Protein AF-0000000078665196 (afdb_homodimer)

Foldseek 3Di:
DDPDPPPPCPDDPPVVFAFQLNQFDDDAAADEQFAFQVRVVVVCVVVVHFKHFHDDPNDGPFMDGVCLCVVQVPPVVDDRRVHGNNRRTDHAAADERGHGLVVVVVVCVVVVHFKHFYDDPRDGTGMDGVVSSVVCCVVVVVVCVVPVVPVVVPVPPDPPLAACFDAFPVPGDTIRRWHDDPHTTHHCVRVVVPPPDPPDD/DDPDPPPPCPDDPPVVFAFQLNQFDDDAAADEQFAFQVRVVVVCVVVVHFKHFHDDPNDGPFMDGVCLCVVPVPPVVDDRRVHGNNRRTDHAAADERGHGLVVVVVVCVVVVHFKHFYDDPRDGTGMDGVVSSVVCVVVVVVVCVVPVVPVVVPPPPDPPLAQCFDQFPVPGDTIRRWHDDPHTTHHCVRVVVPPPDPPDD

Radius of gyration: 26.41 Å; Cα contacts (8 Å, |Δi|>4): 722; chains: 2; bounding box: 75×72×71 Å

InterPro domains:
  IPR000644 CBS domain [PF00571] (20-71)
  IPR000644 CBS domain [PF00571] (86-135)
  IPR000644 CBS domain [PS51371] (24-81)
  IPR000644 CBS domain [PS51371] (88-143)
  IPR000644 CBS domain [SM00116] (27-74)
  IPR000644 CBS domain [SM00116] (91-138)
  IPR044065 Archaeal CBS protein, (ACP)-type metal binding domain [PS51901] (163-197)
  IPR046342 CBS domain superfamily [G3DSA:3.10.580.10] (12-173)
  IPR046342 CBS domain superfamily [SSF54631] (19-136)
  IPR051257 Diverse Function CBS-Domain-Containing Protein [PTHR43080] (12-147)

Sequence (402 aa):
MVKKPVREHADANMTTRVLVRDIMNSPVVSASPDDTIRDIAKKMKEEKIGSIVIIEKDKPVGIVTDWDIVSNGLVKDARPSQIKAKDVMQKIHTIESEESITEAARQLRKHNIKRLGVVYKNRLVGIISSSDVIAVTPDLVDVVSEKAAIIRGELGITRHAGNVSGYCDECGEWSDLLQYDEGTFICEVCRGESSGGAEGAMVKKPVREHADANMTTRVLVRDIMNSPVVSASPDDTIRDIAKKMKEEKIGSIVIIEKDKPVGIVTDWDIVSNGLVKDARPSQIKAKDVMQKIHTIESEESITEAARQLRKHNIKRLGVVYKNRLVGIISSSDVIAVTPDLVDVVSEKAAIIRGELGITRHAGNVSGYCDECGEWSDLLQYDEGTFICEVCRGESSGGAEGA

Solvent-accessible surface area (backbone atoms only — not comparable to full-atom values): 22144 Å² total; per-residue (Å²): 134,80,78,71,78,78,76,74,86,84,68,86,81,59,52,64,63,58,33,36,61,78,59,40,45,68,76,67,58,67,46,46,47,76,38,24,45,22,58,49,25,45,51,26,48,76,68,71,45,61,60,38,35,22,38,55,96,91,32,80,71,22,29,37,37,32,55,34,44,35,50,60,48,28,59,75,49,44,38,28,70,74,38,38,34,65,81,43,42,39,79,65,51,70,42,54,34,81,37,36,43,46,55,48,42,46,50,30,54,74,70,71,44,59,62,31,37,22,26,54,96,90,32,83,54,23,38,38,38,48,64,52,52,41,66,56,31,36,69,36,39,64,51,7,33,67,56,42,54,56,51,68,63,65,71,57,73,53,61,79,90,48,34,34,66,38,59,13,70,79,82,62,44,76,26,57,41,24,43,82,55,96,91,38,42,31,23,39,70,73,67,63,46,58,78,73,64,78,72,78,126,134,81,79,72,78,80,78,7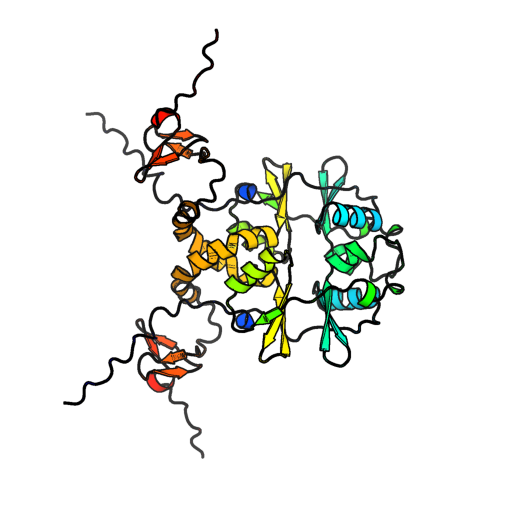4,86,84,70,85,82,60,50,55,61,56,33,34,61,78,60,38,46,68,74,70,56,67,45,46,47,77,40,24,44,22,58,49,25,45,50,26,47,74,70,70,45,60,60,37,35,23,38,55,95,90,32,81,72,22,30,37,38,31,55,34,45,34,49,60,48,28,61,76,52,44,39,29,72,75,38,36,34,65,79,43,41,39,80,67,51,70,43,53,33,80,37,36,42,45,56,49,41,46,50,28,55,74,71,71,43,58,61,33,38,23,26,56,96,91,32,83,55,22,38,39,36,47,65,51,53,42,66,53,32,37,67,33,39,65,50,8,38,72,57,43,58,55,52,70,64,65,70,58,76,55,62,77,88,48,34,35,67,38,58,14,71,79,80,60,46,77,25,56,42,25,42,82,57,96,92,37,42,30,22,39,69,76,67,63,45,54,77,71,64,78,71,79,126

pLDDT: mean 73.6, std 24.57, range [24.2, 98.62]

Secondary structure (DSSP, 8-state):
----------SS------BHHHH-B-SPPEE-TTSBHHHHHHHHHHHT-SEEEEEETTEEEEEEEHHHIIIIITTTT--GGG-BGGGT-BPPPEEETTSBHHHHHHHHHHHT-SEEEEEETTEEEEEEEHHHHHHHHHHHHHHHHHHHHHHHHHT---SSS--EEEE-TTT--EEEEEEEETTEEE-TTTTT---------/----------SS------BHHHH-B-SPPEE-TTSBHHHHHHHHHHHT-SEEEEEETTEEEEEEEHHHIIIIITTTT--GGG-BGGGT-BPPPEEETTSBHHHHHHHHHHHT-SEEEEEETTEEEEEEEHHHHHHHHHHHHHHHHHHHTTHHHHS---SSS----EE-TTT--EES--EEETTEEE-TTTTT---------

Organism: Nitrososphaera gargensis (strain Ga9.2) (NCBI:txid1237085)

Nearest PDB structures (foldseek):
  2ef7-assembly1_A-2  TM=7.461E-01  e=4.264E-13  Sulfurisphaera tokodaii str. 7
  2rc3-assembly2_B  TM=9.283E-01  e=8.177E-11  Nitrosomonas europaea ATCC 19718
  1pbj-assembly1_A  TM=8.582E-01  e=4.419E-10  Methanothermobacter thermautotrophicus str. Delta H
  7cfi-assembly1_A-2  TM=8.326E-01  e=1.062E-08  Thermus parvatiensis
  7cfh-assembly1_A  TM=8.385E-01  e=2.314E-08  Thermus parvatiensis

Structure (mmCIF, N/CA/C/O backbone):
data_AF-0000000078665196-model_v1
#
loop_
_entity.id
_entity.type
_entity.pdbx_description
1 polymer 'Putative signal-transduction protein'
#
loop_
_atom_site.group_PDB
_atom_site.id
_atom_site.type_symbol
_atom_site.label_atom_id
_atom_site.label_alt_id
_atom_site.label_comp_id
_atom_site.label_asym_id
_atom_site.label_entity_id
_atom_site.label_seq_id
_atom_site.pdbx_PDB_ins_code
_atom_site.Cartn_x
_atom_site.Cartn_y
_atom_site.Cartn_z
_atom_site.occupancy
_atom_site.B_iso_or_equiv
_atom_site.auth_seq_id
_atom_site.auth_comp_id
_atom_site.auth_asym_id
_atom_site.auth_atom_id
_atom_site.pdbx_PDB_model_num
ATOM 1 N N . MET A 1 1 ? 37.375 46.188 19.984 1 25.53 1 MET A N 1
ATOM 2 C CA . MET A 1 1 ? 35.938 46.188 20.078 1 25.53 1 MET A CA 1
ATOM 3 C C . MET A 1 1 ? 35.344 44.969 19.375 1 25.53 1 MET A C 1
ATOM 5 O O . MET A 1 1 ? 35.188 44.938 18.156 1 25.53 1 MET A O 1
ATOM 9 N N . VAL A 1 2 ? 35.656 43.844 19.672 1 31.92 2 VAL A N 1
ATOM 10 C CA . VAL A 1 2 ? 35.562 42.625 18.859 1 31.92 2 VAL A CA 1
ATOM 11 C C . VAL A 1 2 ? 34.125 42.156 18.781 1 31.92 2 VAL A C 1
ATOM 13 O O . VAL A 1 2 ? 33.469 41.938 19.812 1 31.92 2 VAL A O 1
ATOM 16 N N . LYS A 1 3 ? 33.375 42.5 17.672 1 36.19 3 LYS A N 1
ATOM 17 C CA . LYS A 1 3 ? 31.969 42.219 17.375 1 36.19 3 LYS A CA 1
ATOM 18 C C . LYS A 1 3 ? 31.688 40.719 17.484 1 36.19 3 LYS A C 1
ATOM 20 O O . LYS A 1 3 ? 32.375 39.906 16.875 1 36.19 3 LYS A O 1
ATOM 25 N N . LYS A 1 4 ? 31.125 40.344 18.578 1 38.03 4 LYS A N 1
ATOM 26 C CA . LYS A 1 4 ? 30.797 38.969 18.875 1 38.03 4 LYS A CA 1
ATOM 27 C C . LYS A 1 4 ? 29.922 38.344 17.766 1 38.03 4 LYS A C 1
ATOM 29 O O . LYS A 1 4 ? 28.922 38.938 17.359 1 38.03 4 LYS A O 1
ATOM 34 N N . PRO A 1 5 ? 30.469 37.469 16.969 1 35.47 5 PRO A N 1
ATOM 35 C CA . PRO A 1 5 ? 29.672 37 15.836 1 35.47 5 PRO A CA 1
ATOM 36 C C . PRO A 1 5 ? 28.281 36.531 16.234 1 35.47 5 PRO A C 1
ATOM 38 O O . PRO A 1 5 ? 28.094 36 17.328 1 35.47 5 PRO A O 1
ATOM 41 N N . VAL A 1 6 ? 27.156 37.219 15.852 1 30.02 6 VAL A N 1
ATOM 42 C CA . VAL A 1 6 ? 25.75 36.906 15.984 1 30.02 6 VAL A CA 1
ATOM 43 C C . VAL A 1 6 ? 25.5 35.438 15.617 1 30.02 6 VAL A C 1
ATOM 45 O O . VAL A 1 6 ? 25.75 35.031 14.484 1 30.02 6 VAL A O 1
ATOM 48 N N . ARG A 1 7 ? 25.781 34.469 16.422 1 31.34 7 ARG A N 1
ATOM 49 C CA . ARG A 1 7 ? 25.469 33.062 16.188 1 31.34 7 ARG A CA 1
ATOM 50 C C . ARG A 1 7 ? 24.047 32.906 15.672 1 31.34 7 ARG A C 1
ATOM 52 O O . ARG A 1 7 ? 23.094 33.312 16.328 1 31.34 7 ARG A O 1
ATOM 59 N N . GLU A 1 8 ? 23.766 33.031 14.414 1 30.56 8 GLU A N 1
ATOM 60 C CA . GLU A 1 8 ? 22.578 32.719 13.609 1 30.56 8 GLU A CA 1
ATOM 61 C C . GLU A 1 8 ? 21.734 31.641 14.258 1 30.56 8 GLU A C 1
ATOM 63 O O . GLU A 1 8 ? 22.25 30.688 14.836 1 30.56 8 GLU A O 1
ATOM 68 N N . HIS A 1 9 ? 20.453 31.938 14.688 1 30.62 9 HIS A N 1
ATOM 69 C CA . HIS A 1 9 ? 19.281 31.234 15.219 1 30.62 9 HIS A CA 1
ATOM 70 C C . HIS A 1 9 ? 19.094 29.891 14.531 1 30.62 9 HIS A C 1
ATOM 72 O O . HIS A 1 9 ? 18.422 29.812 13.492 1 30.62 9 HIS A O 1
ATOM 78 N N . ALA A 1 10 ? 19.953 29.109 14.281 1 32.62 10 ALA A N 1
ATOM 79 C CA . ALA A 1 10 ? 19.859 27.734 13.797 1 32.62 10 ALA A CA 1
ATOM 80 C C . ALA A 1 10 ? 18.75 26.969 14.539 1 32.62 10 ALA A C 1
ATOM 82 O O . ALA A 1 10 ? 18.531 25.781 14.281 1 32.62 10 ALA A O 1
ATOM 83 N N . ASP A 1 11 ? 18.203 27.219 15.805 1 32.03 11 ASP A N 1
ATOM 84 C CA . ASP A 1 11 ? 17.531 26.562 16.922 1 32.03 11 ASP A CA 1
ATOM 85 C C . ASP A 1 11 ? 16.078 26.234 16.578 1 32.03 11 ASP A C 1
ATOM 87 O O . ASP A 1 11 ? 15.578 25.172 16.922 1 32.03 11 ASP A O 1
ATOM 91 N N . ALA A 1 12 ? 15.078 27.234 16.609 1 32.47 12 ALA A N 1
ATOM 92 C CA . ALA A 1 12 ? 13.641 27.297 16.859 1 32.47 12 ALA A CA 1
ATOM 93 C C . ALA A 1 12 ? 12.859 26.484 15.828 1 32.47 12 ALA A C 1
ATOM 95 O O . ALA A 1 12 ? 11.797 25.938 16.141 1 32.47 12 ALA A O 1
ATOM 96 N N . ASN A 1 13 ? 13.008 26.641 14.578 1 34.28 13 ASN A N 1
ATOM 97 C CA . ASN A 1 13 ? 12.25 26.125 13.438 1 34.28 13 ASN A CA 1
ATOM 98 C C . ASN A 1 13 ? 12.461 24.625 13.273 1 34.28 13 ASN A C 1
ATOM 100 O O . ASN A 1 13 ? 13.055 24.188 12.281 1 34.28 13 ASN A O 1
ATOM 104 N N . MET A 1 14 ? 13.031 23.938 14.188 1 34.03 14 MET A N 1
ATOM 105 C CA . MET A 1 14 ? 13.289 22.516 14.047 1 34.03 14 MET A CA 1
ATOM 106 C C . MET A 1 14 ? 12.031 21.781 13.586 1 34.03 14 MET A C 1
ATOM 108 O O . MET A 1 14 ? 11.164 21.453 14.398 1 34.03 14 MET A O 1
ATOM 112 N N . THR A 1 15 ? 11.203 22.219 12.766 1 42.28 15 THR A N 1
ATOM 113 C CA . THR A 1 15 ? 10.172 21.516 12.008 1 42.28 15 THR A CA 1
ATOM 114 C C . THR A 1 15 ? 10.438 20.016 12 1 42.28 15 THR A C 1
ATOM 116 O O . THR A 1 15 ? 11.477 19.562 11.516 1 42.28 15 THR A O 1
ATOM 119 N N . THR A 1 16 ? 10.289 19.281 13.297 1 48.06 16 THR A N 1
ATOM 120 C CA . THR A 1 16 ? 10.562 17.875 13.531 1 48.06 16 THR A CA 1
ATOM 121 C C . THR A 1 16 ? 10.164 17.031 12.32 1 48.06 16 THR A C 1
ATOM 123 O O . THR A 1 16 ? 8.977 16.781 12.102 1 48.06 16 THR A O 1
ATOM 126 N N . ARG A 1 17 ? 10.758 17.188 11.305 1 62.09 17 ARG A N 1
ATOM 127 C CA . ARG A 1 17 ? 10.633 16.391 10.094 1 62.09 17 ARG A CA 1
ATOM 128 C C . ARG A 1 17 ? 10.914 14.914 10.375 1 62.09 17 ARG A C 1
ATOM 130 O O . ARG A 1 17 ? 11.945 14.57 10.961 1 62.09 17 ARG A O 1
ATOM 137 N N . VAL A 1 18 ? 9.844 14.039 10.469 1 73.12 18 VAL A N 1
ATOM 138 C CA . VAL A 1 18 ? 10.062 12.594 10.523 1 73.12 18 VAL A CA 1
ATOM 139 C C . VAL A 1 18 ? 10.922 12.156 9.336 1 73.12 18 VAL A C 1
ATOM 141 O O . VAL A 1 18 ? 10.633 12.5 8.188 1 73.12 18 VAL A O 1
ATOM 144 N N . LEU A 1 19 ? 12.094 11.594 9.781 1 82.75 19 LEU A N 1
ATOM 145 C CA . LEU A 1 19 ? 13 11.125 8.734 1 82.75 19 LEU A CA 1
ATOM 146 C C . LEU A 1 19 ? 12.695 9.672 8.367 1 82.75 19 LEU A C 1
ATOM 148 O O . LEU A 1 19 ? 12.086 8.938 9.148 1 82.75 19 LEU A O 1
ATOM 152 N N . VAL A 1 20 ? 13.094 9.273 7.195 1 91.19 20 VAL A N 1
ATOM 153 C CA . VAL A 1 20 ? 12.914 7.922 6.68 1 91.19 20 VAL A CA 1
ATOM 154 C C . VAL A 1 20 ? 13.539 6.914 7.645 1 91.19 20 VAL A C 1
ATOM 156 O O . VAL A 1 20 ? 12.914 5.906 7.984 1 91.19 20 VAL A O 1
ATOM 159 N N . ARG A 1 21 ? 14.672 7.223 8.164 1 90.31 21 ARG A N 1
ATOM 160 C CA . ARG A 1 21 ? 15.383 6.301 9.047 1 90.31 21 ARG A CA 1
ATOM 161 C C . ARG A 1 21 ? 14.586 6.047 10.32 1 90.31 21 ARG A C 1
ATOM 163 O O . ARG A 1 21 ? 14.773 5.027 10.984 1 90.31 21 ARG A O 1
ATOM 170 N N . ASP A 1 22 ? 13.719 6.961 10.672 1 83.56 22 ASP A N 1
ATOM 171 C CA . ASP A 1 22 ? 12.969 6.863 11.93 1 83.56 22 ASP A CA 1
ATOM 172 C C . ASP A 1 22 ? 11.867 5.816 11.828 1 83.56 22 ASP A C 1
ATOM 174 O O . ASP A 1 22 ? 11.391 5.301 12.844 1 83.56 22 ASP A O 1
ATOM 178 N N . ILE A 1 23 ? 11.453 5.445 10.555 1 84.75 23 ILE A N 1
ATOM 179 C CA . ILE A 1 23 ? 10.25 4.625 10.469 1 84.75 23 ILE A CA 1
ATOM 180 C C . ILE A 1 23 ? 10.484 3.467 9.5 1 84.75 23 ILE A C 1
ATOM 182 O O . ILE A 1 23 ? 9.617 2.605 9.328 1 84.75 23 ILE A O 1
ATOM 186 N N . MET A 1 24 ? 11.617 3.477 8.883 1 89.88 24 MET A N 1
ATOM 187 C CA . MET A 1 24 ? 11.891 2.398 7.941 1 89.88 24 MET A CA 1
ATOM 188 C C . MET A 1 24 ? 11.953 1.052 8.656 1 89.88 24 MET A C 1
ATOM 190 O O . MET A 1 24 ? 12.148 0.999 9.875 1 89.88 24 MET A O 1
ATOM 194 N N . ASN A 1 25 ? 11.75 -0.027 7.879 1 90.56 25 ASN A N 1
ATOM 195 C CA . ASN A 1 25 ? 11.977 -1.382 8.367 1 90.56 25 ASN A CA 1
ATOM 196 C C . ASN A 1 25 ? 13.406 -1.838 8.109 1 90.56 25 ASN A C 1
ATOM 198 O O . ASN A 1 25 ? 13.945 -1.635 7.02 1 90.56 25 ASN A O 1
ATOM 202 N N . SER A 1 26 ? 14.023 -2.311 9.141 1 90.69 26 SER A N 1
ATOM 203 C CA . SER A 1 26 ? 15.391 -2.832 9.094 1 90.69 26 SER A CA 1
ATOM 204 C C . SER A 1 26 ? 15.539 -4.062 9.984 1 90.69 26 SER A C 1
ATOM 206 O O . SER A 1 26 ? 14.875 -4.176 11.016 1 90.69 26 SER A O 1
ATOM 208 N N . PRO A 1 27 ? 16.406 -5.152 9.594 1 88.69 27 PRO A N 1
ATOM 209 C CA . PRO A 1 27 ? 17.234 -5.219 8.383 1 88.69 27 PRO A CA 1
ATOM 210 C C . PRO A 1 27 ? 16.422 -5.602 7.141 1 88.69 27 PRO A C 1
ATOM 212 O O . PRO A 1 27 ? 15.258 -5.984 7.254 1 88.69 27 PRO A O 1
ATOM 215 N N . VAL A 1 28 ? 17.031 -5.48 6.023 1 92.06 28 VAL A N 1
ATOM 216 C CA . VAL A 1 28 ? 16.406 -5.82 4.75 1 92.06 28 VAL A CA 1
ATOM 217 C C . VAL A 1 28 ? 16.25 -7.336 4.633 1 92.06 28 VAL A C 1
ATOM 219 O O . VAL A 1 28 ? 17.188 -8.078 4.949 1 92.06 28 VAL A O 1
ATOM 222 N N . VAL A 1 29 ? 15.133 -7.844 4.281 1 96.25 29 VAL A N 1
ATOM 223 C CA . VAL A 1 29 ? 14.945 -9.25 3.951 1 96.25 29 VAL A CA 1
ATOM 224 C C . VAL A 1 29 ? 15.25 -9.484 2.475 1 96.25 29 VAL A C 1
ATOM 226 O O . VAL A 1 29 ? 14.727 -8.781 1.606 1 96.25 29 VAL A O 1
ATOM 229 N N . SER A 1 30 ? 16.141 -10.406 2.24 1 97.38 30 SER A N 1
ATOM 230 C CA . SER A 1 30 ? 16.641 -10.555 0.875 1 97.38 30 SER A CA 1
ATOM 231 C C . SER A 1 30 ? 16.562 -12.008 0.413 1 97.38 30 SER A C 1
ATOM 233 O O . SER A 1 30 ? 16.281 -12.906 1.214 1 97.38 30 SER A O 1
ATOM 235 N N . ALA A 1 31 ? 16.734 -12.25 -0.851 1 98.19 31 ALA A N 1
ATOM 236 C CA . ALA A 1 31 ? 16.797 -13.555 -1.495 1 98.19 31 ALA A CA 1
ATOM 237 C C . ALA A 1 31 ? 17.734 -13.523 -2.705 1 98.19 31 ALA A C 1
ATOM 239 O O . ALA A 1 31 ? 18.266 -12.469 -3.061 1 98.19 31 ALA A O 1
ATOM 240 N N . SER A 1 32 ? 17.906 -14.672 -3.262 1 98.12 32 SER A N 1
ATOM 241 C CA . SER A 1 32 ? 18.75 -14.812 -4.445 1 98.12 32 SER A CA 1
ATOM 242 C C . SER A 1 32 ? 17.938 -14.672 -5.723 1 98.12 32 SER A C 1
ATOM 244 O O . SER A 1 32 ? 16.75 -15.031 -5.754 1 98.12 32 SER A O 1
ATOM 246 N N . PRO A 1 33 ? 18.609 -14.195 -6.812 1 98.12 33 PRO A N 1
ATOM 247 C CA . PRO A 1 33 ? 17.891 -14.141 -8.094 1 98.12 33 PRO A CA 1
ATOM 248 C C . PRO A 1 33 ? 17.406 -15.508 -8.555 1 98.12 33 PRO A C 1
ATOM 250 O O . PRO A 1 33 ? 16.453 -15.594 -9.336 1 98.12 33 PRO A O 1
ATOM 253 N N . ASP A 1 34 ? 18 -16.562 -7.988 1 98.19 34 ASP A N 1
ATOM 254 C CA . ASP A 1 34 ? 17.688 -17.922 -8.453 1 98.19 34 ASP A CA 1
ATOM 255 C C . ASP A 1 34 ? 16.625 -18.562 -7.57 1 98.19 34 ASP A C 1
ATOM 257 O O . ASP A 1 34 ? 16.141 -19.672 -7.867 1 98.19 34 ASP A O 1
ATOM 261 N N . ASP A 1 35 ? 16.281 -17.922 -6.453 1 97.56 35 ASP A N 1
ATOM 262 C CA . ASP A 1 35 ? 15.188 -18.438 -5.645 1 97.56 35 ASP A CA 1
ATOM 263 C C . ASP A 1 35 ? 13.875 -18.422 -6.43 1 97.56 35 ASP A C 1
ATOM 265 O O . ASP A 1 35 ? 13.656 -17.531 -7.27 1 97.56 35 ASP A O 1
ATOM 269 N N . THR A 1 36 ? 12.992 -19.359 -6.195 1 96.19 36 THR A N 1
ATOM 270 C CA . THR A 1 36 ? 11.719 -19.438 -6.895 1 96.19 36 THR A CA 1
ATOM 271 C C . THR A 1 36 ? 10.695 -18.5 -6.25 1 96.19 36 THR A C 1
ATOM 273 O O . THR A 1 36 ? 10.859 -18.094 -5.098 1 96.19 36 THR A O 1
ATOM 276 N N . ILE A 1 37 ? 9.656 -18.188 -7.004 1 94.31 37 ILE A N 1
ATOM 277 C CA . ILE A 1 37 ? 8.625 -17.312 -6.453 1 94.31 37 ILE A CA 1
ATOM 278 C C . ILE A 1 37 ? 7.879 -18.031 -5.332 1 94.31 37 ILE A C 1
ATOM 280 O O . ILE A 1 37 ? 7.332 -17.406 -4.426 1 94.31 37 ILE A O 1
ATOM 284 N N . ARG A 1 38 ? 7.867 -19.359 -5.375 1 94.81 38 ARG A N 1
ATOM 285 C CA . ARG A 1 38 ? 7.312 -20.109 -4.246 1 94.81 38 ARG A CA 1
ATOM 286 C C . ARG A 1 38 ? 8.117 -19.844 -2.977 1 94.81 38 ARG A C 1
ATOM 288 O O . ARG A 1 38 ? 7.543 -19.594 -1.915 1 94.81 38 ARG A O 1
ATOM 295 N N . ASP A 1 39 ? 9.445 -19.953 -3.096 1 95.88 39 ASP A N 1
ATOM 296 C CA . ASP A 1 39 ? 10.32 -19.703 -1.951 1 95.88 39 ASP A CA 1
ATOM 297 C C . ASP A 1 39 ? 10.148 -18.266 -1.438 1 95.88 39 ASP A C 1
ATOM 299 O O . ASP A 1 39 ? 10.102 -18.047 -0.227 1 95.88 39 ASP A O 1
ATOM 303 N N . ILE A 1 40 ? 10.055 -17.375 -2.348 1 96.44 40 ILE A N 1
ATOM 304 C CA . ILE A 1 40 ? 9.891 -15.961 -2.01 1 96.44 40 ILE A CA 1
A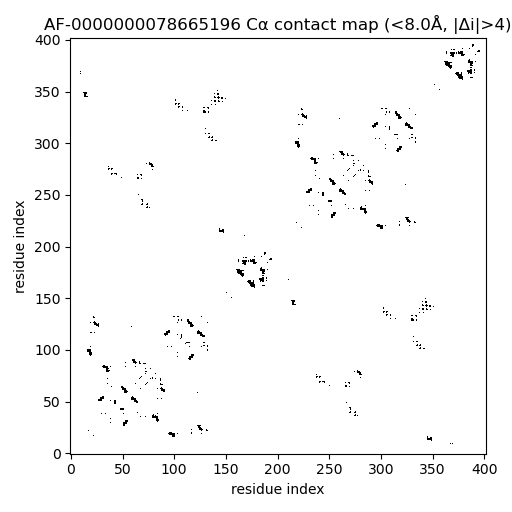TOM 305 C C . ILE A 1 40 ? 8.555 -15.758 -1.309 1 96.44 40 ILE A C 1
ATOM 307 O O . ILE A 1 40 ? 8.477 -15.055 -0.294 1 96.44 40 ILE A O 1
ATOM 311 N N . ALA A 1 41 ? 7.512 -16.344 -1.818 1 95.38 41 ALA A N 1
ATOM 312 C CA . ALA A 1 41 ? 6.184 -16.234 -1.219 1 95.38 41 ALA A CA 1
ATOM 313 C C . ALA A 1 41 ? 6.18 -16.766 0.209 1 95.38 41 ALA A C 1
ATOM 315 O O . ALA A 1 41 ? 5.582 -16.172 1.104 1 95.38 41 ALA A O 1
ATOM 316 N N . LYS A 1 42 ? 6.844 -17.891 0.425 1 95.88 42 LYS A N 1
ATOM 317 C CA . LYS A 1 42 ? 6.953 -18.469 1.761 1 95.88 42 LYS A CA 1
ATOM 318 C C . LYS A 1 42 ? 7.652 -17.516 2.721 1 95.88 42 LYS A C 1
ATOM 320 O O . LYS A 1 42 ? 7.203 -17.312 3.854 1 95.88 42 LYS A O 1
ATOM 325 N N . LYS A 1 43 ? 8.703 -16.969 2.238 1 96 43 LYS A N 1
ATOM 326 C CA . LYS A 1 43 ? 9.453 -16.016 3.045 1 96 43 LYS A CA 1
ATOM 327 C C . LYS A 1 43 ? 8.602 -14.789 3.371 1 96 43 LYS A C 1
ATOM 329 O O . LYS A 1 43 ? 8.617 -14.297 4.504 1 96 43 LYS A O 1
ATOM 334 N N . MET A 1 44 ? 7.867 -14.258 2.395 1 95.25 44 MET A N 1
ATOM 335 C CA . MET A 1 44 ? 6.977 -13.125 2.604 1 95.25 44 MET A CA 1
ATOM 336 C C . MET A 1 44 ? 5.922 -13.445 3.656 1 95.25 44 MET A C 1
ATOM 338 O O . MET A 1 44 ? 5.648 -12.633 4.539 1 95.25 44 MET A O 1
ATOM 342 N N . LYS A 1 45 ? 5.359 -14.578 3.529 1 94.31 45 LYS A N 1
ATOM 343 C CA . LYS A 1 45 ? 4.336 -15 4.477 1 94.31 45 LYS A CA 1
ATOM 344 C C . LYS A 1 45 ? 4.902 -15.102 5.891 1 94.31 45 LYS A C 1
ATOM 346 O O . LYS A 1 45 ? 4.297 -14.602 6.844 1 94.31 45 LYS A O 1
ATOM 351 N N . GLU A 1 46 ? 6.035 -15.75 6.02 1 94.31 46 GLU A N 1
ATOM 352 C CA . GLU A 1 46 ? 6.684 -15.953 7.316 1 94.31 46 GLU A CA 1
ATOM 353 C C . GLU A 1 46 ? 7.031 -14.617 7.965 1 94.31 46 GLU A C 1
ATOM 355 O O . GLU A 1 46 ? 6.82 -14.43 9.164 1 94.31 46 GLU A O 1
ATOM 360 N N . GLU A 1 47 ? 7.516 -13.695 7.172 1 92.69 47 GLU A N 1
ATOM 361 C CA . GLU A 1 47 ? 7.977 -12.406 7.68 1 92.69 47 GLU A CA 1
ATOM 362 C C . GLU A 1 47 ? 6.852 -11.375 7.676 1 92.69 47 GLU A C 1
ATOM 364 O O . GLU A 1 47 ? 7.012 -10.273 8.203 1 92.69 47 GLU A O 1
ATOM 369 N N . LYS A 1 48 ? 5.77 -11.68 7.035 1 91.56 48 LYS A N 1
ATOM 370 C CA . LYS A 1 48 ? 4.602 -10.805 6.91 1 91.56 48 LYS A CA 1
ATOM 371 C C . LYS A 1 48 ? 4.957 -9.508 6.195 1 91.56 48 LYS A C 1
ATOM 373 O O . LYS A 1 48 ? 4.609 -8.422 6.66 1 91.56 48 LYS A O 1
ATOM 378 N N . ILE A 1 49 ? 5.695 -9.664 5.098 1 92.44 49 ILE A N 1
ATOM 379 C CA . ILE A 1 49 ? 6.086 -8.523 4.281 1 92.44 49 ILE A CA 1
ATOM 380 C C . ILE A 1 49 ? 5.676 -8.758 2.83 1 92.44 49 ILE A C 1
ATOM 382 O O . ILE A 1 49 ? 5.48 -9.898 2.41 1 92.44 49 ILE A O 1
ATOM 386 N N . GLY A 1 50 ? 5.551 -7.672 2.051 1 93.81 50 GLY A N 1
ATOM 387 C CA . GLY A 1 50 ? 5.094 -7.762 0.673 1 93.81 50 GLY A CA 1
ATOM 388 C C . GLY A 1 50 ? 6.203 -7.551 -0.34 1 93.81 50 GLY A C 1
ATOM 389 O O . GLY A 1 50 ? 5.938 -7.328 -1.522 1 93.81 50 GLY A O 1
ATOM 390 N N . SER A 1 51 ? 7.426 -7.527 0.157 1 96.12 51 SER A N 1
ATOM 391 C CA . SER A 1 51 ? 8.539 -7.34 -0.773 1 96.12 51 SER A CA 1
ATOM 392 C C . SER A 1 51 ? 9.805 -8 -0.254 1 96.12 51 SER A C 1
ATOM 394 O O . SER A 1 51 ? 10.016 -8.086 0.958 1 96.12 51 SER A O 1
ATOM 396 N N . ILE A 1 52 ? 10.641 -8.477 -1.193 1 97.75 52 ILE A N 1
ATOM 397 C CA . ILE A 1 52 ? 11.938 -9.078 -0.924 1 97.75 52 ILE A CA 1
ATOM 398 C C . ILE A 1 52 ? 12.992 -8.461 -1.838 1 97.75 52 ILE A C 1
ATOM 400 O O . ILE A 1 52 ? 12.797 -8.359 -3.051 1 97.75 52 ILE A O 1
ATOM 404 N N . VAL A 1 53 ? 14.086 -8.055 -1.241 1 98.31 53 VAL A N 1
ATOM 405 C CA . VAL A 1 53 ? 15.188 -7.516 -2.031 1 98.31 53 VAL A CA 1
ATOM 406 C C . VAL A 1 53 ? 16.016 -8.664 -2.609 1 98.31 53 VAL A C 1
ATOM 408 O O . VAL A 1 53 ? 16.297 -9.648 -1.916 1 98.31 53 VAL A O 1
ATOM 411 N N . ILE A 1 54 ? 16.359 -8.539 -3.842 1 98.56 54 ILE A N 1
ATOM 412 C CA . ILE A 1 54 ? 17.188 -9.555 -4.496 1 98.56 54 ILE A CA 1
ATOM 413 C C . ILE A 1 54 ? 18.656 -9.117 -4.484 1 98.56 54 ILE A C 1
ATOM 415 O O . ILE A 1 54 ? 18.984 -8.047 -4.992 1 98.56 54 ILE A O 1
ATOM 419 N N . ILE A 1 55 ? 19.438 -9.93 -3.889 1 97.44 55 ILE A N 1
ATOM 420 C CA . ILE A 1 55 ? 20.859 -9.625 -3.736 1 97.44 55 ILE A CA 1
ATOM 421 C C . ILE A 1 55 ? 21.688 -10.633 -4.523 1 97.44 55 ILE A C 1
ATOM 423 O O . ILE A 1 55 ? 21.469 -11.836 -4.434 1 97.44 55 ILE A O 1
ATOM 427 N N . GLU A 1 56 ? 22.547 -10.141 -5.305 1 97.06 56 GLU A N 1
ATOM 428 C CA . GLU A 1 56 ? 23.547 -10.922 -6.031 1 97.06 56 GLU A CA 1
ATOM 429 C C . GLU A 1 56 ? 24.953 -10.406 -5.762 1 97.06 56 GLU A C 1
ATOM 431 O O . GLU A 1 56 ? 25.234 -9.219 -5.961 1 97.06 56 GLU A O 1
ATOM 436 N N . LYS A 1 57 ? 25.859 -11.273 -5.27 1 95.31 57 LYS A N 1
ATOM 437 C CA . LYS A 1 57 ? 27.234 -10.898 -4.945 1 95.31 57 LYS A CA 1
ATOM 438 C C . LYS A 1 57 ? 27.266 -9.68 -4.02 1 95.31 57 LYS A C 1
ATOM 440 O O . LYS A 1 57 ? 27.938 -8.695 -4.305 1 95.31 57 LYS A O 1
ATOM 445 N N . ASP A 1 58 ? 26.406 -9.641 -3.07 1 92.06 58 ASP A N 1
ATOM 446 C CA . ASP A 1 58 ? 26.344 -8.68 -1.978 1 92.06 58 ASP A CA 1
ATOM 447 C C . ASP A 1 58 ? 25.859 -7.316 -2.471 1 92.06 58 ASP A C 1
ATOM 449 O O . ASP A 1 58 ? 26.078 -6.297 -1.816 1 92.06 58 ASP A O 1
ATOM 453 N N . LYS A 1 59 ? 25.234 -7.348 -3.604 1 95.44 59 LYS A N 1
ATOM 454 C CA . LYS A 1 59 ? 24.672 -6.113 -4.145 1 95.44 59 LYS A CA 1
ATOM 455 C C . LYS A 1 59 ? 23.172 -6.27 -4.43 1 95.44 59 LYS A C 1
ATOM 457 O O . LYS A 1 59 ? 22.75 -7.297 -4.957 1 95.44 59 LYS A O 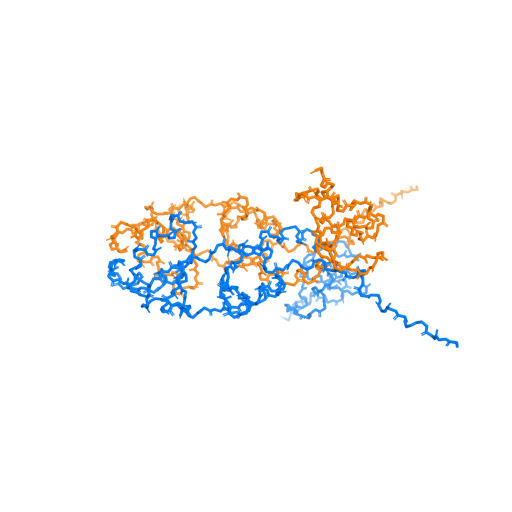1
ATOM 462 N N . PRO A 1 60 ? 22.5 -5.254 -4.012 1 96.81 60 PRO A N 1
ATOM 463 C CA . PRO A 1 60 ? 21.094 -5.285 -4.398 1 96.81 60 PRO A CA 1
ATOM 464 C C . PRO A 1 60 ? 20.891 -5.113 -5.902 1 96.81 60 PRO A C 1
ATOM 466 O O . PRO A 1 60 ? 21.297 -4.102 -6.473 1 96.81 60 PRO A O 1
ATOM 469 N N . VAL A 1 61 ? 20.281 -6.082 -6.523 1 97.06 61 VAL A N 1
ATOM 470 C CA . VAL A 1 61 ? 20.141 -6.023 -7.973 1 97.06 61 VAL A CA 1
ATOM 471 C C . VAL A 1 61 ? 18.672 -5.777 -8.344 1 97.06 61 VAL A C 1
ATOM 473 O O . VAL A 1 61 ? 18.359 -5.492 -9.5 1 97.06 61 VAL A O 1
ATOM 476 N N . GLY A 1 62 ? 17.766 -5.949 -7.395 1 97.69 62 GLY A N 1
ATOM 477 C CA . GLY A 1 62 ? 16.359 -5.715 -7.66 1 97.69 62 GLY A CA 1
ATOM 478 C C . GLY A 1 62 ? 15.469 -5.965 -6.453 1 97.69 62 GLY A C 1
ATOM 479 O O . GLY A 1 62 ? 15.961 -6.07 -5.328 1 97.69 62 GLY A O 1
ATOM 480 N N . ILE A 1 63 ? 14.234 -5.965 -6.676 1 98.06 63 ILE A N 1
ATOM 481 C CA . ILE A 1 63 ? 13.227 -6.203 -5.648 1 98.06 63 ILE A CA 1
ATOM 482 C C . ILE A 1 63 ? 12.039 -6.957 -6.254 1 98.06 63 ILE A C 1
ATOM 484 O O . ILE A 1 63 ? 11.695 -6.75 -7.418 1 98.06 63 ILE A O 1
ATOM 488 N N . VAL A 1 64 ? 11.531 -7.902 -5.527 1 97.31 64 VAL A N 1
ATOM 489 C CA . VAL A 1 64 ? 10.297 -8.594 -5.895 1 97.31 64 VAL A CA 1
ATOM 490 C C . VAL A 1 64 ? 9.188 -8.227 -4.914 1 97.31 64 VAL A C 1
ATOM 492 O O . VAL A 1 64 ? 9.359 -8.359 -3.699 1 97.31 64 VAL A O 1
ATOM 495 N N . THR A 1 65 ? 8.094 -7.68 -5.441 1 96.19 65 THR A N 1
ATOM 496 C CA . THR A 1 65 ? 6.941 -7.371 -4.602 1 96.19 65 THR A CA 1
ATOM 497 C C . THR A 1 65 ? 5.812 -8.367 -4.844 1 96.19 65 THR A C 1
ATOM 499 O O . THR A 1 65 ? 5.859 -9.148 -5.797 1 96.19 65 THR A O 1
ATOM 502 N N . ASP A 1 66 ? 4.871 -8.406 -3.916 1 94.94 66 ASP A N 1
ATOM 503 C CA . ASP A 1 66 ? 3.693 -9.25 -4.09 1 94.94 66 ASP A CA 1
ATOM 504 C C . ASP A 1 66 ? 2.992 -8.953 -5.41 1 94.94 66 ASP A C 1
ATOM 506 O O . ASP A 1 66 ? 2.619 -9.867 -6.145 1 94.94 66 ASP A O 1
ATOM 510 N N . TRP A 1 67 ? 2.969 -7.746 -5.848 1 93.69 67 TRP A N 1
ATOM 511 C CA . TRP A 1 67 ? 2.33 -7.363 -7.102 1 93.69 67 TRP A CA 1
ATOM 512 C C . TRP A 1 67 ? 3.104 -7.918 -8.297 1 93.69 67 TRP A C 1
ATOM 514 O O . TRP A 1 67 ? 2.506 -8.391 -9.266 1 93.69 67 TRP A O 1
ATOM 524 N N . ASP A 1 68 ? 4.391 -7.879 -8.258 1 94.38 68 ASP A N 1
ATOM 525 C CA . ASP A 1 68 ? 5.207 -8.43 -9.336 1 94.38 68 ASP A CA 1
ATOM 526 C C . ASP A 1 68 ? 4.898 -9.914 -9.555 1 94.38 68 ASP A C 1
ATOM 528 O O . ASP A 1 68 ? 4.824 -10.375 -10.695 1 94.38 68 ASP A O 1
ATOM 532 N N . ILE A 1 69 ? 4.809 -10.594 -8.438 1 94.88 69 ILE A N 1
ATOM 533 C CA . ILE A 1 69 ? 4.531 -12.023 -8.5 1 94.88 69 ILE A CA 1
ATOM 534 C C . ILE A 1 69 ? 3.162 -12.258 -9.141 1 94.88 69 ILE A C 1
ATOM 536 O O . ILE A 1 69 ? 3.02 -13.094 -10.039 1 94.88 69 ILE A O 1
ATOM 540 N N . VAL A 1 70 ? 2.211 -11.523 -8.727 1 94.44 70 VAL A N 1
ATOM 541 C CA . VAL A 1 70 ? 0.836 -11.711 -9.18 1 94.44 70 VAL A CA 1
ATOM 542 C C . VAL A 1 70 ? 0.709 -11.266 -10.641 1 94.44 70 VAL A C 1
ATOM 544 O O . VAL A 1 70 ? 0.139 -11.984 -11.461 1 94.44 70 VAL A O 1
ATOM 547 N N . SER A 1 71 ? 1.236 -10.133 -10.992 1 91.81 71 SER A N 1
ATOM 548 C CA . SER A 1 71 ? 1.03 -9.539 -12.312 1 91.81 71 SER A CA 1
ATOM 549 C C . SER A 1 71 ? 1.901 -10.219 -13.367 1 91.81 71 SER A C 1
ATOM 551 O O . SER A 1 71 ? 1.522 -10.297 -14.539 1 91.81 71 SER A O 1
ATOM 553 N N . ASN A 1 72 ? 3.02 -10.734 -12.969 1 85.75 72 ASN A N 1
ATOM 554 C CA . ASN A 1 72 ? 3.945 -11.266 -13.969 1 85.75 72 ASN A CA 1
ATOM 555 C C . ASN A 1 72 ? 4.16 -12.766 -13.789 1 85.75 72 ASN A C 1
ATOM 557 O O . ASN A 1 72 ? 4.5 -13.461 -14.742 1 85.75 72 ASN A O 1
ATOM 561 N N . GLY A 1 73 ? 3.984 -13.281 -12.641 1 77.56 73 GLY A N 1
ATOM 562 C CA . GLY A 1 73 ? 4.316 -14.664 -12.367 1 77.56 73 GLY A CA 1
ATOM 563 C C . GLY A 1 73 ? 3.16 -15.617 -12.609 1 77.56 73 GLY A C 1
ATOM 564 O O . GLY A 1 73 ? 3.363 -16.75 -13.039 1 77.56 73 GLY A O 1
ATOM 565 N N . LEU A 1 74 ? 2.004 -15.102 -12.406 1 82.81 74 LEU A N 1
ATOM 566 C CA . LEU A 1 74 ? 0.894 -16.047 -12.336 1 82.81 74 LEU A CA 1
ATOM 567 C C . LEU A 1 74 ? 0.127 -16.078 -13.648 1 82.81 74 LEU A C 1
ATOM 569 O O . LEU A 1 74 ? -0.604 -17.031 -13.922 1 82.81 74 LEU A O 1
ATOM 573 N N . VAL A 1 75 ? 0.39 -15.172 -14.5 1 80.5 75 VAL A N 1
ATOM 574 C CA . VAL A 1 75 ? -0.4 -15.047 -15.719 1 80.5 75 VAL A CA 1
ATOM 575 C C . VAL A 1 75 ? -0.069 -16.188 -16.672 1 80.5 75 VAL A C 1
ATOM 577 O O . VAL A 1 75 ? -0.935 -16.656 -17.406 1 80.5 75 VAL A O 1
ATOM 580 N N . LYS A 1 76 ? 1.095 -16.719 -16.562 1 82.62 76 LYS A N 1
ATOM 581 C CA . LYS A 1 76 ? 1.524 -17.797 -17.469 1 82.62 76 LYS A CA 1
ATOM 582 C C . LYS A 1 76 ? 1.053 -19.156 -16.969 1 82.62 76 LYS A C 1
ATOM 584 O O . LYS A 1 76 ? 1.266 -20.172 -17.625 1 82.62 76 LYS A O 1
ATOM 589 N N . ASP A 1 77 ? 0.441 -19.234 -15.914 1 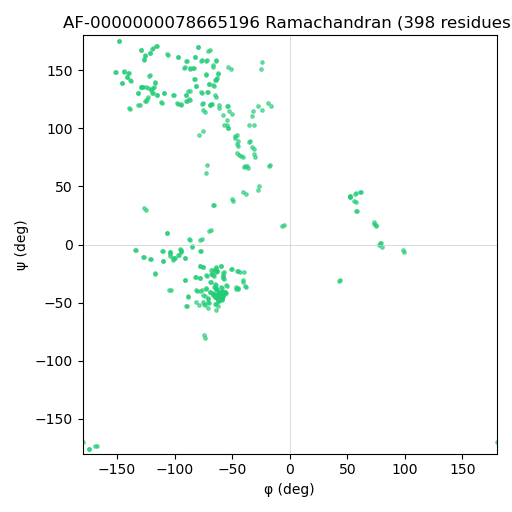87.94 77 ASP A N 1
ATOM 590 C CA . ASP A 1 77 ? -0.117 -20.422 -15.273 1 87.94 77 ASP A CA 1
ATOM 591 C C . ASP A 1 77 ? 0.969 -21.453 -15 1 87.94 77 ASP A C 1
ATOM 593 O O . ASP A 1 77 ? 0.734 -22.656 -15.141 1 87.94 77 ASP A O 1
ATOM 597 N N . ALA A 1 78 ? 2.186 -20.984 -14.797 1 87.44 78 ALA A N 1
ATOM 598 C CA . ALA A 1 78 ? 3.275 -21.859 -14.359 1 87.44 78 ALA A CA 1
ATOM 599 C C . ALA A 1 78 ? 3.25 -22.047 -12.844 1 87.44 78 ALA A C 1
ATOM 601 O O . ALA A 1 78 ? 2.719 -21.203 -12.117 1 87.44 78 ALA A O 1
ATOM 602 N N . ARG A 1 79 ? 3.779 -23.219 -12.477 1 90.44 79 ARG A N 1
ATOM 603 C CA . ARG A 1 79 ? 3.912 -23.422 -11.039 1 90.44 79 ARG A CA 1
ATOM 604 C C . ARG A 1 79 ? 4.871 -22.406 -10.422 1 90.44 79 ARG A C 1
ATOM 606 O O . ARG A 1 79 ? 5.902 -22.078 -11.016 1 90.44 79 ARG A O 1
ATOM 613 N N . PRO A 1 80 ? 4.562 -21.969 -9.234 1 92.31 80 PRO A N 1
ATOM 614 C CA . PRO A 1 80 ? 5.426 -20.984 -8.562 1 92.31 80 PRO A CA 1
ATOM 615 C C . PRO A 1 80 ? 6.855 -21.484 -8.391 1 92.31 80 PRO A C 1
ATOM 617 O O . PRO A 1 80 ? 7.801 -20.688 -8.406 1 92.31 80 PRO A O 1
ATOM 620 N N . SER A 1 81 ? 7.023 -22.781 -8.312 1 94 81 SER A N 1
ATOM 621 C CA . SER A 1 81 ? 8.344 -23.359 -8.117 1 94 81 SER A CA 1
ATOM 622 C C . SER A 1 81 ? 9.156 -23.359 -9.406 1 94 81 SER A C 1
ATOM 624 O O . SER A 1 81 ? 10.359 -23.625 -9.391 1 94 81 SER A O 1
ATOM 626 N N . GLN A 1 82 ? 8.508 -22.953 -10.5 1 94 82 GLN A N 1
ATOM 627 C CA . GLN A 1 82 ? 9.18 -22.984 -11.797 1 94 82 GLN A CA 1
ATOM 628 C C . GLN A 1 82 ? 9.594 -21.578 -12.227 1 94 82 GLN A C 1
ATOM 630 O O . GLN A 1 82 ? 10.234 -21.406 -13.266 1 94 82 GLN A O 1
ATOM 635 N N . ILE A 1 83 ? 9.242 -20.594 -11.562 1 94.19 83 ILE A N 1
ATOM 636 C CA . ILE A 1 83 ? 9.562 -19.203 -11.867 1 94.19 83 ILE A CA 1
ATOM 637 C C . ILE A 1 83 ? 10.57 -18.656 -10.852 1 94.19 83 ILE A C 1
ATOM 639 O O . ILE A 1 83 ? 10.398 -18.844 -9.648 1 94.19 83 ILE A O 1
ATOM 643 N N . LYS A 1 84 ? 11.586 -18.062 -11.391 1 96.94 84 LYS A N 1
ATOM 644 C CA . LYS A 1 84 ? 12.633 -17.547 -10.516 1 96.94 84 LYS A CA 1
ATOM 645 C C . LYS A 1 84 ? 12.438 -16.062 -10.25 1 96.94 84 LYS A C 1
ATOM 647 O O . LYS A 1 84 ? 11.75 -15.367 -11 1 96.94 84 LYS A O 1
ATOM 652 N N . ALA A 1 85 ? 13.086 -15.555 -9.18 1 97.44 85 ALA A N 1
ATOM 653 C CA . ALA A 1 85 ? 13 -14.148 -8.789 1 97.44 85 ALA A CA 1
ATOM 654 C C . ALA A 1 85 ? 13.453 -13.234 -9.93 1 97.44 85 ALA A C 1
ATOM 656 O O . ALA A 1 85 ? 12.828 -12.211 -10.195 1 97.44 85 ALA A O 1
ATOM 657 N N . LYS A 1 86 ? 14.492 -13.57 -10.602 1 96.94 86 LYS A N 1
ATOM 658 C CA . LYS A 1 86 ? 15.062 -12.734 -11.656 1 96.94 86 LYS A CA 1
ATOM 659 C C . LYS A 1 86 ? 14.078 -12.555 -12.812 1 96.94 86 LYS A C 1
ATOM 661 O O . LYS A 1 86 ? 14.195 -11.617 -13.594 1 96.94 86 LYS A O 1
ATOM 666 N N . ASP A 1 87 ? 13.117 -13.492 -12.953 1 95.5 87 ASP A N 1
ATOM 667 C CA . ASP A 1 87 ? 12.148 -13.438 -14.039 1 95.5 87 ASP A CA 1
ATOM 668 C C . ASP A 1 87 ? 11.062 -12.406 -13.75 1 95.5 87 ASP A C 1
ATOM 670 O O . ASP A 1 87 ? 10.328 -12 -14.656 1 95.5 87 ASP A O 1
ATOM 674 N N . VAL A 1 88 ? 10.922 -12.008 -12.445 1 95.19 88 VAL A N 1
ATOM 675 C CA . VAL A 1 88 ? 9.781 -11.156 -12.125 1 95.19 88 VAL A CA 1
ATOM 676 C C . VAL A 1 88 ? 10.266 -9.898 -11.398 1 95.19 88 VAL A C 1
ATOM 678 O O . VAL A 1 88 ? 9.492 -8.961 -11.188 1 95.19 88 VAL A O 1
ATOM 681 N N . MET A 1 89 ? 11.5 -9.859 -10.984 1 96.12 89 MET A N 1
ATOM 682 C CA . MET A 1 89 ? 12.008 -8.75 -10.172 1 96.12 89 MET A CA 1
ATOM 683 C C . MET A 1 89 ? 12.023 -7.453 -10.977 1 96.12 89 MET A C 1
ATOM 685 O O . MET A 1 89 ? 12.078 -7.477 -12.203 1 96.12 89 MET A O 1
ATOM 689 N N . GLN A 1 90 ? 11.945 -6.352 -10.281 1 96.44 90 GLN A N 1
ATOM 690 C CA . GLN A 1 90 ? 12.047 -5.008 -10.844 1 96.44 90 GLN A CA 1
ATOM 691 C C . GLN A 1 90 ? 13.227 -4.25 -10.242 1 96.44 90 GLN A C 1
ATOM 693 O O . GLN A 1 90 ? 13.836 -4.707 -9.273 1 96.44 90 GLN A O 1
ATOM 698 N N . LYS A 1 91 ? 13.508 -3.143 -10.875 1 95.94 91 LYS A N 1
ATOM 699 C CA . LYS A 1 91 ? 14.523 -2.256 -10.32 1 95.94 91 LYS A CA 1
ATOM 700 C C . LYS A 1 91 ? 14.086 -1.689 -8.969 1 95.94 91 LYS A C 1
ATOM 702 O O . LYS A 1 91 ? 12.914 -1.374 -8.773 1 95.94 91 LYS A O 1
ATOM 707 N N . ILE A 1 92 ? 15.047 -1.601 -8.102 1 96.62 92 ILE A N 1
ATOM 708 C CA . ILE A 1 92 ? 14.742 -1.049 -6.789 1 96.62 92 ILE A CA 1
ATOM 709 C C . ILE A 1 92 ? 15.055 0.447 -6.773 1 96.62 92 ILE A C 1
ATOM 711 O O . ILE A 1 92 ? 16.172 0.86 -7.109 1 96.62 92 ILE A O 1
ATOM 715 N N . HIS A 1 93 ? 14.086 1.301 -6.5 1 97.38 93 HIS A N 1
ATOM 716 C CA . HIS A 1 93 ? 14.281 2.725 -6.246 1 97.38 93 HIS A CA 1
ATOM 717 C C . HIS A 1 93 ? 14.672 2.979 -4.797 1 97.38 93 HIS A C 1
ATOM 719 O O . HIS A 1 93 ? 14.148 2.334 -3.885 1 97.38 93 HIS A O 1
ATOM 725 N N . THR A 1 94 ? 15.555 3.928 -4.617 1 97.75 94 THR A N 1
ATOM 726 C CA . THR A 1 94 ? 16.062 4.121 -3.266 1 97.75 94 THR A CA 1
ATOM 727 C C . THR A 1 94 ? 15.875 5.566 -2.816 1 97.75 94 THR A C 1
ATOM 729 O O . THR A 1 94 ? 15.578 6.445 -3.633 1 97.75 94 THR A O 1
ATOM 732 N N . ILE A 1 95 ? 15.969 5.773 -1.546 1 97.62 95 ILE A N 1
ATOM 733 C CA . ILE A 1 95 ? 15.938 7.078 -0.892 1 97.62 95 ILE A CA 1
ATOM 734 C C . ILE A 1 95 ? 16.953 7.113 0.241 1 97.62 95 ILE A C 1
ATOM 736 O O . ILE A 1 95 ? 17.234 6.086 0.872 1 97.62 95 ILE A O 1
ATOM 740 N N . GLU A 1 96 ? 17.484 8.258 0.448 1 97.75 96 GLU A N 1
ATOM 741 C CA . GLU A 1 96 ? 18.453 8.391 1.531 1 97.75 96 GLU A CA 1
ATOM 742 C C . GLU A 1 96 ? 17.766 8.352 2.895 1 97.75 96 GLU A C 1
ATOM 744 O O . GLU A 1 96 ? 16.688 8.914 3.064 1 97.75 96 GLU A O 1
ATOM 749 N N . SER A 1 97 ? 18.469 7.777 3.881 1 95.75 97 SER A N 1
ATOM 750 C CA . SER A 1 97 ? 17.906 7.582 5.215 1 95.75 97 SER A CA 1
ATOM 751 C C . SER A 1 97 ? 17.609 8.914 5.887 1 95.75 97 SER A C 1
ATOM 753 O O . SER A 1 97 ? 16.734 8.992 6.754 1 95.75 97 SER A O 1
ATOM 755 N N . GLU A 1 98 ? 18.219 9.953 5.398 1 93.69 98 GLU A N 1
ATOM 756 C CA . GLU A 1 98 ? 18.109 11.25 6.055 1 93.69 98 GLU A CA 1
ATOM 757 C C . GLU A 1 98 ? 17.016 12.094 5.426 1 93.69 98 GLU A C 1
ATOM 759 O O . GLU A 1 98 ? 16.703 13.188 5.91 1 93.69 98 GLU A O 1
ATOM 764 N N . GLU A 1 99 ? 16.453 11.57 4.402 1 91.56 99 GLU A N 1
ATOM 765 C CA . GLU A 1 99 ? 15.367 12.305 3.775 1 91.56 99 GLU A CA 1
ATOM 766 C C . GLU A 1 99 ? 14.102 12.258 4.633 1 91.56 99 GLU A C 1
ATOM 768 O O . GLU A 1 99 ? 13.969 11.406 5.508 1 91.56 99 GLU A O 1
ATOM 773 N N . SER A 1 100 ? 13.219 13.188 4.453 1 83.75 100 SER A N 1
ATOM 774 C CA . SER A 1 100 ? 11.961 13.266 5.195 1 83.75 100 SER A CA 1
ATOM 775 C C . SER A 1 100 ? 10.953 12.25 4.68 1 83.75 100 SER A C 1
ATOM 777 O O . SER A 1 100 ? 11.047 11.789 3.541 1 83.75 100 SER A O 1
ATOM 779 N N . ILE A 1 101 ? 10 11.93 5.5 1 83.88 101 ILE A N 1
ATOM 780 C CA . ILE A 1 101 ? 8.93 11.031 5.086 1 83.88 101 ILE A CA 1
ATOM 781 C C . ILE A 1 101 ? 8.086 11.695 4 1 83.88 101 ILE A C 1
ATOM 783 O O . ILE A 1 101 ? 7.496 11.016 3.16 1 83.88 101 ILE A O 1
ATOM 787 N N . THR A 1 102 ? 8.062 12.984 4.004 1 79.25 102 THR A N 1
ATOM 788 C CA . THR A 1 102 ? 7.375 13.703 2.938 1 79.25 102 THR A CA 1
ATOM 789 C C . THR A 1 102 ? 8.023 13.414 1.587 1 79.25 102 THR A C 1
ATOM 791 O O . THR A 1 102 ? 7.332 13.188 0.594 1 79.25 102 THR A O 1
ATOM 794 N N . GLU A 1 103 ? 9.336 13.484 1.661 1 85.56 103 GLU A N 1
ATOM 795 C CA . GLU A 1 103 ? 10.055 13.156 0.432 1 85.56 103 GLU A CA 1
ATOM 796 C C . GLU A 1 103 ? 9.82 11.703 0.028 1 85.56 103 GLU A C 1
ATOM 798 O O . GLU A 1 103 ? 9.703 11.391 -1.16 1 85.56 103 GLU A O 1
ATOM 803 N N . ALA A 1 104 ? 9.773 10.844 1.004 1 90.25 104 ALA A N 1
ATOM 804 C CA . ALA A 1 104 ? 9.445 9.445 0.711 1 90.25 104 ALA A CA 1
ATOM 805 C C . ALA A 1 104 ? 8.086 9.336 0.039 1 90.25 104 ALA A C 1
ATOM 807 O O . ALA A 1 104 ? 7.941 8.656 -0.982 1 90.25 104 ALA A O 1
ATOM 808 N N . ALA A 1 105 ? 7.066 10.008 0.593 1 84.75 105 ALA A N 1
ATOM 809 C CA . ALA A 1 105 ? 5.723 9.984 0.024 1 84.75 105 ALA A CA 1
ATOM 810 C C . ALA A 1 105 ? 5.727 10.5 -1.413 1 84.75 105 ALA A C 1
ATOM 812 O O . ALA A 1 105 ? 5.066 9.93 -2.285 1 84.75 105 ALA A O 1
ATOM 813 N N . ARG A 1 106 ? 6.496 11.539 -1.652 1 85.25 106 ARG A N 1
ATOM 814 C CA . ARG A 1 106 ? 6.59 12.125 -2.988 1 85.25 106 ARG A CA 1
ATOM 815 C C . ARG A 1 106 ? 7.184 11.125 -3.979 1 85.25 106 ARG A C 1
ATOM 817 O O . ARG A 1 106 ? 6.68 10.984 -5.098 1 85.25 106 ARG A O 1
ATOM 824 N N . GLN A 1 107 ? 8.195 10.508 -3.596 1 90.69 107 GLN A N 1
ATOM 825 C CA . GLN A 1 107 ? 8.852 9.555 -4.484 1 90.69 107 GLN A CA 1
ATOM 826 C C . GLN A 1 107 ? 7.961 8.344 -4.758 1 90.69 107 GLN A C 1
ATOM 828 O O . GLN A 1 107 ? 7.906 7.848 -5.883 1 90.69 107 GLN A O 1
ATOM 833 N N . LEU A 1 108 ? 7.305 7.867 -3.68 1 90.69 108 LEU A N 1
ATOM 834 C CA . LEU A 1 108 ? 6.379 6.754 -3.85 1 90.69 108 LEU A CA 1
ATOM 835 C C . LEU A 1 108 ? 5.289 7.105 -4.859 1 90.69 108 LEU A C 1
ATOM 837 O O . LEU A 1 108 ? 4.965 6.297 -5.73 1 90.69 108 LEU A O 1
ATOM 841 N N . ARG A 1 109 ? 4.809 8.227 -4.785 1 81.94 109 ARG A N 1
ATOM 842 C CA . ARG A 1 109 ? 3.77 8.688 -5.699 1 81.94 109 ARG A CA 1
ATOM 843 C C . ARG A 1 109 ? 4.328 8.891 -7.105 1 81.94 109 ARG A C 1
ATOM 845 O O . ARG A 1 109 ? 3.74 8.422 -8.086 1 81.94 109 ARG A O 1
ATOM 852 N N . LYS A 1 110 ? 5.422 9.602 -7.211 1 84.62 110 LYS A N 1
ATOM 853 C CA . LYS A 1 110 ? 6.043 9.953 -8.484 1 84.62 110 LYS A CA 1
ATOM 854 C C . LYS A 1 110 ? 6.34 8.703 -9.312 1 84.62 110 LYS A C 1
ATOM 856 O O . LYS A 1 110 ? 6.094 8.68 -10.523 1 84.62 110 LYS A O 1
ATOM 861 N N . HIS A 1 111 ? 6.812 7.707 -8.664 1 89.31 111 HIS A N 1
ATOM 862 C CA . HIS A 1 111 ? 7.223 6.496 -9.367 1 89.31 111 HIS A CA 1
ATOM 863 C C . HIS A 1 111 ? 6.102 5.465 -9.391 1 89.31 111 HIS A C 1
ATOM 865 O O . HIS A 1 111 ? 6.238 4.41 -10.008 1 89.31 111 HIS A O 1
ATOM 871 N N . ASN A 1 112 ? 5 5.746 -8.688 1 86 112 ASN A N 1
ATOM 872 C CA . ASN A 1 112 ? 3.863 4.836 -8.578 1 86 112 ASN A CA 1
ATOM 873 C C . ASN A 1 112 ? 4.281 3.48 -8.016 1 86 112 ASN A C 1
ATOM 875 O O . ASN A 1 112 ? 3.969 2.439 -8.602 1 86 112 ASN A O 1
ATOM 879 N N . ILE A 1 113 ? 5.102 3.551 -6.977 1 91.31 113 ILE A N 1
ATOM 880 C CA . ILE A 1 113 ? 5.562 2.354 -6.281 1 91.31 113 ILE A CA 1
ATOM 881 C C . ILE A 1 113 ? 5.164 2.428 -4.809 1 91.31 113 ILE A C 1
ATOM 883 O O . ILE A 1 113 ? 4.805 3.496 -4.309 1 91.31 113 ILE A O 1
ATOM 887 N N . LYS A 1 114 ? 5.242 1.284 -4.117 1 90.75 114 LYS A N 1
ATOM 888 C CA . LYS A 1 114 ? 4.734 1.235 -2.75 1 90.75 114 LYS A CA 1
ATOM 889 C C . LYS A 1 114 ? 5.871 1.087 -1.746 1 90.75 114 LYS A C 1
ATOM 891 O O . LYS A 1 114 ? 5.656 1.169 -0.535 1 90.75 114 LYS A O 1
ATOM 896 N N . ARG A 1 115 ? 7.09 0.912 -2.328 1 94.56 115 ARG A N 1
ATOM 897 C CA . ARG A 1 115 ? 8.242 0.72 -1.454 1 94.56 115 ARG A CA 1
ATOM 898 C C . ARG A 1 115 ? 9.484 1.395 -2.029 1 94.56 115 ARG A C 1
ATOM 900 O O . ARG A 1 115 ? 9.648 1.464 -3.248 1 94.56 115 ARG A O 1
ATOM 907 N N . LEU A 1 116 ? 10.312 1.833 -1.146 1 96.88 116 LEU A N 1
ATOM 908 C CA . LEU A 1 116 ? 11.641 2.363 -1.453 1 96.88 116 LEU A CA 1
ATOM 909 C C . LEU A 1 116 ? 12.711 1.675 -0.614 1 96.88 116 LEU A C 1
ATOM 911 O O . LEU A 1 116 ? 12.5 1.414 0.573 1 96.88 116 LEU A O 1
ATOM 915 N N . GLY A 1 117 ? 13.812 1.32 -1.294 1 97.88 117 GLY A N 1
ATOM 916 C CA . GLY A 1 117 ? 14.984 0.979 -0.507 1 97.88 117 GLY A CA 1
ATOM 917 C C . GLY A 1 117 ? 15.609 2.176 0.182 1 97.88 117 GLY A C 1
ATOM 918 O O . GLY A 1 117 ? 15.68 3.264 -0.395 1 97.88 117 GLY A O 1
ATOM 919 N N . VAL A 1 118 ? 15.992 1.993 1.382 1 97.75 118 VAL A N 1
ATOM 920 C CA . VAL A 1 118 ? 16.625 3.072 2.135 1 97.75 118 VAL A CA 1
ATOM 921 C C . VAL A 1 118 ? 18.141 2.881 2.148 1 97.75 118 VAL A C 1
ATOM 923 O O . VAL A 1 118 ? 18.625 1.807 2.498 1 97.75 118 VAL A O 1
ATOM 926 N N . VAL A 1 119 ? 18.797 3.922 1.789 1 97.62 119 VAL A N 1
ATOM 927 C CA . VAL A 1 119 ? 20.25 3.83 1.685 1 97.62 119 VAL A CA 1
ATOM 928 C C . VAL A 1 119 ? 20.906 4.777 2.689 1 97.62 119 VAL A C 1
ATOM 930 O O . VAL A 1 119 ? 20.375 5.852 2.977 1 97.62 119 VAL A O 1
ATOM 933 N N . TYR A 1 120 ? 21.969 4.332 3.316 1 95.5 120 TYR A N 1
ATOM 934 C CA . TYR A 1 120 ? 22.875 5.105 4.164 1 95.5 120 TYR A CA 1
ATOM 935 C C . TYR A 1 120 ? 24.328 4.844 3.789 1 95.5 120 TYR A C 1
ATOM 937 O O . TYR A 1 120 ? 24.797 3.699 3.83 1 95.5 120 TYR A O 1
ATOM 945 N N . LYS A 1 121 ? 25.047 5.902 3.391 1 93.5 121 LYS A N 1
ATOM 946 C CA . LYS A 1 121 ? 26.438 5.785 2.957 1 93.5 121 LYS A CA 1
ATOM 947 C C . LYS A 1 121 ? 26.594 4.723 1.875 1 93.5 121 LYS A C 1
ATOM 949 O O . LYS A 1 121 ? 27.438 3.834 1.986 1 93.5 121 LYS A O 1
ATOM 954 N N . ASN A 1 122 ? 25.688 4.648 0.937 1 91.75 122 ASN A N 1
ATOM 955 C CA . ASN A 1 122 ? 25.703 3.832 -0.273 1 91.75 122 ASN A CA 1
ATOM 956 C C . ASN A 1 122 ? 25.422 2.363 0.036 1 91.75 122 ASN A C 1
ATOM 958 O O . ASN A 1 122 ? 25.75 1.485 -0.764 1 91.75 122 ASN A O 1
ATOM 962 N N . ARG A 1 123 ? 24.906 2.189 1.18 1 94.31 123 ARG A N 1
ATOM 963 C CA . ARG A 1 123 ? 24.516 0.834 1.55 1 94.31 123 ARG A CA 1
ATOM 964 C C . ARG A 1 123 ? 23.016 0.758 1.808 1 94.31 123 ARG A C 1
ATOM 966 O O . ARG A 1 123 ? 22.438 1.651 2.434 1 94.31 123 ARG A O 1
ATOM 973 N N . LEU A 1 124 ? 22.469 -0.281 1.247 1 96.56 124 LEU A N 1
ATOM 974 C CA . LEU A 1 124 ? 21.047 -0.529 1.506 1 96.56 124 LEU A CA 1
ATOM 975 C C . LEU A 1 124 ? 20.828 -0.945 2.957 1 96.56 124 LEU A C 1
ATOM 977 O O . LEU A 1 124 ? 21.344 -1.977 3.396 1 96.56 124 LEU A O 1
ATOM 981 N N . VAL A 1 125 ? 20.016 -0.147 3.717 1 94.81 125 VAL A N 1
ATOM 982 C CA . VAL A 1 125 ? 19.953 -0.384 5.156 1 94.81 125 VAL A CA 1
ATOM 983 C C . VAL A 1 125 ? 18.516 -0.71 5.559 1 94.81 125 VAL A C 1
ATOM 985 O O . VAL A 1 125 ? 18.266 -1.139 6.688 1 94.81 125 VAL A O 1
ATOM 988 N N . GLY A 1 126 ? 17.562 -0.496 4.707 1 96.69 126 GLY A N 1
ATOM 989 C CA . GLY A 1 126 ? 16.188 -0.77 5.07 1 96.69 126 GLY A CA 1
ATOM 990 C C . GLY A 1 126 ? 15.211 -0.601 3.916 1 96.69 126 GLY A C 1
ATOM 991 O O . GLY A 1 126 ? 15.633 -0.457 2.766 1 96.69 126 GLY A O 1
ATOM 992 N N . ILE A 1 127 ? 13.953 -0.752 4.199 1 97.25 127 ILE A N 1
ATOM 993 C CA . ILE A 1 127 ? 12.836 -0.544 3.277 1 97.25 127 ILE A CA 1
ATOM 994 C C . ILE A 1 127 ? 11.797 0.364 3.924 1 97.25 127 ILE A C 1
ATOM 996 O O . ILE A 1 127 ? 11.477 0.215 5.105 1 97.25 127 ILE A O 1
ATOM 1000 N N . ILE A 1 128 ? 11.281 1.318 3.207 1 94.06 128 ILE A N 1
ATOM 1001 C CA . ILE A 1 128 ? 10.141 2.105 3.666 1 94.06 128 ILE A CA 1
ATOM 1002 C C . ILE A 1 128 ? 8.984 1.962 2.678 1 94.06 128 ILE A C 1
ATOM 1004 O O . ILE A 1 128 ? 9.188 2.025 1.463 1 94.06 128 ILE A O 1
ATOM 1008 N N . SER A 1 129 ? 7.805 1.728 3.195 1 92.56 129 SER A N 1
ATOM 1009 C CA . SER A 1 129 ? 6.625 1.514 2.361 1 92.56 129 SER A CA 1
ATOM 1010 C C . SER A 1 129 ? 5.59 2.613 2.574 1 92.56 129 SER A C 1
ATOM 1012 O O . SER A 1 129 ? 5.73 3.439 3.48 1 92.56 129 SER A O 1
ATOM 1014 N N . SER A 1 130 ? 4.602 2.58 1.725 1 87.75 130 SER A N 1
ATOM 1015 C CA . SER A 1 130 ? 3.473 3.492 1.881 1 87.75 130 SER A CA 1
ATOM 1016 C C . SER A 1 130 ? 2.785 3.295 3.227 1 87.75 130 SER A C 1
ATOM 1018 O O . SER A 1 130 ? 2.338 4.262 3.85 1 87.75 130 SER A O 1
ATOM 1020 N N . SER A 1 131 ? 2.732 2.057 3.635 1 84.62 131 SER A N 1
ATOM 1021 C CA . SER A 1 131 ? 2.107 1.77 4.922 1 84.62 131 SER A CA 1
ATOM 1022 C C . SER A 1 131 ? 2.879 2.414 6.066 1 84.62 131 SER A C 1
ATOM 1024 O O . SER A 1 131 ? 2.287 2.836 7.062 1 84.62 131 SER A O 1
ATOM 1026 N N . ASP A 1 132 ? 4.156 2.385 5.926 1 84.31 132 ASP A N 1
ATOM 1027 C CA . ASP A 1 132 ? 4.977 3.029 6.945 1 84.31 132 ASP A CA 1
ATOM 1028 C C . ASP A 1 132 ? 4.691 4.527 7.016 1 84.31 132 ASP A C 1
ATOM 1030 O O . ASP A 1 132 ? 4.617 5.102 8.102 1 84.31 132 ASP A O 1
ATOM 1034 N N . VAL A 1 133 ? 4.555 5.121 5.875 1 83.38 133 VAL A N 1
ATOM 1035 C CA . VAL A 1 133 ? 4.312 6.559 5.789 1 83.38 133 VAL A CA 1
ATOM 1036 C C . VAL A 1 133 ? 2.939 6.887 6.367 1 83.38 133 VAL A C 1
ATOM 1038 O O . VAL A 1 133 ? 2.797 7.832 7.145 1 83.38 133 VAL A O 1
ATOM 1041 N N . ILE A 1 134 ? 1.927 6.094 6.051 1 77.88 134 ILE A N 1
ATOM 1042 C CA . ILE A 1 134 ? 0.559 6.324 6.504 1 77.88 134 ILE A CA 1
ATOM 1043 C C . ILE A 1 134 ? 0.486 6.184 8.023 1 77.88 134 ILE A C 1
ATOM 1045 O O . ILE A 1 134 ? -0.312 6.855 8.68 1 77.88 134 ILE A O 1
ATOM 1049 N N . ALA A 1 135 ? 1.238 5.281 8.484 1 75.38 135 ALA A N 1
ATOM 1050 C CA . ALA A 1 135 ? 1.201 5.008 9.922 1 75.38 135 ALA A CA 1
ATOM 1051 C C . ALA A 1 135 ? 1.532 6.258 10.727 1 75.38 135 ALA A C 1
ATOM 1053 O O . ALA A 1 135 ? 1.102 6.395 11.875 1 75.38 135 ALA A O 1
ATOM 1054 N N . VAL A 1 136 ? 2.209 7.113 10.125 1 66.56 136 VAL A N 1
ATOM 1055 C CA . VAL A 1 136 ? 2.602 8.312 10.859 1 66.56 136 VAL A CA 1
ATOM 1056 C C . VAL A 1 136 ? 1.74 9.492 10.422 1 66.56 136 VAL A C 1
ATOM 1058 O O . VAL A 1 136 ? 1.786 10.562 11.031 1 66.56 136 VAL A O 1
ATOM 1061 N N . THR A 1 137 ? 0.915 9.289 9.352 1 61.44 137 THR A N 1
ATOM 1062 C CA . THR A 1 137 ? 0.135 10.352 8.734 1 61.44 137 THR A CA 1
ATOM 1063 C C . THR A 1 137 ? -1.045 10.75 9.617 1 61.44 137 THR A C 1
ATOM 1065 O O . THR A 1 137 ? -1.36 11.93 9.75 1 61.44 137 THR A O 1
ATOM 1068 N N . PRO A 1 138 ? -1.939 9.711 10.086 1 56.09 138 PRO A N 1
ATOM 1069 C CA . PRO A 1 138 ? -3.105 10.18 10.836 1 56.09 138 PRO A CA 1
ATOM 1070 C C . PRO A 1 138 ? -2.75 11.25 11.875 1 56.09 138 PRO A C 1
ATOM 1072 O O . PRO A 1 138 ? -3.51 12.203 12.062 1 56.09 138 PRO A O 1
ATOM 1075 N N . ASP A 1 139 ? -1.726 11.016 12.359 1 52.25 139 ASP A N 1
ATOM 1076 C CA . ASP A 1 139 ? -1.285 11.961 13.375 1 52.25 139 ASP A CA 1
ATOM 1077 C C . ASP A 1 139 ? -0.933 13.312 12.758 1 52.25 139 ASP A C 1
ATOM 1079 O O . ASP A 1 139 ? -1.168 14.359 13.367 1 52.25 139 ASP A O 1
ATOM 1083 N N . LEU A 1 140 ? -0.49 13.078 11.617 1 51.88 140 LEU A N 1
ATOM 1084 C CA . LEU A 1 140 ? -0.058 14.266 10.891 1 51.88 140 LEU A CA 1
ATOM 1085 C C . LEU A 1 140 ? -1.247 14.977 10.25 1 51.88 140 LEU A C 1
ATOM 1087 O O . LEU A 1 140 ? -1.299 16.203 10.219 1 51.88 140 LEU A O 1
ATOM 1091 N N . VAL A 1 141 ? -2.186 14.102 9.719 1 49.62 141 VAL A N 1
ATOM 1092 C CA . VAL A 1 141 ? -3.359 14.633 9.039 1 49.62 141 VAL A CA 1
ATOM 1093 C C . VAL A 1 141 ? -4.223 15.414 10.023 1 49.62 141 VAL A C 1
ATOM 1095 O O . VAL A 1 141 ? -4.773 16.469 9.68 1 49.62 141 VAL A O 1
ATOM 1098 N N . ASP A 1 142 ? -4.535 14.789 11.141 1 46.94 142 ASP A N 1
ATOM 1099 C CA . ASP A 1 142 ? -5.305 15.516 12.141 1 46.94 142 ASP A CA 1
ATOM 1100 C C . ASP A 1 142 ? -4.727 16.906 12.375 1 46.94 142 ASP A C 1
ATOM 1102 O O . ASP A 1 142 ? -5.473 17.875 12.508 1 46.94 142 ASP A O 1
ATOM 1106 N N . VAL A 1 143 ? -3.533 16.906 12.344 1 43.31 143 VAL A N 1
ATOM 1107 C CA . VAL A 1 143 ? -2.852 18.172 12.648 1 43.31 143 VAL A CA 1
ATOM 1108 C C . VAL A 1 143 ? -2.949 19.109 11.453 1 43.31 143 VAL A C 1
ATOM 1110 O O . VAL A 1 143 ? -3.197 20.312 11.617 1 43.31 143 VAL A O 1
ATOM 1113 N N . VAL A 1 144 ? -2.803 18.484 10.273 1 43.62 144 VAL A N 1
ATOM 1114 C CA . VAL A 1 144 ? -2.727 19.25 9.031 1 43.62 144 VAL A CA 1
ATOM 1115 C C . VAL A 1 144 ? -4.117 19.766 8.656 1 43.62 144 VAL A C 1
ATOM 1117 O O . VAL A 1 144 ? -4.258 20.875 8.133 1 43.62 144 VAL A O 1
ATOM 1120 N N . SER A 1 145 ? -5.094 18.844 8.641 1 43.31 145 SER A N 1
ATOM 1121 C CA . SER A 1 145 ? -6.445 19.281 8.305 1 43.31 145 SER A CA 1
ATOM 1122 C C . SER A 1 145 ? -6.773 20.625 8.961 1 43.31 145 SER A C 1
ATOM 1124 O O . SER A 1 145 ? -7.473 21.453 8.375 1 43.31 145 SER A O 1
ATOM 1126 N N . GLU A 1 146 ? -6.246 20.797 10.008 1 39.72 146 GLU A N 1
ATOM 1127 C CA . GLU A 1 146 ? -6.516 22.109 10.594 1 39.72 146 GLU A CA 1
ATOM 1128 C C . GLU A 1 146 ? -5.941 23.219 9.727 1 39.72 146 GLU A C 1
ATOM 1130 O O . GLU A 1 146 ? -6.582 24.266 9.531 1 39.72 146 GLU A O 1
ATOM 1135 N N . LYS A 1 147 ? -4.797 22.984 9.078 1 36.47 147 LYS A N 1
ATOM 1136 C CA . LYS A 1 147 ? -4.16 24.062 8.336 1 36.47 147 LYS A CA 1
ATOM 1137 C C . LYS A 1 147 ? -4.398 23.922 6.836 1 36.47 147 LYS A C 1
ATOM 1139 O O . LYS A 1 147 ? -4.492 24.922 6.117 1 36.47 147 LYS A O 1
ATOM 1144 N N . ALA A 1 148 ? -4.391 22.766 6.129 1 38.88 148 ALA A N 1
ATOM 1145 C CA . ALA A 1 148 ? -4.523 22.516 4.699 1 38.88 148 ALA A CA 1
ATOM 1146 C C . ALA A 1 148 ? -5.742 23.234 4.125 1 38.88 148 ALA A C 1
ATOM 1148 O O . ALA A 1 148 ? -5.773 23.562 2.939 1 38.88 148 ALA A O 1
ATOM 1149 N N . ALA A 1 149 ? -6.742 23.656 4.668 1 36.19 149 ALA A N 1
ATOM 1150 C CA . ALA A 1 149 ? -7.762 24.469 4.023 1 36.19 149 ALA A CA 1
ATOM 1151 C C . ALA A 1 149 ? -7.133 25.594 3.201 1 36.19 149 ALA A C 1
ATOM 1153 O O . ALA A 1 149 ? -7.625 25.938 2.121 1 36.19 149 ALA A O 1
ATOM 1154 N N . ILE A 1 150 ? -5.938 25.922 3.559 1 36.47 150 ILE A N 1
ATOM 1155 C CA . ILE A 1 150 ? -5.336 27.109 2.945 1 36.47 150 ILE A CA 1
ATOM 1156 C C . ILE A 1 150 ? -4.621 26.703 1.656 1 36.47 150 ILE A C 1
ATOM 1158 O O . ILE A 1 150 ? -4.746 27.391 0.634 1 36.47 150 ILE A O 1
ATOM 1162 N N . ILE A 1 151 ? -3.867 25.703 1.548 1 34.34 151 ILE A N 1
ATOM 1163 C CA . ILE A 1 151 ? -3.029 25.391 0.397 1 34.34 151 ILE A CA 1
ATOM 1164 C C . ILE A 1 151 ? -3.902 24.891 -0.754 1 34.34 151 ILE A C 1
ATOM 1166 O O . ILE A 1 151 ? -3.658 25.234 -1.916 1 34.34 151 ILE A O 1
ATOM 1170 N N . ARG A 1 152 ? -4.91 24 -0.609 1 34.84 152 ARG A N 1
ATOM 1171 C CA . ARG A 1 152 ? -5.801 23.766 -1.735 1 34.84 152 ARG A CA 1
ATOM 1172 C C . ARG A 1 152 ? -6.102 25.047 -2.488 1 34.84 152 ARG A C 1
ATOM 1174 O O . ARG A 1 152 ? -6.242 25.047 -3.713 1 34.84 152 ARG A O 1
ATOM 1181 N N . GLY A 1 153 ? -6.215 26.047 -1.757 1 32.62 153 GLY A N 1
ATOM 1182 C CA . GLY A 1 153 ? -6.426 27.297 -2.477 1 32.62 153 GLY A CA 1
ATOM 1183 C C . GLY A 1 153 ? -5.285 27.641 -3.416 1 32.62 153 GLY A C 1
ATOM 1184 O O . GLY A 1 153 ? -5.516 28.109 -4.531 1 32.62 153 GLY A O 1
ATOM 1185 N N . GLU A 1 154 ? -4.121 27.562 -3.016 1 33.19 154 GLU A N 1
ATOM 1186 C CA . GLU A 1 154 ? -3.031 28.156 -3.773 1 33.19 154 GLU A CA 1
ATOM 1187 C C . GLU A 1 154 ? -2.625 27.281 -4.953 1 33.19 154 GLU A C 1
ATOM 1189 O O . GLU A 1 154 ? -2.191 27.797 -5.992 1 33.19 154 GLU A O 1
ATOM 1194 N N . LEU A 1 155 ? -2.359 26.078 -4.758 1 33.16 155 LEU A N 1
ATOM 1195 C CA . LEU A 1 155 ? -1.759 25.359 -5.875 1 33.16 155 LEU A CA 1
ATOM 1196 C C . LEU A 1 155 ? -2.732 25.25 -7.047 1 33.16 155 LEU A C 1
ATOM 1198 O O . LEU A 1 155 ? -2.387 24.719 -8.102 1 33.16 155 LEU A O 1
ATOM 1202 N N . GLY A 1 156 ? -3.574 26.062 -7.41 1 31.42 156 GLY A N 1
ATOM 1203 C CA . GLY A 1 156 ? -4.391 26.156 -8.609 1 31.42 156 GLY A CA 1
ATOM 1204 C C . GLY A 1 156 ? -4.988 24.828 -9.031 1 31.42 156 GLY A C 1
ATOM 1205 O O . GLY A 1 156 ? -5.375 24.656 -10.188 1 31.42 156 GLY A O 1
ATOM 1206 N N . ILE A 1 157 ? -4.332 23.797 -8.766 1 32.09 157 ILE A N 1
ATOM 1207 C CA . ILE A 1 157 ? -5.039 22.625 -9.266 1 32.09 157 ILE A CA 1
ATOM 1208 C C . ILE A 1 157 ? -6.539 22.797 -9.023 1 32.09 157 ILE A C 1
ATOM 1210 O O . ILE A 1 157 ? -6.996 22.75 -7.879 1 32.09 157 ILE A O 1
ATOM 1214 N N . THR A 1 158 ? -7.156 23.656 -9.602 1 28.22 158 THR A N 1
ATOM 1215 C CA . THR A 1 158 ? -8.508 23.828 -10.109 1 28.22 158 THR A CA 1
ATOM 1216 C C . THR A 1 158 ? -9.141 22.469 -10.43 1 28.22 158 THR A C 1
ATOM 1218 O O . THR A 1 158 ? -8.68 21.766 -11.32 1 28.22 158 THR A O 1
ATOM 1221 N N . ARG A 1 159 ? -9.359 21.375 -10.008 1 28.5 159 ARG A N 1
ATOM 1222 C CA . ARG A 1 159 ? -10.477 20.984 -10.859 1 28.5 159 ARG A CA 1
ATOM 1223 C C . ARG A 1 159 ? -11.211 22.203 -11.406 1 28.5 159 ARG A C 1
ATOM 1225 O O . ARG A 1 159 ? -11.039 23.312 -10.898 1 28.5 159 ARG A O 1
ATOM 1232 N N . HIS A 1 160 ? -12.008 22.422 -12.484 1 29.5 160 HIS A N 1
ATOM 1233 C CA . HIS A 1 160 ? -12.898 23.562 -12.68 1 29.5 160 HIS A CA 1
ATOM 1234 C C . HIS A 1 160 ? -13.188 24.266 -11.359 1 29.5 160 HIS A C 1
ATOM 1236 O O . HIS A 1 160 ? -13.117 23.656 -10.297 1 29.5 160 HIS A O 1
ATOM 1242 N N . ALA A 1 161 ? -12.938 25.641 -11.023 1 32.78 161 ALA A N 1
ATOM 1243 C CA . ALA A 1 161 ? -13.602 26.531 -10.078 1 32.78 161 ALA A CA 1
ATOM 1244 C C . ALA A 1 161 ? -14.82 25.844 -9.453 1 32.78 161 ALA A C 1
ATOM 1246 O O . ALA A 1 161 ? -15.945 26.031 -9.914 1 32.78 161 ALA A O 1
ATOM 1247 N N . GLY A 1 162 ? -14.914 24.688 -9.531 1 33.94 162 GLY A N 1
ATOM 1248 C CA . GLY A 1 162 ? -16.203 24.031 -9.375 1 33.94 162 GLY A CA 1
ATOM 1249 C C . GLY A 1 162 ? -16.906 24.406 -8.086 1 33.94 162 GLY A C 1
ATOM 1250 O O . GLY A 1 162 ? -16.312 25 -7.191 1 33.94 162 GLY A O 1
ATOM 1251 N N . ASN A 1 163 ? -18.172 24.312 -8.164 1 38.78 163 ASN A N 1
ATOM 1252 C CA . ASN A 1 163 ? -19.188 24.438 -7.129 1 38.78 163 ASN A CA 1
ATOM 1253 C C . ASN A 1 163 ? -18.844 23.625 -5.887 1 38.78 163 ASN A C 1
ATOM 1255 O O . ASN A 1 163 ? -18.344 22.5 -5.996 1 38.78 163 ASN A O 1
ATOM 1259 N N . VAL A 1 164 ? -18.328 24.219 -5.176 1 43.59 164 VAL A N 1
ATOM 1260 C CA . VAL A 1 164 ? -18.266 23.609 -3.848 1 43.59 164 VAL A CA 1
ATOM 1261 C C . VAL A 1 164 ? -19.688 23.422 -3.301 1 43.59 164 VAL A C 1
ATOM 1263 O O . VAL A 1 164 ? -20.531 24.312 -3.434 1 43.59 164 VAL A O 1
ATOM 1266 N N . SER A 1 165 ? -19.922 22.281 -3.072 1 42.62 165 SER A N 1
ATOM 1267 C CA . SER A 1 165 ? -21.203 22.125 -2.398 1 42.62 165 SER A CA 1
ATOM 1268 C C . SER A 1 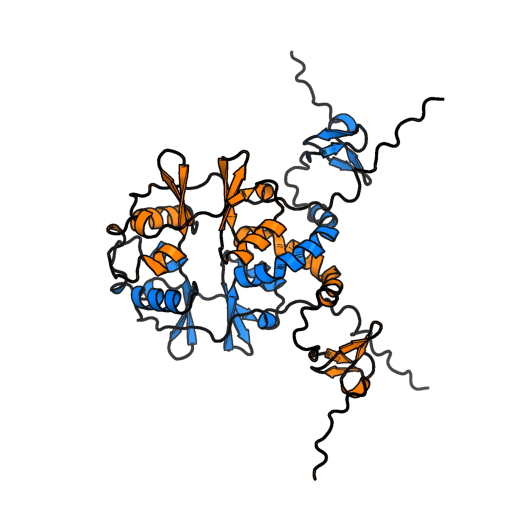165 ? -21.109 22.531 -0.93 1 42.62 165 SER A C 1
ATOM 1270 O O . SER A 1 165 ? -20.141 22.203 -0.249 1 42.62 165 SER A O 1
ATOM 1272 N N . GLY A 1 166 ? -21.828 23.562 -0.604 1 50.75 166 GLY A N 1
ATOM 1273 C CA . GLY A 1 166 ? -21.953 24.062 0.757 1 50.75 166 GLY A CA 1
ATOM 1274 C C . GLY A 1 166 ? -23.047 25.094 0.919 1 50.75 166 GLY A C 1
ATOM 1275 O O . GLY A 1 166 ? -23.859 25.297 0.014 1 50.75 166 GLY A O 1
ATOM 1276 N N . TYR A 1 167 ? -23 25.594 2.156 1 59.56 167 TYR A N 1
ATOM 1277 C CA . TYR A 1 167 ? -23.922 26.703 2.357 1 59.56 167 TYR A CA 1
ATOM 1278 C C . TYR A 1 167 ? -23.297 28.031 1.953 1 59.56 167 TYR A C 1
ATOM 1280 O O . TYR A 1 167 ? -22.141 28.297 2.27 1 59.56 167 TYR A O 1
ATOM 1288 N N . CYS A 1 168 ? -23.922 28.75 1.263 1 63.28 168 CYS A N 1
ATOM 1289 C CA . CYS A 1 168 ? -23.547 30.094 0.815 1 63.28 168 CYS A CA 1
ATOM 1290 C C . CYS A 1 168 ? -23.453 31.047 1.992 1 63.28 168 CYS A C 1
ATOM 1292 O O . CYS A 1 168 ? -24.391 31.156 2.793 1 63.28 168 CYS A O 1
ATOM 1294 N N . ASP A 1 169 ? -22.453 31.688 2.104 1 69.19 169 ASP A N 1
ATOM 1295 C CA . ASP A 1 169 ? -22.25 32.625 3.201 1 69.19 169 ASP A CA 1
ATOM 1296 C C . ASP A 1 169 ? -23.188 33.844 3.072 1 69.19 169 ASP A C 1
ATOM 1298 O O . ASP A 1 169 ? -23.469 34.531 4.055 1 69.19 169 ASP A O 1
ATOM 1302 N N . GLU A 1 170 ? -23.594 34.031 1.907 1 69.81 170 GLU A N 1
ATOM 1303 C CA . GLU A 1 170 ? -24.469 35.156 1.659 1 69.81 170 GLU A CA 1
ATOM 1304 C C . GLU A 1 170 ? -25.938 34.781 1.843 1 69.81 170 GLU A C 1
ATOM 1306 O O . GLU A 1 170 ? -26.688 35.469 2.533 1 69.81 170 GLU A O 1
ATOM 1311 N N . CYS A 1 171 ? -26.375 33.688 1.152 1 66.62 171 CYS A N 1
ATOM 1312 C CA . CYS A 1 171 ? -27.781 33.344 1.179 1 66.62 171 CYS A CA 1
ATOM 1313 C C . CYS A 1 171 ? -28.047 32.188 2.145 1 66.62 171 CYS A C 1
ATOM 1315 O O . CYS A 1 171 ? -29.203 31.859 2.439 1 66.62 171 CYS A O 1
ATOM 1317 N N . GLY A 1 172 ? -27.016 31.469 2.613 1 65.31 172 GLY A N 1
ATOM 1318 C CA . GLY A 1 172 ? -27.141 30.359 3.547 1 65.31 172 GLY A CA 1
ATOM 1319 C C . GLY A 1 172 ? -27.578 29.062 2.883 1 65.31 172 GLY A C 1
ATOM 1320 O O . GLY A 1 172 ? -27.891 28.094 3.564 1 65.31 172 GLY A O 1
ATOM 1321 N N . GLU A 1 173 ? -27.781 28.953 1.674 1 60.59 173 GLU A N 1
ATOM 1322 C CA . GLU A 1 173 ? -28.234 27.766 0.959 1 60.59 173 GLU A CA 1
ATOM 1323 C C . GLU A 1 173 ? -27.047 26.875 0.56 1 60.59 173 GLU A C 1
ATOM 1325 O O . GLU A 1 173 ? -25.953 27.375 0.293 1 60.59 173 GLU A O 1
ATOM 1330 N N . TRP A 1 174 ? -27.438 25.562 0.478 1 61.84 174 TRP A N 1
ATOM 1331 C CA . TRP A 1 174 ? -26.422 24.609 0.033 1 61.84 174 TRP A CA 1
ATOM 1332 C C . TRP A 1 174 ? -26.234 24.688 -1.478 1 61.84 174 TRP A C 1
ATOM 1334 O O . TRP A 1 174 ? -27.203 24.797 -2.23 1 61.84 174 TRP A O 1
ATOM 1344 N N . SER A 1 175 ? -25.016 24.781 -1.925 1 63.28 175 SER A N 1
ATOM 1345 C CA . SER A 1 175 ? -24.672 24.781 -3.344 1 63.28 175 SER A CA 1
ATOM 1346 C C . SER A 1 175 ? -23.438 23.938 -3.615 1 63.28 175 SER A C 1
ATOM 1348 O O . SER A 1 175 ? -22.547 23.844 -2.775 1 63.28 175 SER A O 1
ATOM 1350 N N . ASP A 1 176 ? -23.688 23.312 -4.801 1 56.75 176 ASP A N 1
ATOM 1351 C CA . ASP A 1 176 ? -22.531 22.531 -5.254 1 56.75 176 ASP A CA 1
ATOM 1352 C C . ASP A 1 176 ? -21.578 23.391 -6.078 1 56.75 176 ASP A C 1
ATOM 1354 O O . ASP A 1 176 ? -20.578 22.906 -6.59 1 56.75 176 ASP A O 1
ATOM 1358 N N . LEU A 1 177 ? -21.875 24.625 -6.156 1 60.88 177 LEU A N 1
ATOM 1359 C CA . LEU A 1 177 ? -21.156 25.516 -7.051 1 60.88 177 LEU A CA 1
ATOM 1360 C C . LEU A 1 177 ? -20.625 26.734 -6.285 1 60.88 177 LEU A C 1
ATOM 1362 O O . LEU A 1 177 ? -20.609 27.844 -6.805 1 60.88 177 LEU A O 1
ATOM 1366 N N . LEU A 1 178 ? -20.328 26.531 -5.082 1 61.94 178 LEU A N 1
ATOM 1367 C CA . LEU A 1 178 ? -19.797 27.641 -4.297 1 61.94 178 LEU A CA 1
ATOM 1368 C C . LEU A 1 178 ? -18.422 28.047 -4.82 1 61.94 178 LEU A C 1
ATOM 1370 O O . LEU A 1 178 ? -17.625 27.203 -5.223 1 61.94 178 LEU A O 1
ATOM 1374 N N . GLN A 1 179 ? -18.172 29.438 -4.93 1 64.81 179 GLN A N 1
ATOM 1375 C CA . GLN A 1 179 ? -16.891 30.031 -5.289 1 64.81 179 GLN A CA 1
ATOM 1376 C C . GLN A 1 179 ? -16.359 30.922 -4.172 1 64.81 179 GLN A C 1
ATOM 1378 O O . GLN A 1 179 ? -17.141 31.625 -3.514 1 64.81 179 GLN A O 1
ATOM 1383 N N . TYR A 1 180 ? -15.156 30.766 -3.787 1 60.62 180 TYR A N 1
ATOM 1384 C CA . TYR A 1 180 ? -14.547 31.578 -2.744 1 60.62 180 TYR A CA 1
ATOM 1385 C C . TYR A 1 180 ? -14.188 32.969 -3.273 1 60.62 180 TYR A C 1
ATOM 1387 O O . TYR A 1 180 ? -13.57 33.094 -4.332 1 60.62 180 TYR A O 1
ATOM 1395 N N . ASP A 1 181 ? -14.727 34.031 -2.676 1 59.28 181 ASP A N 1
ATOM 1396 C CA . ASP A 1 181 ? -14.484 35.438 -3.002 1 59.28 181 ASP A CA 1
ATOM 1397 C C . ASP A 1 181 ? -14.352 36.281 -1.734 1 59.28 181 ASP A C 1
ATOM 1399 O O . ASP A 1 181 ? -15.297 36.375 -0.944 1 59.28 181 ASP A O 1
ATOM 1403 N N . GLU A 1 182 ? -13.172 36.906 -1.469 1 56.16 182 GLU A N 1
ATOM 1404 C CA . GLU A 1 182 ? -12.883 37.875 -0.404 1 56.16 182 GLU A CA 1
ATOM 1405 C C . GLU A 1 182 ? -13.195 37.281 0.968 1 56.16 182 GLU A C 1
ATOM 1407 O O . GLU A 1 182 ? -13.883 37.906 1.778 1 56.16 182 GLU A O 1
ATOM 1412 N N . GLY A 1 183 ? -12.945 36.062 1.149 1 51.97 183 GLY A N 1
ATOM 1413 C CA . GLY A 1 183 ? -13.07 35.469 2.48 1 51.97 183 GLY A CA 1
ATOM 1414 C C . GLY A 1 183 ? -14.375 34.75 2.693 1 51.97 183 GLY A C 1
ATOM 1415 O O . GLY A 1 183 ? -14.625 34.219 3.777 1 51.97 183 GLY A O 1
ATOM 1416 N N . THR A 1 184 ? -15.289 34.812 1.729 1 59.41 184 THR A N 1
ATOM 1417 C CA . THR A 1 184 ? -16.594 34.188 1.828 1 59.41 184 THR A CA 1
ATOM 1418 C C . THR A 1 184 ? -16.812 33.188 0.694 1 59.41 184 THR A C 1
ATOM 1420 O O . THR A 1 184 ? -16.188 33.312 -0.365 1 59.41 184 THR A O 1
ATOM 1423 N N . PHE A 1 185 ? -17.531 32.125 1.009 1 64 185 PHE A N 1
ATOM 1424 C CA . PHE A 1 185 ? -18.031 31.25 -0.036 1 64 185 PHE A CA 1
ATOM 1425 C C . PHE A 1 185 ? -19.406 31.688 -0.507 1 64 185 PHE A C 1
ATOM 1427 O O . PHE A 1 185 ? -20.328 31.844 0.301 1 64 185 PHE A O 1
ATOM 1434 N N . ILE A 1 186 ? -19.484 31.953 -1.946 1 71.94 186 ILE A N 1
ATOM 1435 C CA . ILE A 1 186 ? -20.703 32.531 -2.527 1 71.94 186 ILE A CA 1
ATOM 1436 C C . ILE A 1 186 ? -21.219 31.594 -3.633 1 71.94 186 ILE A C 1
ATOM 1438 O O . ILE A 1 186 ? -20.438 31.125 -4.469 1 71.94 186 ILE A O 1
ATOM 1442 N N . CYS A 1 187 ? -22.5 31.281 -3.443 1 68.69 187 CYS A N 1
ATOM 1443 C CA . CYS A 1 187 ? -23.094 30.391 -4.43 1 68.69 187 CYS A CA 1
ATOM 1444 C C . CYS A 1 187 ? -23.281 31.094 -5.766 1 68.69 187 CYS A C 1
ATOM 1446 O O . CYS A 1 187 ? -23.094 32.312 -5.859 1 68.69 187 CYS A O 1
ATOM 1448 N N . GLU A 1 188 ? -23.578 30.219 -6.852 1 71.81 188 GLU A N 1
ATOM 1449 C CA . GLU A 1 188 ? -23.703 30.719 -8.219 1 71.81 188 GLU A CA 1
ATOM 1450 C C . GLU A 1 188 ? -24.781 31.797 -8.312 1 71.81 188 GLU A C 1
ATOM 1452 O O . GLU A 1 188 ? -24.688 32.688 -9.148 1 71.81 188 GLU A O 1
ATOM 1457 N N . VAL A 1 189 ? -25.75 31.609 -7.379 1 75.06 189 VAL A N 1
ATOM 1458 C CA . VAL A 1 189 ? -26.828 32.562 -7.383 1 75.06 189 VAL A CA 1
ATOM 1459 C C . VAL A 1 189 ? -26.328 33.906 -6.836 1 75.06 189 VAL A C 1
ATOM 1461 O O . VAL A 1 189 ? -26.562 34.969 -7.441 1 75.06 189 VAL A O 1
ATOM 1464 N N . CYS A 1 190 ? -25.5 33.812 -5.848 1 74.69 190 CYS A N 1
ATOM 1465 C CA . CYS A 1 190 ? -25.031 35.031 -5.176 1 74.69 190 CYS A CA 1
ATOM 1466 C C . CYS A 1 190 ? -23.891 35.688 -5.961 1 74.69 190 CYS A C 1
ATOM 1468 O O . CYS A 1 190 ? -23.656 36.875 -5.824 1 74.69 190 CYS A O 1
ATOM 1470 N N . ARG A 1 191 ? -23.125 34.906 -6.715 1 73.75 191 ARG A N 1
ATOM 1471 C CA . ARG A 1 191 ? -22.078 35.469 -7.566 1 73.75 191 ARG A CA 1
ATOM 1472 C C . ARG A 1 191 ? -22.688 36.062 -8.836 1 73.75 191 ARG A C 1
ATOM 1474 O O . ARG A 1 191 ? -21.969 36.656 -9.648 1 73.75 191 ARG A O 1
ATOM 1481 N N . GLY A 1 192 ? -23.81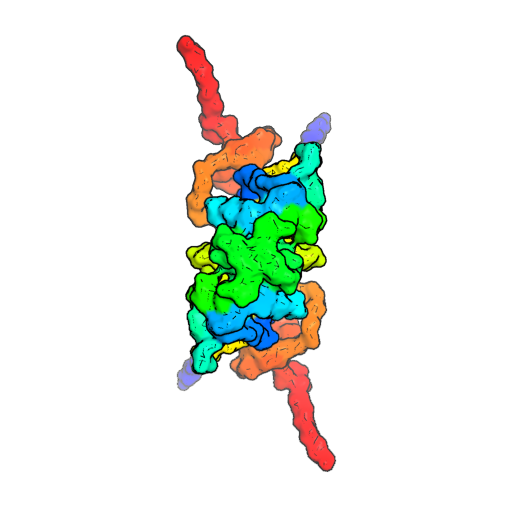2 36.062 -8.945 1 69.38 192 GLY A N 1
ATOM 1482 C CA . GLY A 1 192 ? -24.484 36.625 -10.109 1 69.38 192 GLY A CA 1
ATOM 1483 C C . GLY A 1 192 ? -24.484 35.688 -11.305 1 69.38 192 GLY A C 1
ATOM 1484 O O . GLY A 1 192 ? -24.781 36.094 -12.43 1 69.38 192 GLY A O 1
ATOM 1485 N N . GLU A 1 193 ? -23.797 34.469 -11.094 1 61.66 193 GLU A N 1
ATOM 1486 C CA . GLU A 1 193 ? -23.828 33.531 -12.211 1 61.66 193 GLU A CA 1
ATOM 1487 C C . GLU A 1 193 ? -25.203 32.906 -12.383 1 61.66 193 GLU A C 1
ATOM 1489 O O . GLU A 1 193 ? -25.688 32.219 -11.484 1 61.66 193 GLU A O 1
ATOM 1494 N N . SER A 1 194 ? -26.047 33.562 -12.734 1 51.66 194 SER A N 1
ATOM 1495 C CA . SER A 1 194 ? -27.406 33.156 -13.062 1 51.66 194 SER A CA 1
ATOM 1496 C C . SER A 1 194 ? -27.422 31.781 -13.719 1 51.66 194 SER A C 1
ATOM 1498 O O . SER A 1 194 ? -26.547 31.469 -14.531 1 51.66 194 SER A O 1
ATOM 1500 N N . SER A 1 195 ? -27.812 30.703 -12.891 1 45.41 195 SER A N 1
ATOM 1501 C CA . SER A 1 195 ? -28.281 29.609 -13.734 1 45.41 195 SER A CA 1
ATOM 1502 C C . SER A 1 195 ? -28.906 30.125 -15.023 1 45.41 195 SER A C 1
ATOM 1504 O O . SER A 1 195 ? -29.922 30.828 -15 1 45.41 195 SER A O 1
ATOM 1506 N N . GLY A 1 196 ? -28.016 30.531 -15.875 1 39.22 196 GLY A N 1
ATOM 1507 C CA . GLY A 1 196 ? -28.703 30.812 -17.125 1 39.22 196 GLY A CA 1
ATOM 1508 C C . GLY A 1 196 ? -29.734 29.766 -17.484 1 39.22 196 GLY A C 1
ATOM 1509 O O . GLY A 1 196 ? -29.406 28.609 -17.719 1 39.22 196 GLY A O 1
ATOM 1510 N N . GLY A 1 197 ? -30.797 29.828 -16.828 1 36.09 197 GLY A N 1
ATOM 1511 C CA . GLY A 1 197 ? -31.984 29.25 -17.422 1 36.09 197 GLY A CA 1
ATOM 1512 C C . GLY A 1 197 ? -32.031 29.359 -18.938 1 36.09 197 GLY A C 1
ATOM 1513 O O . GLY A 1 197 ? -31.609 30.359 -19.5 1 36.09 197 GLY A O 1
ATOM 1514 N N . ALA A 1 198 ? -31.891 28.188 -19.688 1 35.72 198 ALA A N 1
ATOM 1515 C CA . ALA A 1 198 ? -32.344 28.062 -21.062 1 35.72 198 ALA A CA 1
ATOM 1516 C C . ALA A 1 198 ? -33.594 28.906 -21.312 1 35.72 198 ALA A C 1
ATOM 1518 O O . ALA A 1 198 ? -34.625 28.734 -20.656 1 35.72 198 ALA A O 1
ATOM 1519 N N . GLU A 1 199 ? -33.312 30.141 -21.578 1 31.02 199 GLU A N 1
ATOM 1520 C CA . GLU A 1 199 ? -34.406 30.734 -22.359 1 31.02 199 GLU A CA 1
ATOM 1521 C C . GLU A 1 199 ? -34.812 29.812 -23.516 1 31.02 199 GLU A C 1
ATOM 1523 O O . GLU A 1 199 ? -33.969 29.391 -24.297 1 31.02 199 GLU A O 1
ATOM 1528 N N . GLY A 1 200 ? -35.75 28.953 -23.344 1 25.61 200 GLY A N 1
ATOM 1529 C CA . GLY A 1 200 ? -36.594 28.484 -24.438 1 25.61 200 GLY A CA 1
ATOM 1530 C C . GLY A 1 200 ? -36.875 29.578 -25.469 1 25.61 200 GLY A C 1
ATOM 1531 O O . GLY A 1 200 ? -37.469 30.609 -25.141 1 25.61 200 GLY A O 1
ATOM 1532 N N . ALA A 1 201 ? -35.938 29.703 -26.562 1 24.2 201 ALA A N 1
ATOM 1533 C CA . ALA A 1 201 ? -36.594 30.031 -27.812 1 24.2 201 ALA A CA 1
ATOM 1534 C C . ALA A 1 201 ? -37.562 28.922 -28.234 1 24.2 201 ALA A C 1
ATOM 1536 O O . ALA A 1 201 ? -37.312 27.75 -28 1 24.2 201 ALA A O 1
ATOM 1537 N N . MET B 1 1 ? -40.812 43.375 19.891 1 25.64 1 MET B N 1
ATOM 1538 C CA . MET B 1 1 ? -39.375 43.531 19.703 1 25.64 1 MET B CA 1
ATOM 1539 C C . MET B 1 1 ? -38.75 42.188 19.312 1 25.64 1 MET B C 1
ATOM 1541 O O . MET B 1 1 ? -38.562 41.312 20.156 1 25.64 1 MET B O 1
ATOM 1545 N N . VAL B 1 2 ? -38.938 41.625 18.25 1 33.31 2 VAL B N 1
ATOM 1546 C CA . VAL B 1 2 ? -38.781 40.219 17.906 1 33.31 2 VAL B CA 1
ATOM 1547 C C . VAL B 1 2 ? -37.312 39.875 17.672 1 33.31 2 VAL B C 1
ATOM 1549 O O . VAL B 1 2 ? -36.656 40.5 16.828 1 33.31 2 VAL B O 1
ATOM 1552 N N . LYS B 1 3 ? -36.531 39.375 18.688 1 37.03 3 LYS B N 1
ATOM 1553 C CA . LYS B 1 3 ? -35.125 39.031 18.719 1 37.03 3 LYS B CA 1
ATOM 1554 C C . LYS B 1 3 ? -34.75 38.062 17.609 1 37.03 3 LYS B C 1
ATOM 1556 O O . LYS B 1 3 ? -35.375 37 17.484 1 37.03 3 LYS B O 1
ATOM 1561 N N . LYS B 1 4 ? -34.188 38.562 16.562 1 39.16 4 LYS B N 1
ATOM 1562 C CA . LYS B 1 4 ? -33.812 37.812 15.375 1 39.16 4 LYS B CA 1
ATOM 1563 C C . LYS B 1 4 ? -32.844 36.688 15.758 1 39.16 4 LYS B C 1
ATOM 1565 O O . LYS B 1 4 ? -31.859 36.906 16.469 1 39.16 4 LYS B O 1
ATOM 1570 N N . PRO B 1 5 ? -33.219 35.438 15.688 1 36.97 5 PRO B N 1
ATOM 1571 C CA . PRO B 1 5 ? -32.344 34.375 16.172 1 36.97 5 PRO B CA 1
ATOM 1572 C C . PRO B 1 5 ? -30.938 34.438 15.578 1 36.97 5 PRO B C 1
ATOM 1574 O O . PRO B 1 5 ? -30.781 34.844 14.43 1 36.97 5 PRO B O 1
ATOM 1577 N N . VAL B 1 6 ? -29.844 34.688 16.328 1 30.03 6 VAL B N 1
ATOM 1578 C CA . VAL B 1 6 ? -28.406 34.688 16.047 1 30.03 6 VAL B CA 1
ATOM 1579 C C . VAL B 1 6 ? -28.047 33.438 15.25 1 30.03 6 VAL B C 1
ATOM 1581 O O . VAL B 1 6 ? -28.219 32.312 15.742 1 30.03 6 VAL B O 1
ATOM 1584 N N . ARG B 1 7 ? -28.25 33.312 14 1 32 7 ARG B N 1
ATOM 1585 C CA . ARG B 1 7 ? -27.828 32.188 13.164 1 32 7 ARG B CA 1
ATOM 1586 C C . ARG B 1 7 ? -26.391 31.797 13.453 1 32 7 ARG B C 1
ATOM 1588 O O . ARG B 1 7 ? -25.484 32.625 13.328 1 32 7 ARG B O 1
ATOM 1595 N N . GLU B 1 8 ? -26.047 30.969 14.398 1 31.39 8 GLU B N 1
ATOM 1596 C CA . GLU B 1 8 ? -24.812 30.297 14.797 1 31.39 8 GLU B CA 1
ATOM 1597 C C . GLU B 1 8 ? -23.891 30.094 13.609 1 31.39 8 GLU B C 1
ATOM 1599 O O . GLU B 1 8 ? -24.344 29.828 12.5 1 31.39 8 GLU B O 1
ATOM 1604 N N . HIS B 1 9 ? -22.656 30.656 13.602 1 31.16 9 HIS B N 1
ATOM 1605 C CA . HIS B 1 9 ? -21.438 30.688 12.789 1 31.16 9 HIS B CA 1
ATOM 1606 C C . HIS B 1 9 ? -21.109 29.312 12.234 1 31.16 9 HIS B C 1
ATOM 1608 O O . HIS B 1 9 ? -20.453 28.5 12.906 1 31.16 9 HIS B O 1
ATOM 1614 N N . ALA B 1 10 ? -21.844 28.547 11.734 1 35.41 10 ALA B N 1
ATOM 1615 C CA . ALA B 1 10 ? -21.625 27.312 10.977 1 35.41 10 ALA B CA 1
ATOM 1616 C C . ALA B 1 10 ? -20.422 27.469 10.031 1 35.41 10 ALA B C 1
ATOM 1618 O O . ALA B 1 10 ? -20.156 26.578 9.219 1 35.41 10 ALA B O 1
ATOM 1619 N N . ASP B 1 11 ? -19.859 28.672 9.492 1 32.47 11 ASP B N 1
ATOM 1620 C CA . ASP B 1 11 ? -19.109 29.141 8.328 1 32.47 11 ASP B CA 1
ATOM 1621 C C . ASP B 1 11 ? -17.656 28.672 8.406 1 32.47 11 ASP B C 1
ATOM 1623 O O . ASP B 1 11 ? -17.078 28.234 7.402 1 32.47 11 ASP B O 1
ATOM 1627 N N . ALA B 1 12 ? -16.703 29.375 9.219 1 33.12 12 ALA B N 1
ATOM 1628 C CA . ALA B 1 12 ? -15.266 29.672 9.203 1 33.12 12 ALA B CA 1
ATOM 1629 C C . ALA B 1 12 ? -14.445 28.391 9.328 1 33.12 12 ALA B C 1
ATOM 1631 O O . ALA B 1 12 ? -13.344 28.297 8.773 1 33.12 12 ALA B O 1
ATOM 1632 N N . ASN B 1 13 ? -14.602 27.625 10.281 1 34.22 13 ASN B N 1
ATOM 1633 C CA . ASN B 1 13 ? -13.789 26.469 10.68 1 34.22 13 ASN B CA 1
ATOM 1634 C C . ASN B 1 13 ? -13.906 25.328 9.68 1 34.22 13 ASN B C 1
ATOM 1636 O O . ASN B 1 13 ? -14.375 24.25 10.016 1 34.22 13 ASN B O 1
ATOM 1640 N N . MET B 1 14 ? -14.453 25.5 8.523 1 34.03 14 MET B N 1
ATOM 1641 C CA . MET B 1 14 ? -14.641 24.422 7.555 1 34.03 14 MET B CA 1
ATOM 1642 C C . MET B 1 14 ? -13.336 23.656 7.34 1 34.03 14 MET B C 1
ATOM 1644 O O . MET B 1 14 ? -12.477 24.109 6.582 1 34.03 14 MET B O 1
ATOM 1648 N N . THR B 1 15 ? -12.516 23.375 8.258 1 42.09 15 THR B N 1
ATOM 1649 C CA . THR B 1 15 ? -11.43 22.406 8.25 1 42.09 15 THR B CA 1
ATOM 1650 C C . THR B 1 15 ? -11.609 21.391 7.125 1 42.09 15 THR B C 1
ATOM 1652 O O . THR B 1 15 ? -12.617 20.672 7.082 1 42.09 15 THR B O 1
ATOM 1655 N N . THR B 1 16 ? -11.484 21.859 5.719 1 48.16 16 THR B N 1
ATOM 1656 C CA . THR B 1 16 ? -11.711 21.078 4.504 1 48.16 16 THR B CA 1
ATOM 1657 C C . THR B 1 16 ? -11.188 19.656 4.672 1 48.16 16 THR B C 1
ATOM 1659 O O . THR B 1 16 ? -9.969 19.422 4.645 1 48.16 16 THR B O 1
ATOM 1662 N N . ARG B 1 17 ? -11.727 18.922 5.453 1 62.03 17 ARG B N 1
ATOM 1663 C CA . ARG B 1 17 ? -11.5 17.484 5.648 1 62.03 17 ARG B CA 1
ATOM 1664 C C . ARG B 1 17 ? -11.672 16.719 4.34 1 62.03 17 ARG B C 1
ATOM 1666 O O . ARG B 1 17 ? -12.688 16.859 3.654 1 62.03 17 ARG B O 1
ATOM 1673 N N . VAL B 1 18 ? -10.531 16.297 3.666 1 73.44 18 VAL B N 1
ATOM 1674 C CA . VAL B 1 18 ? -10.633 15.391 2.533 1 73.44 18 VAL B CA 1
ATOM 1675 C C . VAL B 1 18 ? -11.414 14.141 2.941 1 73.44 18 VAL B C 1
ATOM 1677 O O . VAL B 1 18 ? -11.117 13.523 3.967 1 73.44 18 VAL B O 1
ATOM 1680 N N . LEU B 1 19 ? -12.539 14.008 2.186 1 82.69 19 LEU B N 1
ATOM 1681 C CA . LEU B 1 19 ? -13.367 12.844 2.484 1 82.69 19 LEU B CA 1
ATOM 1682 C C . LEU B 1 19 ? -12.945 11.648 1.641 1 82.69 19 LEU B C 1
ATOM 1684 O O . LEU B 1 19 ? -12.312 11.812 0.593 1 82.69 19 LEU B O 1
ATOM 1688 N N . VAL B 1 20 ? -13.273 10.477 2.082 1 91 20 VAL B N 1
ATOM 1689 C CA . VAL B 1 20 ? -12.984 9.219 1.398 1 91 20 VAL B CA 1
ATOM 1690 C C . VAL B 1 20 ? -13.562 9.25 -0.015 1 91 20 VAL B C 1
ATOM 1692 O O . VAL B 1 20 ? -12.875 8.906 -0.979 1 91 20 VAL B O 1
ATOM 1695 N N . ARG B 1 21 ? -14.734 9.773 -0.151 1 90.5 21 ARG B N 1
ATOM 1696 C CA . ARG B 1 21 ? -15.398 9.789 -1.45 1 90.5 21 ARG B CA 1
ATOM 1697 C C . ARG B 1 21 ? -14.633 10.656 -2.445 1 90.5 21 ARG B C 1
ATOM 1699 O O . ARG B 1 21 ? -14.766 10.484 -3.658 1 90.5 21 ARG B O 1
ATOM 1706 N N . ASP B 1 22 ? -13.836 11.57 -1.944 1 83.44 22 ASP B N 1
ATOM 1707 C CA . ASP B 1 22 ? -13.125 12.508 -2.809 1 83.44 22 ASP B CA 1
ATOM 1708 C C . ASP B 1 22 ? -11.945 11.836 -3.5 1 83.44 22 ASP B C 1
ATOM 1710 O O . ASP B 1 22 ? -11.469 12.312 -4.535 1 83.44 22 ASP B O 1
ATOM 1714 N N . ILE B 1 23 ? -11.461 10.664 -2.941 1 84.81 23 ILE B N 1
ATOM 1715 C CA . ILE B 1 23 ? -10.195 10.156 -3.469 1 84.81 23 ILE B CA 1
ATOM 1716 C C . ILE B 1 23 ? -10.312 8.656 -3.729 1 84.81 23 ILE B C 1
ATOM 1718 O O . ILE B 1 23 ? -9.383 8.031 -4.242 1 84.81 23 ILE B O 1
ATOM 1722 N N . MET B 1 24 ? -11.422 8.117 -3.361 1 89.81 24 MET B N 1
ATOM 1723 C CA . MET B 1 24 ? -11.586 6.68 -3.574 1 89.81 24 MET B CA 1
ATOM 1724 C C . MET B 1 24 ? -11.562 6.344 -5.062 1 89.81 24 MET B C 1
ATOM 1726 O O . MET B 1 24 ? -11.789 7.219 -5.902 1 89.81 24 MET B O 1
ATOM 1730 N N . ASN B 1 25 ? -11.242 5.07 -5.363 1 90.31 25 ASN B N 1
ATOM 1731 C CA . ASN B 1 25 ? -11.383 4.551 -6.719 1 90.31 25 ASN B CA 1
ATOM 1732 C C . ASN B 1 25 ? -12.766 3.955 -6.949 1 90.31 25 ASN B C 1
ATOM 1734 O O . ASN B 1 25 ? -13.281 3.217 -6.105 1 90.31 25 ASN B O 1
ATOM 1738 N N . SER B 1 26 ? -13.383 4.383 -7.996 1 90.5 26 SER B N 1
ATOM 1739 C CA . SER B 1 26 ? -14.703 3.91 -8.414 1 90.5 26 SER B CA 1
ATOM 1740 C C . SER B 1 26 ? -14.789 3.777 -9.93 1 90.5 26 SER B C 1
ATOM 1742 O O . SER B 1 26 ? -14.148 4.535 -10.664 1 90.5 26 SER B O 1
ATOM 1744 N N . PRO B 1 27 ? -15.555 2.707 -10.539 1 88.56 27 PRO B N 1
ATOM 1745 C CA . PRO B 1 27 ? -16.328 1.684 -9.828 1 88.56 27 PRO B CA 1
ATOM 1746 C C . PRO B 1 27 ? -15.453 0.556 -9.281 1 88.56 27 PRO B C 1
ATOM 1748 O O . PRO B 1 27 ? -14.266 0.481 -9.602 1 88.56 27 PRO B O 1
ATOM 1751 N N . VAL B 1 28 ? -16.047 -0.249 -8.484 1 91.88 28 VAL B N 1
ATOM 1752 C CA . VAL B 1 28 ? -15.352 -1.39 -7.891 1 91.88 28 VAL B CA 1
ATOM 1753 C C . VAL B 1 28 ? -15.094 -2.451 -8.961 1 91.88 28 VAL B C 1
ATOM 1755 O O . VAL B 1 28 ? -15.977 -2.758 -9.766 1 91.88 28 VAL B O 1
ATOM 1758 N N . VAL B 1 29 ? -13.93 -2.971 -9.086 1 96.25 29 VAL B N 1
ATOM 1759 C CA . VAL B 1 29 ? -13.617 -4.121 -9.93 1 96.25 29 VAL B CA 1
ATOM 1760 C C . VAL B 1 29 ? -13.859 -5.414 -9.156 1 96.25 29 VAL B C 1
ATOM 1762 O O . VAL B 1 29 ? -13.367 -5.578 -8.039 1 96.25 29 VAL B O 1
ATOM 1765 N N . SER B 1 30 ? -14.68 -6.254 -9.727 1 97.38 30 SER B N 1
ATOM 1766 C CA . SER B 1 30 ? -15.117 -7.422 -8.969 1 97.38 30 SER B CA 1
ATOM 1767 C C . SER B 1 30 ? -14.914 -8.703 -9.766 1 97.38 30 SER B C 1
ATOM 1769 O O . SER B 1 30 ? -14.609 -8.656 -10.961 1 97.38 30 SER B O 1
ATOM 1771 N N . ALA B 1 31 ? -15.023 -9.836 -9.133 1 98.19 31 ALA B N 1
ATOM 1772 C CA . ALA B 1 31 ? -14.977 -11.172 -9.711 1 98.19 31 ALA B CA 1
ATOM 1773 C C . ALA B 1 31 ? -15.867 -12.141 -8.93 1 98.19 31 ALA B C 1
ATOM 1775 O O . ALA B 1 31 ? -16.469 -11.766 -7.918 1 98.19 31 ALA B O 1
ATOM 1776 N N . SER B 1 32 ? -15.945 -13.312 -9.445 1 98.12 32 SER B N 1
ATOM 1777 C CA . SER B 1 32 ? -16.734 -14.359 -8.805 1 98.12 32 SER B CA 1
ATOM 1778 C C . SER B 1 32 ? -15.883 -15.18 -7.84 1 98.12 32 SER B C 1
ATOM 1780 O O . SER B 1 32 ? -14.68 -15.352 -8.047 1 98.12 32 SER B O 1
ATOM 1782 N N . PRO B 1 33 ? -16.562 -15.75 -6.801 1 98.12 33 PRO B N 1
ATOM 1783 C CA . PRO B 1 33 ? -15.828 -16.625 -5.898 1 98.12 33 PRO B CA 1
ATOM 1784 C C . PRO B 1 33 ? -15.219 -17.828 -6.617 1 98.12 33 PRO B C 1
ATOM 1786 O O . PRO B 1 33 ? -14.242 -18.422 -6.133 1 98.12 33 PRO B O 1
ATOM 1789 N N . ASP B 1 34 ? -15.742 -18.125 -7.816 1 98.19 34 ASP B N 1
ATOM 1790 C CA . ASP B 1 34 ? -15.312 -19.344 -8.523 1 98.19 34 ASP B CA 1
ATOM 1791 C C . ASP B 1 34 ? -14.234 -19.016 -9.547 1 98.19 34 ASP B C 1
ATOM 1793 O O . ASP B 1 34 ? -13.672 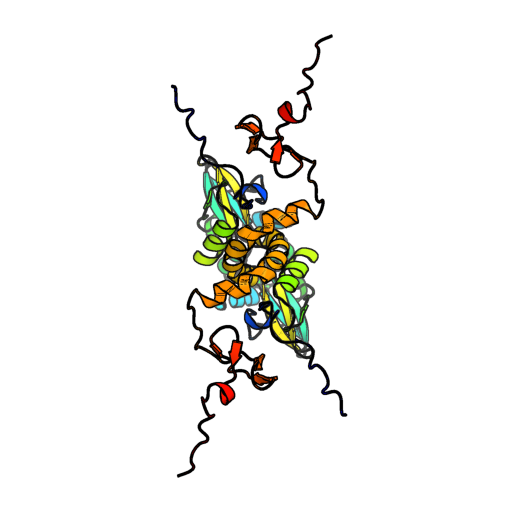-19.922 -10.172 1 98.19 34 ASP B O 1
ATOM 1797 N N . ASP B 1 35 ? -13.992 -17.734 -9.773 1 97.56 35 ASP B N 1
ATOM 1798 C CA . ASP B 1 35 ? -12.883 -17.375 -10.648 1 97.56 35 ASP B CA 1
ATOM 1799 C C . ASP B 1 35 ? -11.555 -17.859 -10.078 1 97.56 35 ASP B C 1
ATOM 1801 O O . ASP B 1 35 ? -11.375 -17.906 -8.859 1 97.56 35 ASP B O 1
ATOM 1805 N N . THR B 1 36 ? -10.617 -18.234 -10.914 1 96.19 36 THR B N 1
ATOM 1806 C CA . THR B 1 36 ? -9.32 -18.719 -10.461 1 96.19 36 THR B CA 1
ATOM 1807 C C . THR B 1 36 ? -8.391 -17.562 -10.141 1 96.19 36 THR B C 1
ATOM 1809 O O . THR B 1 36 ? -8.625 -16.422 -10.586 1 96.19 36 THR B O 1
ATOM 1812 N N . ILE B 1 37 ? -7.348 -17.844 -9.383 1 94.38 37 ILE B N 1
ATOM 1813 C CA . ILE B 1 37 ? -6.402 -16.781 -9.047 1 94.38 37 ILE B CA 1
ATOM 1814 C C . ILE B 1 37 ? -5.645 -16.359 -10.297 1 94.38 37 ILE B C 1
ATOM 1816 O O . ILE B 1 37 ? -5.184 -15.219 -10.391 1 94.38 37 ILE B O 1
ATOM 1820 N N . ARG B 1 38 ? -5.527 -17.25 -11.273 1 94.88 38 ARG B N 1
ATOM 1821 C CA . ARG B 1 38 ? -4.957 -16.828 -12.555 1 94.88 38 ARG B CA 1
ATOM 1822 C C . ARG B 1 38 ? -5.816 -15.766 -13.211 1 94.88 38 ARG B C 1
ATOM 1824 O O . ARG B 1 38 ? -5.297 -14.75 -13.695 1 94.88 38 ARG B O 1
ATOM 1831 N N . ASP B 1 39 ? -7.137 -16.016 -13.258 1 95.88 39 ASP B N 1
ATOM 1832 C CA . ASP B 1 39 ? -8.055 -15.039 -13.836 1 95.88 39 ASP B CA 1
ATOM 1833 C C . ASP B 1 39 ? -8.008 -13.711 -13.078 1 95.88 39 ASP B C 1
ATOM 1835 O O . ASP B 1 39 ? -8.016 -12.648 -13.695 1 95.88 39 ASP B O 1
ATOM 1839 N N . ILE B 1 40 ? -7.945 -13.82 -11.82 1 96.5 40 ILE B N 1
ATOM 1840 C CA . ILE B 1 40 ? -7.895 -12.641 -10.961 1 96.5 40 ILE B CA 1
ATOM 1841 C C . ILE B 1 40 ? -6.598 -11.875 -11.219 1 96.5 40 ILE B C 1
ATOM 1843 O O . ILE B 1 40 ? -6.605 -10.648 -11.344 1 96.5 40 ILE B O 1
ATOM 1847 N N . ALA B 1 41 ? -5.504 -12.57 -11.289 1 95.38 41 ALA B N 1
ATOM 1848 C CA . ALA B 1 41 ? -4.211 -11.945 -11.555 1 95.38 41 ALA B CA 1
ATOM 1849 C C . ALA B 1 41 ? -4.215 -11.219 -12.891 1 95.38 41 ALA B C 1
ATOM 1851 O O . ALA B 1 41 ? -3.688 -10.109 -13 1 95.38 41 ALA B O 1
ATOM 1852 N N . LYS B 1 42 ? -4.805 -11.828 -13.898 1 95.88 42 LYS B N 1
ATOM 1853 C CA . LYS B 1 42 ? -4.91 -11.195 -15.211 1 95.88 42 LYS B CA 1
ATOM 1854 C C . LYS B 1 42 ? -5.707 -9.898 -15.133 1 95.88 42 LYS B C 1
ATOM 1856 O O . LYS B 1 42 ? -5.312 -8.883 -15.711 1 95.88 42 LYS B O 1
ATOM 1861 N N . LYS B 1 43 ? -6.781 -9.984 -14.438 1 96 43 LYS B N 1
ATOM 1862 C CA . LYS B 1 43 ? -7.621 -8.805 -14.266 1 96 43 LYS B CA 1
ATOM 1863 C C . LYS B 1 43 ? -6.871 -7.703 -13.523 1 96 43 LYS B C 1
ATOM 1865 O O . LYS B 1 43 ? -6.953 -6.531 -13.891 1 96 43 LYS B O 1
ATOM 1870 N N . MET B 1 44 ? -6.148 -8.047 -12.461 1 95.25 44 MET B N 1
ATOM 1871 C CA . MET B 1 44 ? -5.348 -7.086 -11.711 1 95.25 44 MET B CA 1
ATOM 1872 C C . MET B 1 44 ? -4.309 -6.422 -12.609 1 95.25 44 MET B C 1
ATOM 1874 O O . MET B 1 44 ? -4.125 -5.207 -12.555 1 95.25 44 MET B O 1
ATOM 1878 N N . LYS B 1 45 ? -3.664 -7.215 -13.359 1 94.38 45 LYS B N 1
ATOM 1879 C CA . LYS B 1 45 ? -2.645 -6.699 -14.266 1 94.38 45 LYS B CA 1
ATOM 1880 C C . LYS B 1 45 ? -3.248 -5.73 -15.281 1 94.38 45 LYS B C 1
ATOM 1882 O O . LYS B 1 45 ? -2.715 -4.641 -15.5 1 94.38 45 LYS B O 1
ATOM 1887 N N . GLU B 1 46 ? -4.336 -6.141 -15.891 1 94.31 46 GLU B N 1
ATOM 1888 C CA . GLU B 1 46 ? -5.008 -5.336 -16.906 1 94.31 46 GLU B CA 1
ATOM 1889 C C . GLU B 1 46 ? -5.473 -4 -16.328 1 94.31 46 GLU B C 1
ATOM 1891 O O . GLU B 1 46 ? -5.316 -2.955 -16.953 1 94.31 46 GLU B O 1
ATOM 1896 N N . GLU B 1 47 ? -5.992 -4.043 -15.125 1 92.69 47 GLU B N 1
ATOM 1897 C CA . GLU B 1 47 ? -6.562 -2.854 -14.5 1 92.69 47 GLU B CA 1
ATOM 1898 C C . GLU B 1 47 ? -5.512 -2.107 -13.68 1 92.69 47 GLU B C 1
ATOM 1900 O O . GLU B 1 47 ? -5.766 -1.004 -13.195 1 92.69 47 GLU B O 1
ATOM 1905 N N . LYS B 1 48 ? -4.387 -2.701 -13.445 1 91.75 48 LYS B N 1
ATOM 1906 C CA . LYS B 1 48 ? -3.283 -2.146 -12.672 1 91.75 48 LYS B CA 1
ATOM 1907 C C . LYS B 1 48 ? -3.707 -1.873 -11.227 1 91.75 48 LYS B C 1
ATOM 1909 O O . LYS B 1 48 ? -3.453 -0.79 -10.695 1 91.75 48 LYS B O 1
ATOM 1914 N N . ILE B 1 49 ? -4.395 -2.863 -10.664 1 92.5 49 ILE B N 1
ATOM 1915 C CA . ILE B 1 49 ? -4.836 -2.764 -9.273 1 92.5 49 ILE B CA 1
ATOM 1916 C C . ILE B 1 49 ? -4.367 -3.988 -8.492 1 92.5 49 ILE B C 1
ATOM 1918 O O . ILE B 1 49 ? -4.066 -5.031 -9.078 1 92.5 49 ILE B O 1
ATOM 1922 N N . GLY B 1 50 ? -4.305 -3.867 -7.156 1 93.88 50 GLY B N 1
ATOM 1923 C CA . GLY B 1 50 ? -3.801 -4.938 -6.312 1 93.88 50 GLY B CA 1
ATOM 1924 C C . GLY B 1 50 ? -4.891 -5.648 -5.535 1 93.88 50 GLY B C 1
ATOM 1925 O O . GLY B 1 50 ? -4.609 -6.391 -4.59 1 93.88 50 GLY B O 1
ATOM 1926 N N . SER B 1 51 ? -6.129 -5.34 -5.887 1 96.06 51 SER B N 1
ATOM 1927 C CA . SER B 1 51 ? -7.219 -6.004 -5.18 1 96.06 51 SER B CA 1
ATOM 1928 C C . SER B 1 51 ? -8.453 -6.133 -6.066 1 96.06 51 SER B C 1
ATOM 1930 O O . SER B 1 51 ? -8.695 -5.289 -6.93 1 96.06 51 SER B O 1
ATOM 1932 N N . ILE B 1 52 ? -9.211 -7.215 -5.836 1 97.75 52 ILE B N 1
ATOM 1933 C CA . ILE B 1 52 ? -10.477 -7.496 -6.512 1 97.75 52 ILE B CA 1
ATOM 1934 C C . ILE B 1 52 ? -11.539 -7.863 -5.484 1 97.75 52 ILE B C 1
ATOM 1936 O O . ILE B 1 52 ? -11.312 -8.703 -4.613 1 97.75 52 ILE B O 1
ATOM 1940 N N . VAL B 1 53 ? -12.68 -7.219 -5.605 1 98.31 53 VAL B N 1
ATOM 1941 C CA . VAL B 1 53 ? -13.789 -7.551 -4.727 1 98.31 53 VAL B CA 1
ATOM 1942 C C . VAL B 1 53 ? -14.516 -8.789 -5.25 1 98.31 53 VAL B C 1
ATOM 1944 O O . VAL B 1 53 ? -14.742 -8.922 -6.453 1 98.31 53 VAL B O 1
ATOM 1947 N N . ILE B 1 54 ? -14.836 -9.672 -4.355 1 98.62 54 ILE B N 1
ATOM 1948 C CA . ILE B 1 54 ? -15.562 -10.883 -4.727 1 98.62 54 ILE B CA 1
ATOM 1949 C C . ILE B 1 54 ? -17.047 -10.695 -4.457 1 98.62 54 ILE B C 1
ATOM 1951 O O . ILE B 1 54 ? -17.453 -10.406 -3.326 1 98.62 54 ILE B O 1
ATOM 1955 N N . ILE B 1 55 ? -17.797 -10.836 -5.492 1 97.44 55 ILE B N 1
ATOM 1956 C CA . ILE B 1 55 ? -19.234 -10.625 -5.402 1 97.44 55 ILE B CA 1
ATOM 1957 C C . ILE B 1 55 ? -19.969 -11.93 -5.684 1 97.44 55 ILE B C 1
ATOM 1959 O O . ILE B 1 55 ? -19.656 -12.633 -6.648 1 97.44 55 ILE B O 1
ATOM 1963 N N . GLU B 1 56 ? -20.828 -12.266 -4.836 1 97.06 56 GLU B N 1
ATOM 1964 C CA . GLU B 1 56 ? -21.734 -13.391 -4.984 1 97.06 56 GLU B CA 1
ATOM 1965 C C . GLU B 1 56 ? -23.188 -12.953 -4.82 1 97.06 56 GLU B C 1
ATOM 1967 O O . GLU B 1 56 ? -23.562 -12.367 -3.801 1 97.06 56 GLU B O 1
ATOM 1972 N N . LYS B 1 57 ? -24.047 -13.211 -5.832 1 95.31 57 LYS B N 1
ATOM 1973 C CA . LYS B 1 57 ? -25.453 -12.812 -5.805 1 95.31 57 LYS B CA 1
ATOM 1974 C C . LYS B 1 57 ? -25.609 -11.328 -5.488 1 95.31 57 LYS B C 1
ATOM 1976 O O . LYS B 1 57 ? -26.344 -10.953 -4.578 1 95.31 57 LYS B O 1
ATOM 1981 N N . ASP B 1 58 ? -24.781 -10.523 -6.047 1 92.06 58 ASP B N 1
ATOM 1982 C CA . ASP B 1 58 ? -24.828 -9.062 -6.023 1 92.06 58 ASP B CA 1
ATOM 1983 C C . ASP B 1 58 ? -24.422 -8.523 -4.652 1 92.06 58 ASP B C 1
ATOM 1985 O O . ASP B 1 58 ? -24.75 -7.387 -4.309 1 92.06 58 ASP B O 1
ATOM 1989 N N . LYS B 1 59 ? -23.781 -9.359 -3.908 1 95.5 59 LYS B N 1
ATOM 1990 C CA . LYS B 1 59 ? -23.281 -8.93 -2.602 1 95.5 59 LYS B CA 1
ATOM 1991 C C . LYS B 1 59 ? -21.781 -9.141 -2.48 1 95.5 59 LYS B C 1
ATOM 1993 O O . LYS B 1 59 ? -21.266 -10.172 -2.896 1 95.5 59 LYS B O 1
ATOM 1998 N N . PRO B 1 60 ? -21.203 -8.117 -1.967 1 96.88 60 PRO B N 1
ATOM 1999 C CA . PRO B 1 60 ? -19.781 -8.328 -1.688 1 96.88 60 PRO B CA 1
ATOM 2000 C C . PRO B 1 60 ? -19.531 -9.344 -0.571 1 96.88 60 PRO B C 1
ATOM 2002 O O . PRO B 1 60 ? -20.016 -9.156 0.551 1 96.88 60 PRO B O 1
ATOM 2005 N N . VAL B 1 61 ? -18.828 -10.391 -0.886 1 97.12 61 VAL B N 1
ATOM 2006 C CA . VAL B 1 61 ? -18.641 -11.445 0.109 1 97.12 61 VAL B CA 1
ATOM 2007 C C . VAL B 1 61 ? -17.188 -11.461 0.586 1 97.12 61 VAL B C 1
ATOM 2009 O O . VAL B 1 61 ? -16.859 -12.125 1.566 1 97.12 61 VAL B O 1
ATOM 2012 N N . GLY B 1 62 ? -16.312 -10.789 -0.13 1 97.69 62 GLY B N 1
ATOM 2013 C CA . GLY B 1 62 ? -14.914 -10.734 0.27 1 97.69 62 GLY B CA 1
ATOM 2014 C C . GLY B 1 62 ? -14.055 -9.914 -0.676 1 97.69 62 GLY B C 1
ATOM 2015 O O . GLY B 1 62 ? -14.57 -9.172 -1.511 1 97.69 62 GLY B O 1
ATOM 2016 N N . ILE B 1 63 ? -12.812 -10 -0.495 1 98.12 63 ILE B N 1
ATOM 2017 C CA . ILE B 1 63 ? -11.82 -9.305 -1.31 1 98.12 63 ILE B CA 1
ATOM 2018 C C . ILE B 1 63 ? -10.57 -10.164 -1.447 1 98.12 63 ILE B C 1
ATOM 2020 O O . ILE B 1 63 ? -10.195 -10.891 -0.518 1 98.12 63 ILE B O 1
ATOM 2024 N N . VAL B 1 64 ? -10.016 -10.188 -2.617 1 97.31 64 VAL B N 1
ATOM 2025 C CA . VAL B 1 64 ? -8.727 -10.828 -2.857 1 97.31 64 VAL B CA 1
ATOM 2026 C C . VAL B 1 64 ? -7.676 -9.766 -3.182 1 97.31 64 VAL B C 1
ATOM 2028 O O . VAL B 1 64 ? -7.871 -8.938 -4.078 1 97.31 64 VAL B O 1
ATOM 2031 N N . THR B 1 65 ? -6.605 -9.742 -2.393 1 96.19 65 THR B N 1
ATOM 2032 C CA . THR B 1 65 ? -5.508 -8.82 -2.666 1 96.19 65 THR B CA 1
ATOM 2033 C C . THR B 1 65 ? -4.301 -9.57 -3.225 1 96.19 65 THR B C 1
ATOM 2035 O O . THR B 1 65 ? -4.262 -10.797 -3.193 1 96.19 65 THR B O 1
ATOM 2038 N N . ASP B 1 66 ? -3.389 -8.82 -3.816 1 94.88 66 ASP B N 1
ATOM 2039 C CA . ASP B 1 66 ? -2.145 -9.414 -4.301 1 94.88 66 ASP B CA 1
ATOM 2040 C C . ASP B 1 66 ? -1.424 -10.164 -3.184 1 94.88 66 ASP B C 1
ATOM 2042 O O . ASP B 1 66 ? -0.956 -11.289 -3.387 1 94.88 66 ASP B O 1
ATOM 2046 N N . TRP B 1 67 ? -1.483 -9.711 -1.988 1 93.56 67 TRP B N 1
ATOM 2047 C CA . TRP B 1 67 ? -0.838 -10.367 -0.855 1 93.56 67 TRP B CA 1
ATOM 2048 C C . TRP B 1 67 ? -1.526 -11.688 -0.526 1 93.56 67 TRP B C 1
ATOM 2050 O O . TRP B 1 67 ? -0.863 -12.688 -0.233 1 93.56 67 TRP B O 1
ATOM 2060 N N . ASP B 1 68 ? -2.809 -11.734 -0.566 1 94.31 68 ASP B N 1
ATOM 2061 C CA . ASP B 1 68 ? -3.547 -12.969 -0.311 1 94.31 68 ASP B CA 1
ATOM 2062 C C . ASP B 1 68 ? -3.123 -14.07 -1.277 1 94.31 68 ASP B C 1
ATOM 2064 O O . ASP B 1 68 ? -2.975 -15.227 -0.88 1 94.31 68 ASP B O 1
ATOM 2068 N N . ILE B 1 69 ? -3.02 -13.664 -2.521 1 94.88 69 ILE B N 1
ATOM 2069 C CA . ILE B 1 69 ? -2.631 -14.617 -3.553 1 94.88 69 ILE B CA 1
ATOM 2070 C C . ILE B 1 69 ? -1.229 -15.148 -3.262 1 94.88 69 ILE B C 1
ATOM 2072 O O . ILE B 1 69 ? -0.998 -16.359 -3.303 1 94.88 69 ILE B O 1
ATOM 2076 N N . VAL B 1 70 ? -0.354 -14.289 -2.943 1 94.5 70 VAL B N 1
ATOM 2077 C CA . VAL B 1 70 ? 1.044 -14.648 -2.738 1 94.5 70 VAL B CA 1
ATOM 2078 C C . VAL B 1 70 ? 1.184 -15.461 -1.449 1 94.5 70 VAL B C 1
ATOM 2080 O O . VAL B 1 70 ? 1.835 -16.5 -1.434 1 94.5 70 VAL B O 1
ATOM 2083 N N . SER B 1 71 ? 0.587 -15.031 -0.385 1 91.75 71 SER B N 1
ATOM 2084 C CA . SER B 1 71 ? 0.792 -15.633 0.93 1 91.75 71 SER B CA 1
ATOM 2085 C C . SER B 1 71 ? 0.006 -16.922 1.073 1 91.75 71 SER B C 1
ATOM 2087 O O . SER B 1 71 ? 0.426 -17.844 1.793 1 91.75 71 SER B O 1
ATOM 2089 N N . ASN B 1 72 ? -1.08 -17.031 0.39 1 85.69 72 ASN B N 1
ATOM 2090 C CA . ASN B 1 72 ? -1.934 -18.203 0.604 1 85.69 72 ASN B CA 1
ATOM 2091 C C . ASN B 1 72 ? -2.045 -19.062 -0.655 1 85.69 72 ASN B C 1
ATOM 2093 O O . ASN B 1 72 ? -2.318 -20.25 -0.576 1 85.69 72 ASN B O 1
ATOM 2097 N N . GLY B 1 73 ? -1.859 -18.516 -1.784 1 77.25 73 GLY B N 1
ATOM 2098 C CA . GLY B 1 73 ? -2.1 -19.234 -3.027 1 77.25 73 GLY B CA 1
ATOM 2099 C C . GLY B 1 73 ? -0.869 -19.953 -3.551 1 77.25 73 GLY B C 1
ATOM 2100 O O . GLY B 1 73 ? -0.977 -21.031 -4.141 1 77.25 73 GLY B O 1
ATOM 2101 N N . LEU B 1 74 ? 0.24 -19.375 -3.254 1 82.75 74 LEU B N 1
ATOM 2102 C CA . LEU B 1 74 ? 1.414 -19.859 -3.975 1 82.75 74 LEU B CA 1
ATOM 2103 C C . LEU B 1 74 ? 2.221 -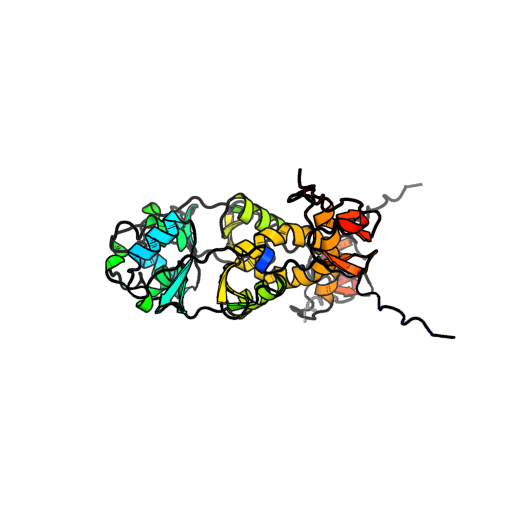20.828 -3.117 1 82.75 74 LEU B C 1
ATOM 2105 O O . LEU B 1 74 ? 3.029 -21.594 -3.637 1 82.75 74 LEU B O 1
ATOM 2109 N N . VAL B 1 75 ? 1.915 -20.906 -1.88 1 80.44 75 VAL B N 1
ATOM 2110 C CA . VAL B 1 75 ? 2.732 -21.688 -0.96 1 80.44 75 VAL B CA 1
ATOM 2111 C C . VAL B 1 75 ? 2.525 -23.188 -1.226 1 80.44 75 VAL B C 1
ATOM 2113 O O . VAL B 1 75 ? 3.451 -23.984 -1.062 1 80.44 75 VAL B O 1
ATOM 2116 N N . LYS B 1 76 ? 1.406 -23.531 -1.733 1 82.62 76 LYS B N 1
ATOM 2117 C CA . LYS B 1 76 ? 1.094 -24.938 -1.977 1 82.62 76 LYS B CA 1
ATOM 2118 C C . LYS B 1 76 ? 1.645 -25.406 -3.322 1 82.62 76 LYS B C 1
ATOM 2120 O O . LYS B 1 76 ? 1.53 -26.578 -3.676 1 82.62 76 LYS B O 1
ATOM 2125 N N . ASP B 1 77 ? 2.227 -24.609 -4.031 1 88.06 77 ASP B N 1
ATOM 2126 C CA . ASP B 1 77 ? 2.846 -24.859 -5.332 1 88.06 77 ASP B CA 1
ATOM 2127 C C . ASP B 1 77 ? 1.829 -25.406 -6.332 1 88.06 77 ASP B C 1
ATOM 2129 O O . ASP B 1 77 ? 2.156 -26.266 -7.152 1 88.06 77 ASP B O 1
ATOM 2133 N N . ALA B 1 78 ? 0.57 -25.031 -6.152 1 87.44 78 ALA B N 1
ATOM 2134 C CA . ALA B 1 78 ? -0.469 -25.344 -7.129 1 87.44 78 ALA B CA 1
ATOM 2135 C C . ALA B 1 78 ? -0.484 -24.312 -8.258 1 87.44 78 ALA B C 1
ATOM 2137 O O . ALA B 1 78 ? -0.048 -23.172 -8.078 1 87.44 78 ALA B O 1
ATOM 2138 N N . ARG B 1 79 ? -0.939 -24.828 -9.398 1 90.5 79 ARG B N 1
ATOM 2139 C CA . ARG B 1 79 ? -1.104 -23.891 -10.5 1 90.5 79 ARG B CA 1
ATOM 2140 C C . ARG B 1 79 ? -2.156 -22.844 -10.172 1 90.5 79 ARG B C 1
ATOM 2142 O O . ARG B 1 79 ? -3.189 -23.156 -9.578 1 90.5 79 ARG B O 1
ATOM 2149 N N . PRO B 1 80 ? -1.92 -21.625 -10.602 1 92.31 80 PRO B N 1
ATOM 2150 C CA . PRO B 1 80 ? -2.875 -20.547 -10.328 1 92.31 80 PRO B CA 1
ATOM 2151 C C . PRO B 1 80 ? -4.27 -20.844 -10.867 1 92.31 80 PRO B C 1
ATOM 2153 O O . PRO B 1 80 ? -5.27 -20.422 -10.289 1 92.31 80 PRO B O 1
ATOM 2156 N N . SER B 1 81 ? -4.34 -21.641 -11.906 1 93.94 81 SER B N 1
ATOM 2157 C CA . SER B 1 81 ? -5.621 -21.953 -12.523 1 93.94 81 SER B CA 1
ATOM 2158 C C . SER B 1 81 ? -6.391 -23 -11.703 1 93.94 81 SER B C 1
ATOM 2160 O O . SER B 1 81 ? -7.57 -23.25 -11.961 1 93.94 81 SER B O 1
ATOM 2162 N N . GLN B 1 82 ? -5.746 -23.516 -10.664 1 93.94 82 GLN B N 1
ATOM 2163 C CA . GLN B 1 82 ? -6.371 -24.562 -9.859 1 93.94 82 GLN B CA 1
ATOM 2164 C C . GLN B 1 82 ? -6.875 -24 -8.531 1 93.94 82 GLN B C 1
ATOM 2166 O O . GLN B 1 82 ? -7.5 -24.719 -7.75 1 93.94 82 GLN B O 1
ATOM 2171 N N . ILE B 1 83 ? -6.613 -22.828 -8.219 1 94.19 83 ILE B N 1
ATOM 2172 C CA . ILE B 1 83 ? -7.02 -22.188 -6.973 1 94.19 83 ILE B CA 1
ATOM 2173 C C . ILE B 1 83 ? -8.102 -21.141 -7.262 1 94.19 83 ILE B C 1
ATOM 2175 O O . ILE B 1 83 ? -7.957 -20.328 -8.18 1 94.19 83 ILE B O 1
ATOM 2179 N N . LYS B 1 84 ? -9.141 -21.234 -6.496 1 96.94 84 LYS B N 1
ATOM 2180 C CA . LYS B 1 84 ? -10.25 -20.312 -6.711 1 96.94 84 LYS B CA 1
ATOM 2181 C C . LYS B 1 84 ? -10.18 -19.125 -5.75 1 96.94 84 LYS B C 1
ATOM 2183 O O . LYS B 1 84 ? -9.516 -19.203 -4.715 1 96.94 84 LYS B O 1
ATOM 2188 N N . ALA B 1 85 ? -10.891 -18.031 -6.082 1 97.5 85 ALA B N 1
ATOM 2189 C CA . ALA B 1 85 ? -10.922 -16.828 -5.27 1 97.5 85 ALA B CA 1
ATOM 2190 C C . ALA B 1 85 ? -11.406 -17.125 -3.854 1 97.5 85 ALA B C 1
ATOM 2192 O O . ALA B 1 85 ? -10.844 -16.625 -2.881 1 97.5 85 ALA B O 1
ATOM 2193 N N . LYS B 1 86 ? -12.398 -17.922 -3.695 1 96.94 86 LYS B N 1
ATOM 2194 C CA . LYS B 1 86 ? -13 -18.219 -2.396 1 96.94 86 LYS B CA 1
ATOM 2195 C C . LYS B 1 86 ? -11.992 -18.906 -1.476 1 96.94 86 LYS B C 1
ATOM 2197 O O . LYS B 1 86 ? -12.156 -18.891 -0.254 1 96.94 86 LYS B O 1
ATOM 2202 N N . ASP B 1 87 ? -10.969 -19.547 -2.061 1 95.5 87 ASP B N 1
ATOM 2203 C CA . ASP B 1 87 ? -9.969 -20.266 -1.275 1 95.5 87 ASP B CA 1
ATOM 2204 C C . ASP B 1 87 ? -8.969 -19.312 -0.644 1 95.5 87 ASP B C 1
ATOM 2206 O O . ASP B 1 87 ? -8.242 -19.672 0.285 1 95.5 87 ASP B O 1
ATOM 2210 N N . VAL B 1 88 ? -8.898 -18.047 -1.19 1 95.19 88 VAL B N 1
ATOM 2211 C CA . VAL B 1 88 ? -7.832 -17.172 -0.717 1 95.19 88 VAL B CA 1
ATOM 2212 C C . VAL B 1 88 ? -8.43 -15.836 -0.257 1 95.19 88 VAL B C 1
ATOM 2214 O O . VAL B 1 88 ? -7.73 -15.008 0.334 1 95.19 88 VAL B O 1
ATOM 2217 N N . MET B 1 89 ? -9.672 -15.594 -0.529 1 96.19 89 MET B N 1
ATOM 2218 C CA . MET B 1 89 ? -10.289 -14.305 -0.238 1 96.19 89 MET B CA 1
ATOM 2219 C C . MET B 1 89 ? -10.375 -14.062 1.266 1 96.19 89 MET B C 1
ATOM 2221 O O . MET B 1 89 ? -10.391 -15.016 2.049 1 96.19 89 MET B O 1
ATOM 2225 N N . GLN B 1 90 ? -10.383 -12.82 1.647 1 96.38 90 GLN B N 1
ATOM 2226 C CA . GLN B 1 90 ? -10.57 -12.391 3.027 1 96.38 90 GLN B CA 1
ATOM 2227 C C . GLN B 1 90 ? -11.82 -11.531 3.17 1 96.38 90 GLN B C 1
ATOM 2229 O O . GLN B 1 90 ? -12.43 -11.133 2.17 1 96.38 90 GLN B O 1
ATOM 2234 N N . LYS B 1 91 ? -12.164 -11.312 4.41 1 95.94 91 LYS B N 1
ATOM 2235 C CA . LYS B 1 91 ? -13.258 -10.391 4.688 1 95.94 91 LYS B CA 1
ATOM 2236 C C . LYS B 1 91 ? -12.914 -8.969 4.254 1 95.94 91 LYS B C 1
ATOM 2238 O O . LYS B 1 91 ? -11.773 -8.531 4.41 1 95.94 91 LYS B O 1
ATOM 2243 N N . ILE B 1 92 ? -13.906 -8.32 3.725 1 96.62 92 ILE B N 1
ATOM 2244 C CA . ILE B 1 92 ? -13.695 -6.941 3.295 1 96.62 92 ILE B CA 1
ATOM 2245 C C . ILE B 1 92 ? -14.109 -5.984 4.41 1 96.62 92 ILE B C 1
ATOM 2247 O O . ILE B 1 92 ? -15.242 -6.055 4.902 1 96.62 92 ILE B O 1
ATOM 2251 N N . HIS B 1 93 ? -13.211 -5.164 4.914 1 97.44 93 HIS B N 1
ATOM 2252 C CA . HIS B 1 93 ? -13.516 -4.062 5.82 1 97.44 93 HIS B CA 1
ATOM 2253 C C . HIS B 1 93 ? -13.977 -2.826 5.055 1 97.44 93 HIS B C 1
ATOM 2255 O O . HIS B 1 93 ? -13.438 -2.518 3.988 1 97.44 93 HIS B O 1
ATOM 2261 N N . THR B 1 94 ? -14.93 -2.131 5.629 1 97.75 94 THR B N 1
ATOM 2262 C CA . THR B 1 94 ? -15.508 -1.019 4.879 1 97.75 94 THR B CA 1
ATOM 2263 C C . THR B 1 94 ? -15.438 0.273 5.688 1 97.75 94 THR B C 1
ATOM 2265 O O . THR B 1 94 ? -15.188 0.243 6.895 1 97.75 94 THR B O 1
ATOM 2268 N N . ILE B 1 95 ? -15.586 1.366 5.02 1 97.62 95 ILE B N 1
ATOM 2269 C CA . ILE B 1 95 ? -15.672 2.709 5.582 1 97.62 95 ILE B CA 1
ATOM 2270 C C . ILE B 1 95 ? -16.734 3.512 4.836 1 97.62 95 ILE B C 1
ATOM 2272 O O . ILE B 1 95 ? -16.953 3.305 3.641 1 97.62 95 ILE B O 1
ATOM 2276 N N . GLU B 1 96 ? -17.359 4.367 5.547 1 97.75 96 GLU B N 1
ATOM 2277 C CA . GLU B 1 96 ? -18.359 5.207 4.91 1 97.75 96 GLU B CA 1
ATOM 2278 C C . GLU B 1 96 ? -17.719 6.266 4.02 1 97.75 96 GLU B C 1
ATOM 2280 O O . GLU B 1 96 ? -16.688 6.836 4.371 1 97.75 96 GLU B O 1
ATOM 2285 N N . SER B 1 97 ? -18.406 6.602 2.92 1 95.81 97 SER B N 1
ATOM 2286 C CA . SER B 1 97 ? -17.891 7.527 1.922 1 95.81 97 SER B CA 1
ATOM 2287 C C . SER B 1 97 ? -17.703 8.922 2.506 1 95.81 97 SER B C 1
ATOM 2289 O O . SER B 1 97 ? -16.875 9.695 2.029 1 95.81 97 SER B O 1
ATOM 2291 N N . GLU B 1 98 ? -18.375 9.188 3.588 1 93.69 98 GLU B N 1
ATOM 2292 C CA . GLU B 1 98 ? -18.375 10.531 4.145 1 93.69 98 GLU B CA 1
ATOM 2293 C C . GLU B 1 98 ? -17.312 10.688 5.234 1 93.69 98 GLU B C 1
ATOM 2295 O O . GLU B 1 98 ? -17.109 11.781 5.758 1 93.69 98 GLU B O 1
ATOM 2300 N N . GLU B 1 99 ? -16.703 9.602 5.52 1 91.31 99 GLU B N 1
ATOM 2301 C CA . GLU B 1 99 ? -15.648 9.688 6.527 1 91.31 99 GLU B CA 1
ATOM 2302 C C . GLU B 1 99 ? -14.422 10.398 5.98 1 91.31 99 GLU B C 1
ATOM 2304 O O . GLU B 1 99 ? -14.25 10.523 4.766 1 91.31 99 GLU B O 1
ATOM 2309 N N . SER B 1 100 ? -13.594 10.922 6.844 1 83.62 100 SER B N 1
ATOM 2310 C CA . SER B 1 100 ? -12.375 11.633 6.465 1 83.62 100 SER B CA 1
ATOM 2311 C C . SER B 1 100 ? -11.273 10.656 6.062 1 83.62 100 SER B C 1
ATOM 2313 O O . SER B 1 100 ? -11.297 9.492 6.449 1 83.62 100 SER B O 1
ATOM 2315 N N . ILE B 1 101 ? -10.344 11.141 5.32 1 83.88 101 ILE B N 1
ATOM 2316 C CA . ILE B 1 101 ? -9.195 10.328 4.941 1 83.88 101 ILE B CA 1
ATOM 2317 C C . ILE B 1 101 ? -8.367 9.992 6.184 1 83.88 101 ILE B C 1
ATOM 2319 O O . ILE B 1 101 ? -7.695 8.961 6.23 1 83.88 101 ILE B O 1
ATOM 2323 N N . THR B 1 102 ? -8.43 10.836 7.16 1 79.44 102 THR B N 1
ATOM 2324 C CA . THR B 1 102 ? -7.77 10.539 8.43 1 79.44 102 THR B CA 1
ATOM 2325 C C . THR B 1 102 ? -8.352 9.281 9.062 1 79.44 102 THR B C 1
ATOM 2327 O O . THR B 1 102 ? -7.613 8.43 9.562 1 79.44 102 THR B O 1
ATOM 2330 N N . GLU B 1 103 ? -9.664 9.273 9.016 1 85.5 103 GLU B N 1
ATOM 2331 C CA . GLU B 1 103 ? -10.312 8.078 9.539 1 85.5 103 GLU B CA 1
ATOM 2332 C C . GLU B 1 103 ? -9.961 6.848 8.703 1 85.5 103 GLU B C 1
ATOM 2334 O O . GLU B 1 103 ? -9.789 5.754 9.25 1 85.5 103 GLU B O 1
ATOM 2339 N N . ALA B 1 104 ? -9.883 7.043 7.418 1 90.19 104 ALA B N 1
ATOM 2340 C CA . ALA B 1 104 ? -9.445 5.941 6.562 1 90.19 104 ALA B CA 1
ATOM 2341 C C . ALA B 1 104 ? -8.055 5.457 6.961 1 90.19 104 ALA B C 1
ATOM 2343 O O . ALA B 1 104 ? -7.832 4.254 7.117 1 90.19 104 ALA B O 1
ATOM 2344 N N . ALA B 1 105 ? -7.113 6.391 7.156 1 84.81 105 ALA B N 1
ATOM 2345 C CA . ALA B 1 105 ? -5.754 6.043 7.562 1 84.81 105 ALA B CA 1
ATOM 2346 C C . ALA B 1 105 ? -5.754 5.285 8.883 1 84.81 105 ALA B C 1
ATOM 2348 O O . ALA B 1 105 ? -5.027 4.301 9.047 1 84.81 105 ALA B O 1
ATOM 2349 N N . ARG B 1 106 ? -6.582 5.715 9.797 1 85.25 106 ARG B N 1
ATOM 2350 C CA . ARG B 1 106 ? -6.68 5.074 11.102 1 85.25 106 ARG B CA 1
ATOM 2351 C C . ARG B 1 106 ? -7.16 3.633 10.969 1 85.25 106 ARG B C 1
ATOM 2353 O O . ARG B 1 106 ? -6.613 2.73 11.609 1 85.25 106 ARG B O 1
ATOM 2360 N N . GLN B 1 107 ? -8.141 3.445 10.219 1 90.62 107 GLN B N 1
ATOM 2361 C CA . GLN B 1 107 ? -8.695 2.107 10.047 1 90.62 107 GLN B CA 1
ATOM 2362 C C . GLN B 1 107 ? -7.707 1.185 9.344 1 90.62 107 GLN B C 1
ATOM 2364 O O . GLN B 1 107 ? -7.578 0.011 9.695 1 90.62 107 GLN B O 1
ATOM 2369 N N . LEU B 1 108 ? -7.047 1.736 8.305 1 90.62 108 LEU B N 1
ATOM 2370 C CA . LEU B 1 108 ? -6.035 0.953 7.605 1 90.62 108 LEU B CA 1
ATOM 2371 C C . LEU B 1 108 ? -4.941 0.496 8.562 1 90.62 108 LEU B C 1
ATOM 2373 O O . LEU B 1 108 ? -4.527 -0.666 8.539 1 90.62 108 LEU B O 1
ATOM 2377 N N . ARG B 1 109 ? -4.547 1.32 9.391 1 82.12 109 ARG B N 1
ATOM 2378 C CA . ARG B 1 109 ? -3.518 1.005 10.367 1 82.12 109 ARG B CA 1
ATOM 2379 C C . ARG B 1 109 ? -4.043 0.031 11.422 1 82.12 109 ARG B C 1
ATOM 2381 O O . ARG B 1 109 ? -3.391 -0.971 11.727 1 82.12 109 ARG B O 1
ATOM 2388 N N . LYS B 1 110 ? -5.184 0.328 11.984 1 84.62 110 LYS B N 1
ATOM 2389 C CA . LYS B 1 110 ? -5.785 -0.46 13.055 1 84.62 110 LYS B CA 1
ATOM 2390 C C . LYS B 1 110 ? -5.957 -1.917 12.633 1 84.62 110 LYS B C 1
ATOM 2392 O O . LYS B 1 110 ? -5.668 -2.83 13.414 1 84.62 110 LYS B O 1
ATOM 2397 N N . HIS B 1 111 ? -6.379 -2.102 11.438 1 89.06 111 HIS B N 1
ATOM 2398 C CA . HIS B 1 111 ? -6.676 -3.449 10.961 1 89.06 111 HIS B CA 1
ATOM 2399 C C . HIS B 1 111 ? -5.477 -4.051 10.234 1 89.06 111 HIS B C 1
ATOM 2401 O O . HIS B 1 111 ? -5.512 -5.219 9.836 1 89.06 111 HIS B O 1
ATOM 2407 N N . ASN B 1 112 ? -4.422 -3.268 10.031 1 85.75 112 ASN B N 1
ATOM 2408 C CA . ASN B 1 112 ? -3.225 -3.688 9.305 1 85.75 112 ASN B CA 1
ATOM 2409 C C . ASN B 1 112 ? -3.559 -4.168 7.898 1 85.75 112 ASN B C 1
ATOM 2411 O O . ASN B 1 112 ? -3.148 -5.262 7.5 1 85.75 112 ASN B O 1
ATOM 2415 N N . ILE B 1 113 ? -4.426 -3.398 7.25 1 91.19 113 ILE B N 1
ATOM 2416 C CA . ILE B 1 113 ? -4.816 -3.68 5.871 1 91.19 113 ILE B CA 1
ATOM 2417 C C . ILE B 1 113 ? -4.473 -2.486 4.984 1 91.19 113 ILE B C 1
ATOM 2419 O O . ILE B 1 113 ? -4.207 -1.391 5.48 1 91.19 113 ILE B O 1
ATOM 2423 N N . LYS B 1 114 ? -4.488 -2.715 3.662 1 90.62 114 LYS B N 1
ATOM 2424 C CA . LYS B 1 114 ? -4.023 -1.672 2.752 1 90.62 114 LYS B CA 1
ATOM 2425 C C . LYS B 1 114 ? -5.18 -1.086 1.949 1 90.62 114 LYS B C 1
ATOM 2427 O O . LYS B 1 114 ? -5.008 -0.096 1.234 1 90.62 114 LYS B O 1
ATOM 2432 N N . ARG B 1 115 ? -6.352 -1.721 2.156 1 94.44 115 ARG B N 1
ATOM 2433 C CA . ARG B 1 115 ? -7.516 -1.26 1.402 1 94.44 115 ARG B CA 1
ATOM 2434 C C . ARG B 1 115 ? -8.781 -1.354 2.24 1 94.44 115 ARG B C 1
ATOM 2436 O O . ARG B 1 115 ? -8.914 -2.252 3.076 1 94.44 115 ARG B O 1
ATOM 2443 N N . LEU B 1 116 ? -9.672 -0.471 1.973 1 96.88 116 LEU B N 1
ATOM 2444 C CA . LEU B 1 116 ? -11.023 -0.461 2.525 1 96.88 116 LEU B CA 1
ATOM 2445 C C . LEU B 1 116 ? -12.062 -0.346 1.417 1 96.88 116 LEU B C 1
ATOM 2447 O O . LEU B 1 116 ? -11.875 0.406 0.458 1 96.88 116 LEU B O 1
ATOM 2451 N N . GLY B 1 117 ? -13.109 -1.169 1.55 1 97.88 117 GLY B N 1
ATOM 2452 C CA . GLY B 1 117 ? -14.281 -0.878 0.734 1 97.88 117 GLY B CA 1
ATOM 2453 C C . GLY B 1 117 ? -15.016 0.374 1.17 1 97.88 117 GLY B C 1
ATOM 2454 O O . GLY B 1 117 ? -15.156 0.634 2.367 1 97.88 117 GLY B O 1
ATOM 2455 N N . VAL B 1 118 ? -15.43 1.136 0.234 1 97.75 118 VAL B N 1
ATOM 2456 C CA . VAL B 1 118 ? -16.156 2.361 0.539 1 97.75 118 VAL B CA 1
ATOM 2457 C C . VAL B 1 118 ? -17.656 2.137 0.332 1 97.75 118 VAL B C 1
ATOM 2459 O O . VAL B 1 118 ? -18.078 1.669 -0.729 1 97.75 118 VAL B O 1
ATOM 2462 N N . VAL B 1 119 ? -18.391 2.49 1.343 1 97.62 119 VAL B N 1
ATOM 2463 C CA . VAL B 1 119 ? -19.828 2.242 1.289 1 97.62 119 VAL B CA 1
ATOM 2464 C C . VAL B 1 119 ? -20.578 3.568 1.331 1 97.62 119 VAL B C 1
ATOM 2466 O O . VAL B 1 119 ? -20.141 4.52 1.978 1 97.62 119 VAL B O 1
ATOM 2469 N N . TYR B 1 120 ? -21.609 3.688 0.537 1 95.62 120 TYR B N 1
ATOM 2470 C CA . TYR B 1 120 ? -22.609 4.762 0.542 1 95.62 120 TYR B CA 1
ATOM 2471 C C . TYR B 1 120 ? -24.016 4.199 0.537 1 95.62 120 TYR B C 1
ATOM 2473 O O . TYR B 1 120 ? -24.391 3.457 -0.374 1 95.62 120 TYR B O 1
ATOM 2481 N N . LYS B 1 121 ? -24.812 4.523 1.577 1 93.62 121 LYS B N 1
ATOM 2482 C CA . LYS B 1 121 ? -26.172 4.016 1.726 1 93.62 121 LYS B CA 1
ATOM 2483 C C . LYS B 1 121 ? -26.203 2.496 1.614 1 93.62 121 LYS B C 1
ATOM 2485 O O . LYS B 1 121 ? -27 1.943 0.843 1 93.62 121 LYS B O 1
ATOM 2490 N N . ASN B 1 122 ? -25.266 1.806 2.195 1 91.75 122 ASN B N 1
ATOM 2491 C CA . ASN B 1 122 ? -25.188 0.359 2.363 1 91.75 122 ASN B CA 1
ATOM 2492 C C . ASN B 1 122 ? -24.812 -0.337 1.058 1 91.75 122 ASN B C 1
ATOM 2494 O O . ASN B 1 122 ? -25.062 -1.532 0.893 1 91.75 122 ASN B O 1
ATOM 2498 N N . ARG B 1 123 ? -24.328 0.453 0.197 1 94.38 123 ARG B N 1
ATOM 2499 C CA . ARG B 1 123 ? -23.828 -0.114 -1.056 1 94.38 123 ARG B CA 1
ATOM 2500 C C . ARG B 1 123 ? -22.344 0.143 -1.228 1 94.38 123 ARG B C 1
ATOM 2502 O O . ARG B 1 123 ? -21.859 1.238 -0.935 1 94.38 123 ARG B O 1
ATOM 2509 N N . LEU B 1 124 ? -21.703 -0.91 -1.631 1 96.56 124 LEU B N 1
ATOM 2510 C CA . LEU B 1 124 ? -20.281 -0.769 -1.937 1 96.56 124 LEU B CA 1
ATOM 2511 C C . LEU B 1 124 ? -20.078 0.078 -3.188 1 96.56 124 LEU B C 1
ATOM 2513 O O . LEU B 1 124 ? -20.531 -0.292 -4.273 1 96.56 124 LEU B O 1
ATOM 2517 N N . VAL B 1 125 ? -19.344 1.23 -3.045 1 94.81 125 VAL B N 1
ATOM 2518 C CA . VAL B 1 125 ? -19.312 2.172 -4.16 1 94.81 125 VAL B CA 1
ATOM 2519 C C . VAL B 1 125 ? -17.859 2.375 -4.617 1 94.81 125 VAL B C 1
ATOM 2521 O O . VAL B 1 125 ? -17.625 2.979 -5.664 1 94.81 125 VAL B O 1
ATOM 2524 N N . GLY B 1 126 ? -16.906 1.938 -3.869 1 96.75 126 GLY B N 1
ATOM 2525 C CA . GLY B 1 126 ? -15.523 2.139 -4.262 1 96.75 126 GLY B CA 1
ATOM 2526 C C . GLY B 1 126 ? -14.539 1.441 -3.348 1 96.75 126 GLY B C 1
ATOM 2527 O O . GLY B 1 126 ? -14.93 0.629 -2.506 1 96.75 126 GLY B O 1
ATOM 2528 N N . ILE B 1 127 ? -13.281 1.647 -3.605 1 97.19 127 ILE B N 1
ATOM 2529 C CA . ILE B 1 127 ? -12.156 1.163 -2.811 1 97.19 127 ILE B CA 1
ATOM 2530 C C . ILE B 1 127 ? -11.211 2.316 -2.504 1 97.19 127 ILE B C 1
ATOM 2532 O O . ILE B 1 127 ? -10.922 3.143 -3.375 1 97.19 127 ILE B O 1
ATOM 2536 N N . ILE B 1 128 ? -10.742 2.432 -1.301 1 94.06 128 ILE B N 1
ATOM 2537 C CA . ILE B 1 128 ? -9.68 3.371 -0.959 1 94.06 128 ILE B CA 1
ATOM 2538 C C . ILE B 1 128 ? -8.484 2.615 -0.384 1 94.06 128 ILE B C 1
ATOM 2540 O O . ILE B 1 128 ? -8.648 1.726 0.454 1 94.06 128 ILE B O 1
ATOM 2544 N N . SER B 1 129 ? -7.324 2.93 -0.857 1 92.5 129 SER B N 1
ATOM 2545 C CA . SER B 1 129 ? -6.105 2.246 -0.435 1 92.5 129 SER B CA 1
ATOM 2546 C C . SER B 1 129 ? -5.164 3.197 0.297 1 92.5 129 SER B C 1
ATOM 2548 O O . SER B 1 129 ? -5.395 4.406 0.324 1 92.5 129 SER B O 1
ATOM 2550 N N . SER B 1 130 ? -4.141 2.613 0.864 1 87.88 130 SER B N 1
ATOM 2551 C CA . SER B 1 130 ? -3.088 3.402 1.496 1 87.88 130 SER B CA 1
ATOM 2552 C C . SER B 1 130 ? -2.434 4.352 0.497 1 87.88 130 SER B C 1
ATOM 2554 O O . SER B 1 130 ? -2.082 5.48 0.844 1 87.88 130 SER B O 1
ATOM 2556 N N . SER B 1 131 ? -2.299 3.855 -0.717 1 84.75 131 SER B N 1
ATOM 2557 C CA . SER B 1 131 ? -1.693 4.695 -1.745 1 84.75 131 SER B CA 1
ATOM 2558 C C . SER B 1 131 ? -2.549 5.926 -2.027 1 84.75 131 SER B C 1
ATOM 2560 O O . SER B 1 131 ? -2.023 7 -2.332 1 84.75 131 SER B O 1
ATOM 2562 N N . ASP B 1 132 ? -3.811 5.703 -1.999 1 84.38 132 ASP B N 1
ATOM 2563 C CA . ASP B 1 132 ? -4.711 6.836 -2.205 1 84.38 132 ASP B CA 1
ATOM 2564 C C . ASP B 1 132 ? -4.543 7.879 -1.104 1 84.38 132 ASP B C 1
ATOM 2566 O O . ASP B 1 132 ? -4.547 9.086 -1.375 1 84.38 132 ASP B O 1
ATOM 2570 N N . VAL B 1 133 ? -4.418 7.406 0.092 1 83.31 133 VAL B N 1
ATOM 2571 C CA . VAL B 1 133 ? -4.281 8.289 1.246 1 83.31 133 VAL B CA 1
ATOM 2572 C C . VAL B 1 133 ? -2.957 9.039 1.168 1 83.31 133 VAL B C 1
ATOM 2574 O O . VAL B 1 133 ? -2.912 10.258 1.384 1 83.31 133 VAL B O 1
ATOM 2577 N N . ILE B 1 134 ? -1.876 8.367 0.807 1 77.81 134 ILE B N 1
ATOM 2578 C CA . ILE B 1 134 ? -0.544 8.961 0.735 1 77.81 134 ILE B CA 1
ATOM 2579 C C . ILE B 1 134 ? -0.509 10.023 -0.36 1 77.81 134 ILE B C 1
ATOM 2581 O O . ILE B 1 134 ? 0.208 11.016 -0.244 1 77.81 134 ILE B O 1
ATOM 2585 N N . ALA B 1 135 ? -1.191 9.727 -1.367 1 75.5 135 ALA B N 1
ATOM 2586 C CA . ALA B 1 135 ? -1.18 10.641 -2.51 1 75.5 135 ALA B CA 1
ATOM 2587 C C . ALA B 1 135 ? -1.632 12.039 -2.1 1 75.5 135 ALA B C 1
ATOM 2589 O O . ALA B 1 135 ? -1.25 13.023 -2.727 1 75.5 135 ALA B O 1
ATOM 2590 N N . VAL B 1 136 ? -2.344 12.07 -1.079 1 66.56 136 VAL B N 1
ATOM 2591 C CA . VAL B 1 136 ? -2.846 13.375 -0.658 1 66.56 136 VAL B CA 1
ATOM 2592 C C . VAL B 1 136 ? -2.047 13.875 0.543 1 66.56 136 VAL B C 1
ATOM 2594 O O . VAL B 1 136 ? -2.162 15.039 0.933 1 66.56 136 VAL B O 1
ATOM 2597 N N . THR B 1 137 ? -1.194 12.984 1.124 1 61.53 137 THR B N 1
ATOM 2598 C CA . THR B 1 137 ? -0.456 13.273 2.348 1 61.53 137 THR B CA 1
ATOM 2599 C C . THR B 1 137 ? 0.641 14.305 2.088 1 61.53 137 THR B C 1
ATOM 2601 O O . THR B 1 137 ? 0.846 15.219 2.891 1 61.53 137 THR B O 1
ATOM 2604 N N . PRO B 1 138 ? 1.6 14.055 1.049 1 56.22 138 PRO B N 1
ATOM 2605 C CA . PRO B 1 138 ? 2.682 15.031 0.922 1 56.22 138 PRO B CA 1
ATOM 2606 C C . PRO B 1 138 ? 2.184 16.469 0.99 1 56.22 138 PRO B C 1
ATOM 2608 O O . PRO B 1 138 ? 2.846 17.328 1.579 1 56.22 138 PRO B O 1
ATOM 2611 N N . ASP B 1 139 ? 1.187 16.562 0.438 1 52.84 139 ASP B N 1
ATOM 2612 C CA . ASP B 1 139 ? 0.617 17.906 0.42 1 52.84 139 ASP B CA 1
ATOM 2613 C C . ASP B 1 139 ? 0.161 18.328 1.814 1 52.84 139 ASP B C 1
ATOM 2615 O O . ASP B 1 139 ? 0.281 19.5 2.186 1 52.84 139 ASP B O 1
ATOM 2619 N N . LEU B 1 140 ? -0.225 17.281 2.391 1 51.75 140 LEU B N 1
ATOM 2620 C CA . LEU B 1 140 ? -0.738 17.5 3.738 1 51.75 140 LEU B CA 1
ATOM 2621 C C . LEU B 1 140 ? 0.405 17.625 4.738 1 51.75 140 LEU B C 1
ATOM 2623 O O . LEU B 1 140 ? 0.339 18.438 5.664 1 51.75 140 LEU B O 1
ATOM 2627 N N . VAL B 1 141 ? 1.438 16.734 4.496 1 49.62 141 VAL B N 1
ATOM 2628 C CA . VAL B 1 141 ? 2.584 16.719 5.402 1 49.62 141 VAL B CA 1
ATOM 2629 C C . VAL B 1 141 ? 3.326 18.047 5.32 1 49.62 141 VAL B C 1
ATOM 2631 O O . VAL B 1 141 ? 3.785 18.562 6.34 1 49.62 141 VAL B O 1
ATOM 2634 N N . ASP B 1 142 ? 3.645 18.438 4.102 1 47.16 142 ASP B N 1
ATOM 2635 C CA . ASP B 1 142 ? 4.293 19.734 3.969 1 47.16 142 ASP B CA 1
ATOM 2636 C C . ASP B 1 142 ? 3.562 20.797 4.785 1 47.16 142 ASP B C 1
ATOM 2638 O O . ASP B 1 142 ? 4.195 21.641 5.43 1 47.16 142 ASP B O 1
ATOM 2642 N N . VAL B 1 143 ? 2.371 20.625 4.762 1 43.41 143 VAL B N 1
ATOM 2643 C CA . VAL B 1 143 ? 1.548 21.641 5.422 1 43.41 143 VAL B CA 1
ATOM 2644 C C . VAL B 1 143 ? 1.593 21.438 6.934 1 43.41 143 VAL B C 1
ATOM 2646 O O . VAL B 1 143 ? 1.7 22.391 7.695 1 43.41 143 VAL B O 1
ATOM 2649 N N . VAL B 1 144 ? 1.545 20.141 7.297 1 43.22 144 VAL B N 1
ATOM 2650 C CA . VAL B 1 144 ? 1.443 19.781 8.711 1 43.22 144 VAL B CA 1
ATOM 2651 C C . VAL B 1 144 ? 2.789 19.984 9.398 1 43.22 144 VAL B C 1
ATOM 2653 O O . VAL B 1 144 ? 2.842 20.391 10.562 1 43.22 144 VAL B O 1
ATOM 2656 N N . SER B 1 145 ? 3.871 19.438 8.781 1 42.91 145 SER B N 1
ATOM 2657 C CA . SER B 1 145 ? 5.184 19.641 9.391 1 42.91 145 SER B CA 1
ATOM 2658 C C . SER B 1 145 ? 5.328 21.062 9.93 1 42.91 145 SER B C 1
ATOM 2660 O O . SER B 1 145 ? 5.973 21.281 10.961 1 42.91 145 SER B O 1
ATOM 2662 N N . GLU B 1 146 ? 4.715 21.875 9.32 1 39.66 146 GLU B N 1
ATOM 2663 C CA . GLU B 1 146 ? 4.816 23.219 9.891 1 39.66 146 GLU B CA 1
ATOM 2664 C C . GLU B 1 146 ? 4.168 23.281 11.266 1 39.66 146 GLU B C 1
ATOM 2666 O O . GLU B 1 146 ? 4.699 23.922 12.18 1 39.66 146 GLU B O 1
ATOM 2671 N N . LYS B 1 147 ? 3.082 22.5 11.484 1 36.91 147 LYS B N 1
ATOM 2672 C CA . LYS B 1 147 ? 2.373 22.641 12.758 1 36.91 147 LYS B CA 1
ATOM 2673 C C . LYS B 1 147 ? 2.68 21.453 13.68 1 36.91 147 LYS B C 1
ATOM 2675 O O . LYS B 1 147 ? 2.678 21.609 14.906 1 36.91 147 LYS B O 1
ATOM 2680 N N . ALA B 1 148 ? 2.801 20.156 13.32 1 38.41 148 ALA B N 1
ATOM 2681 C CA . ALA B 1 148 ? 2.992 18.953 14.109 1 38.41 148 ALA B CA 1
ATOM 2682 C C . ALA B 1 148 ? 4.16 19.109 15.078 1 38.41 148 ALA B C 1
ATOM 2684 O O . ALA B 1 148 ? 4.188 18.469 16.141 1 38.41 148 ALA B O 1
ATOM 2685 N N . ALA B 1 149 ? 5.098 19.859 15.07 1 36.12 149 ALA B N 1
ATOM 2686 C CA . ALA B 1 149 ? 6.07 20.016 16.156 1 36.12 149 ALA B CA 1
ATOM 2687 C C . ALA B 1 149 ? 5.375 20.109 17.5 1 36.12 149 ALA B C 1
ATOM 2689 O O . ALA B 1 149 ? 5.879 19.594 18.5 1 36.12 149 ALA B O 1
ATOM 2690 N N . ILE B 1 150 ? 4.129 20.5 17.469 1 36.75 150 ILE B N 1
ATOM 2691 C CA . ILE B 1 150 ? 3.451 20.797 18.719 1 36.75 150 ILE B CA 1
ATOM 2692 C C . ILE B 1 150 ? 2.812 19.531 19.281 1 36.75 150 ILE B C 1
ATOM 2694 O O . ILE B 1 150 ? 2.918 19.25 20.484 1 36.75 150 ILE B O 1
ATOM 2698 N N . ILE B 1 151 ? 2.162 18.688 18.609 1 34.41 151 ILE B N 1
ATOM 2699 C CA . ILE B 1 151 ? 1.375 17.562 19.125 1 34.41 151 ILE B CA 1
ATOM 2700 C C . ILE B 1 151 ? 2.305 16.438 19.578 1 34.41 151 ILE B C 1
ATOM 2702 O O . ILE B 1 151 ? 2.064 15.797 20.594 1 34.41 151 ILE B O 1
ATOM 2706 N N . ARG B 1 152 ? 3.369 16.031 18.875 1 34.75 152 ARG B N 1
ATOM 2707 C CA . ARG B 1 152 ? 4.305 15.078 19.484 1 34.75 152 ARG B CA 1
ATOM 2708 C C . ARG B 1 152 ? 4.527 15.383 20.953 1 34.75 152 ARG B C 1
ATOM 2710 O O . ARG B 1 152 ? 4.691 14.469 21.766 1 34.75 152 ARG B O 1
ATOM 2717 N N . GLY B 1 153 ? 4.539 16.594 21.25 1 32.72 153 GLY B N 1
ATOM 2718 C CA . GLY B 1 153 ? 4.664 16.891 22.656 1 32.72 153 GLY B CA 1
ATOM 2719 C C . GLY B 1 153 ? 3.529 16.328 23.5 1 32.72 153 GLY B C 1
ATOM 2720 O O . GLY B 1 153 ? 3.75 15.828 24.594 1 32.72 153 GLY B O 1
ATOM 2721 N N . GLU B 1 154 ? 2.369 16.453 23.094 1 33.53 154 GLU B N 1
ATOM 2722 C CA . GLU B 1 154 ? 1.252 16.203 24 1 33.53 154 GLU B CA 1
ATOM 2723 C C . GLU B 1 154 ? 0.968 14.703 24.109 1 33.53 154 GLU B C 1
ATOM 2725 O O . GLU B 1 154 ? 0.52 14.234 25.172 1 33.53 154 GLU B O 1
ATOM 2730 N N . LEU B 1 155 ? 0.846 14 23.094 1 33.47 155 LEU B N 1
ATOM 2731 C CA . LEU B 1 155 ? 0.344 12.641 23.266 1 33.47 155 LEU B CA 1
ATOM 2732 C C . LEU B 1 155 ? 1.347 11.789 24.031 1 33.47 155 LEU B C 1
ATOM 2734 O O . LEU B 1 155 ? 1.071 10.625 24.328 1 33.47 155 LEU B O 1
ATOM 2738 N N . GLY B 1 156 ? 2.115 12.094 24.922 1 31.67 156 GLY B N 1
ATOM 2739 C CA . GLY B 1 156 ? 2.945 11.336 25.844 1 31.67 156 GLY B CA 1
ATOM 2740 C C . GLY B 1 156 ? 3.664 10.172 25.188 1 31.67 156 GLY B C 1
ATOM 2741 O O . GLY B 1 156 ? 4.074 9.227 25.875 1 31.67 156 GLY B O 1
ATOM 2742 N N . ILE B 1 157 ? 3.094 9.594 24.219 1 32.25 157 ILE B N 1
ATOM 2743 C CA . ILE B 1 157 ? 3.918 8.484 23.734 1 32.25 157 ILE B CA 1
ATOM 2744 C C . ILE B 1 157 ? 5.395 8.875 23.812 1 32.25 157 ILE B C 1
ATOM 2746 O O . ILE B 1 157 ? 5.852 9.734 23.062 1 32.25 157 ILE B O 1
ATOM 2750 N N . THR B 1 158 ? 5.922 9.031 24.922 1 28.77 158 THR B N 1
ATOM 2751 C CA . THR B 1 158 ? 7.266 8.867 25.469 1 28.77 158 THR B CA 1
ATOM 2752 C C . THR B 1 158 ? 8.039 7.805 24.688 1 28.77 158 THR B C 1
ATOM 2754 O O . THR B 1 158 ? 7.684 6.621 24.719 1 28.77 158 THR B O 1
ATOM 2757 N N . ARG B 1 159 ? 8.328 7.426 23.594 1 28.55 159 ARG B N 1
ATOM 2758 C CA . ARG B 1 159 ? 9.539 6.656 23.875 1 28.55 159 ARG B CA 1
ATOM 2759 C C . ARG B 1 159 ? 10.219 7.148 25.156 1 28.55 159 ARG B C 1
ATOM 2761 O O . ARG B 1 159 ? 9.922 8.25 25.625 1 28.55 159 ARG B O 1
ATOM 2768 N N . HIS B 1 160 ? 11 6.52 26.078 1 29.47 160 HIS B N 1
ATOM 2769 C CA . HIS B 1 160 ? 11.852 7.219 27.047 1 29.47 160 HIS B CA 1
ATOM 2770 C C . HIS B 1 160 ? 12.062 8.672 26.641 1 29.47 160 HIS B C 1
ATOM 2772 O O . HIS B 1 160 ? 12 9.008 25.453 1 29.47 160 HIS B O 1
ATOM 2778 N N . ALA B 1 161 ? 11.68 9.805 27.406 1 32.97 161 ALA B N 1
ATOM 2779 C CA . ALA B 1 161 ? 12.219 11.164 27.359 1 32.97 161 ALA B CA 1
ATOM 2780 C C . ALA B 1 161 ? 13.445 11.242 26.453 1 32.97 161 ALA B C 1
ATOM 2782 O O . ALA B 1 161 ? 14.578 11.156 26.922 1 32.97 161 ALA B O 1
ATOM 2783 N N . GLY B 1 162 ? 13.633 10.352 25.703 1 33.75 162 GLY B N 1
ATOM 2784 C CA . GLY B 1 162 ? 14.969 10.133 25.156 1 33.75 162 GLY B CA 1
ATOM 2785 C C . GLY B 1 162 ? 15.578 11.383 24.547 1 33.75 162 GLY B C 1
ATOM 2786 O O . GLY B 1 162 ? 14.883 12.375 24.344 1 33.75 162 GLY B O 1
ATOM 2787 N N . ASN B 1 163 ? 16.844 11.383 24.609 1 38.31 163 ASN B N 1
ATOM 2788 C CA . ASN B 1 163 ? 17.797 12.328 24.031 1 38.31 163 ASN B CA 1
ATOM 2789 C C . ASN B 1 163 ? 17.453 12.648 22.578 1 38.31 163 ASN B C 1
ATOM 2791 O O . ASN B 1 163 ? 17.078 11.758 21.812 1 38.31 163 ASN B O 1
ATOM 2795 N N . VAL B 1 164 ? 16.859 13.523 22.547 1 43.16 164 VAL B N 1
ATOM 2796 C CA . VAL B 1 164 ? 16.781 14.078 21.188 1 43.16 164 VAL B CA 1
ATOM 2797 C C . VAL B 1 164 ? 18.188 14.477 20.719 1 43.16 164 VAL B C 1
ATOM 2799 O O . VAL B 1 164 ? 18.953 15.07 21.484 1 43.16 164 VAL B O 1
ATOM 2802 N N . SER B 1 165 ? 18.531 13.875 19.781 1 42.53 165 SER B N 1
ATOM 2803 C CA . SER B 1 165 ? 19.797 14.375 19.25 1 42.53 165 SER B CA 1
ATOM 2804 C C . SER B 1 165 ? 19.609 15.711 18.531 1 42.53 165 SER B C 1
ATOM 2806 O O . SER B 1 165 ? 18.656 15.891 17.781 1 42.53 165 SER B O 1
ATOM 2808 N N . GLY B 1 166 ? 20.203 16.719 19.109 1 49.84 166 GLY B N 1
ATOM 2809 C CA . GLY B 1 166 ? 20.203 18.047 18.547 1 49.84 166 GLY B CA 1
ATOM 2810 C C . GLY B 1 166 ? 21.203 18.984 19.219 1 49.84 166 GLY B C 1
ATOM 2811 O O . GLY B 1 166 ? 22.031 18.531 20.016 1 49.84 166 GLY B O 1
ATOM 2812 N N . TYR B 1 167 ? 21.062 20.234 18.75 1 58.66 167 TYR B N 1
ATOM 2813 C CA . TYR B 1 167 ? 21.891 21.219 19.453 1 58.66 167 TYR B CA 1
ATOM 2814 C C . TYR B 1 167 ? 21.156 21.781 20.672 1 58.66 167 TYR B C 1
ATOM 2816 O O . TYR B 1 167 ? 19.969 22.078 20.594 1 58.66 167 TYR B O 1
ATOM 2824 N N . CYS B 1 168 ? 21.719 21.828 21.688 1 63 168 CYS B N 1
ATOM 2825 C CA . CYS B 1 168 ? 21.25 22.391 22.953 1 63 168 CYS B CA 1
ATOM 2826 C C . CYS B 1 168 ? 21.031 23.891 22.828 1 63 168 CYS B C 1
ATOM 2828 O O . CYS B 1 168 ? 21.906 24.625 22.391 1 63 168 CYS B O 1
ATOM 2830 N N . ASP B 1 169 ? 19.953 24.328 23.156 1 68.81 169 ASP B N 1
ATOM 2831 C CA . ASP B 1 169 ? 19.625 25.75 23.078 1 68.81 169 ASP B CA 1
ATOM 2832 C C . ASP B 1 169 ? 20.453 26.562 24.062 1 68.81 169 ASP B C 1
ATOM 2834 O O . ASP B 1 169 ? 20.625 27.766 23.906 1 68.81 169 ASP B O 1
ATOM 2838 N N . GLU B 1 170 ? 20.906 25.875 25.016 1 69.62 170 GLU B N 1
ATOM 2839 C CA . GLU B 1 170 ? 21.688 26.562 26.047 1 69.62 170 GLU B CA 1
ATOM 2840 C C . GLU B 1 170 ? 23.172 26.562 25.688 1 69.62 170 GLU B C 1
ATOM 2842 O O . GLU B 1 170 ? 23.828 27.609 25.734 1 69.62 170 GLU B O 1
ATOM 2847 N N . CYS B 1 171 ? 23.75 25.344 25.391 1 66.25 171 CYS B N 1
ATOM 2848 C CA . CYS B 1 171 ? 25.188 25.266 25.156 1 66.25 171 CYS B CA 1
ATOM 2849 C C . CYS B 1 171 ? 25.5 25.188 23.672 1 66.25 171 CYS B C 1
ATOM 2851 O O . CYS B 1 171 ? 26.656 25.281 23.266 1 66.25 171 CYS B O 1
ATOM 2853 N N . GLY B 1 172 ? 24.5 24.953 22.797 1 64.44 172 GLY B N 1
ATOM 2854 C CA . GLY B 1 172 ? 24.688 24.875 21.359 1 64.44 172 GLY B CA 1
ATOM 2855 C C . GLY B 1 172 ? 25.266 23.547 20.891 1 64.44 172 GLY B C 1
ATOM 2856 O O . GLY B 1 172 ? 25.625 23.391 19.734 1 64.44 172 GLY B O 1
ATOM 2857 N N . GLU B 1 173 ? 25.531 22.609 21.672 1 60.34 173 GLU B N 1
ATOM 2858 C CA . GLU B 1 173 ? 26.125 21.312 21.328 1 60.34 173 GLU B CA 1
ATOM 2859 C C . GLU B 1 173 ? 25.047 20.312 20.922 1 60.34 173 GLU B C 1
ATOM 2861 O O . GLU B 1 173 ? 23.922 20.359 21.406 1 60.34 173 GLU B O 1
ATOM 2866 N N . TRP B 1 174 ? 25.547 19.375 20.016 1 61 174 TRP B N 1
ATOM 2867 C CA . TRP B 1 174 ? 24.641 18.297 19.609 1 61 174 TRP B CA 1
ATOM 2868 C C . TRP B 1 174 ? 24.516 17.25 20.688 1 61 174 TRP B C 1
ATOM 2870 O O . TRP B 1 174 ? 25.5 16.859 21.328 1 61 174 TRP B O 1
ATOM 2880 N N . SER B 1 175 ? 23.312 16.875 21.031 1 63.09 175 SER B N 1
ATOM 2881 C CA . SER B 1 175 ? 23.031 15.82 22 1 63.09 175 SER B CA 1
ATOM 2882 C C . SER B 1 175 ? 21.891 14.93 21.531 1 63.09 175 SER B C 1
ATOM 2884 O O . SER B 1 175 ? 20.969 15.398 20.859 1 63.09 175 SER B O 1
ATOM 2886 N N . ASP B 1 176 ? 22.234 13.672 21.875 1 56.94 176 ASP B N 1
ATOM 2887 C CA . ASP B 1 176 ? 21.172 12.711 21.578 1 56.94 176 ASP B CA 1
ATOM 2888 C C . ASP B 1 176 ? 20.172 12.625 22.734 1 56.94 176 ASP B C 1
ATOM 2890 O O . ASP B 1 176 ? 19.234 11.828 22.703 1 56.94 176 ASP B O 1
ATOM 2894 N N . LEU B 1 177 ? 20.375 13.445 23.703 1 60.81 177 LEU B N 1
ATOM 2895 C CA . LEU B 1 177 ? 19.625 13.344 24.953 1 60.81 177 LEU B CA 1
ATOM 2896 C C . LEU B 1 177 ? 18.938 14.672 25.281 1 60.81 177 LEU B C 1
ATOM 2898 O O . LEU B 1 177 ? 18.859 15.055 26.453 1 60.81 177 LEU B O 1
ATOM 2902 N N . LEU B 1 178 ? 18.609 15.398 24.281 1 61.72 178 LEU B N 1
ATOM 2903 C CA . LEU B 1 178 ? 17.953 16.672 24.516 1 61.72 178 LEU B CA 1
ATOM 2904 C C . LEU B 1 178 ? 16.578 16.453 25.141 1 61.72 178 LEU B C 1
ATOM 2906 O O . LEU B 1 178 ? 15.859 15.516 24.781 1 61.72 178 LEU B O 1
ATOM 2910 N N . GLN B 1 179 ? 16.203 17.297 26.219 1 64.88 179 GLN B N 1
ATOM 2911 C CA . GLN B 1 179 ? 14.898 17.312 26.859 1 64.88 179 GLN B CA 1
ATOM 2912 C C . GLN B 1 179 ? 14.25 18.688 26.719 1 64.88 179 GLN B C 1
ATOM 2914 O O . GLN B 1 179 ? 14.93 19.719 26.797 1 64.88 179 GLN B O 1
ATOM 2919 N N . TYR B 1 180 ? 13.031 18.75 26.281 1 60.47 180 TYR B N 1
ATOM 2920 C CA . TYR B 1 180 ? 12.305 20 26.141 1 60.47 180 TYR B CA 1
ATOM 2921 C C . TYR B 1 180 ? 11.844 20.531 27.5 1 60.47 180 TYR B C 1
ATOM 2923 O O . TYR B 1 180 ? 11.258 19.797 28.297 1 60.47 180 TYR B O 1
ATOM 2931 N N . ASP B 1 181 ? 12.25 21.781 27.906 1 59.66 181 ASP B N 1
ATOM 2932 C CA . ASP B 1 181 ? 11.898 22.469 29.141 1 59.66 181 ASP B CA 1
ATOM 2933 C C . ASP B 1 181 ? 11.633 23.953 28.875 1 59.66 181 ASP B C 1
ATOM 2935 O O . ASP B 1 181 ? 12.523 24.672 28.422 1 59.66 181 ASP B O 1
ATOM 2939 N N . GLU B 1 182 ? 10.391 24.453 29.125 1 56.47 182 GLU B N 1
ATOM 2940 C CA . GLU B 1 182 ? 9.977 25.859 29.078 1 56.47 182 GLU B CA 1
ATOM 2941 C C . GLU B 1 182 ? 10.281 26.469 27.719 1 56.47 182 GLU B C 1
ATOM 2943 O O . GLU B 1 182 ? 10.875 27.547 27.625 1 56.47 182 GLU B O 1
ATOM 2948 N N . GLY B 1 183 ? 10.133 25.75 26.672 1 52.25 183 GLY B N 1
ATOM 2949 C CA . GLY B 1 183 ? 10.242 26.328 25.344 1 52.25 183 GLY B CA 1
ATOM 2950 C C . GLY B 1 183 ? 11.594 26.094 24.703 1 52.25 183 GLY B C 1
ATOM 2951 O O . GLY B 1 183 ? 11.844 26.531 23.578 1 52.25 183 GLY B O 1
ATOM 2952 N N . THR B 1 184 ? 12.547 25.516 25.453 1 59.56 184 THR B N 1
ATOM 2953 C CA . THR B 1 184 ? 13.906 25.281 24.969 1 59.56 184 THR B CA 1
ATOM 2954 C C . THR B 1 184 ? 14.258 23.797 25.047 1 59.56 184 THR B C 1
ATOM 2956 O O . THR B 1 184 ? 13.68 23.062 25.844 1 59.56 184 THR B O 1
ATOM 2959 N N . PHE B 1 185 ? 15.055 23.359 24.047 1 64 185 PHE B N 1
ATOM 2960 C CA . PHE B 1 185 ? 15.68 22.047 24.156 1 64 185 PHE B CA 1
ATOM 2961 C C . PHE B 1 185 ? 17.031 22.141 24.844 1 64 185 PHE B C 1
ATOM 2963 O O . PHE B 1 185 ? 17.891 22.906 24.438 1 64 185 PHE B O 1
ATOM 2970 N N . ILE B 1 186 ? 17.172 21.297 26.047 1 71.81 186 ILE B N 1
ATOM 2971 C CA . ILE B 1 186 ? 18.359 21.375 26.891 1 71.81 186 ILE B CA 1
ATOM 2972 C C . ILE B 1 186 ? 19 20 27.016 1 71.81 186 ILE B C 1
ATOM 2974 O O . ILE B 1 186 ? 18.312 19 27.219 1 71.81 186 ILE B O 1
ATOM 2978 N N . CYS B 1 187 ? 20.281 20.047 26.656 1 68.56 187 CYS B N 1
ATOM 2979 C CA . CYS B 1 187 ? 21 18.766 26.719 1 68.56 187 CYS B CA 1
ATOM 2980 C C . CYS B 1 187 ? 21.188 18.312 28.156 1 68.56 187 CYS B C 1
ATOM 2982 O O . CYS B 1 187 ? 20.906 19.062 29.094 1 68.56 187 CYS B O 1
ATOM 2984 N N . GLU B 1 188 ? 21.609 16.969 28.266 1 71.69 188 GLU B N 1
ATOM 2985 C CA . GLU B 1 188 ? 21.766 16.344 29.578 1 71.69 188 GLU B CA 1
ATOM 2986 C C . GLU B 1 188 ? 22.734 17.109 30.453 1 71.69 188 GLU B C 1
ATOM 2988 O O . GLU B 1 188 ? 22.609 17.125 31.688 1 71.69 188 GLU B O 1
ATOM 2993 N N . VAL B 1 189 ? 23.688 17.75 29.703 1 74.88 189 VAL B N 1
ATOM 2994 C CA . VAL B 1 189 ? 24.688 18.516 30.453 1 74.88 189 VAL B CA 1
ATOM 2995 C C . VAL B 1 189 ? 24.047 19.781 31.016 1 74.88 189 VAL B C 1
ATOM 2997 O O . VAL B 1 189 ? 24.203 20.094 32.219 1 74.88 189 VAL B O 1
ATOM 3000 N N . CYS B 1 190 ? 23.156 20.375 30.25 1 74.75 190 CYS B N 1
ATOM 3001 C CA . CYS B 1 190 ? 22.562 21.641 30.656 1 74.75 190 CYS B CA 1
ATOM 3002 C C . CYS B 1 190 ? 21.406 21.406 31.625 1 74.75 190 CYS B C 1
ATOM 3004 O O . CYS B 1 190 ? 21.047 22.297 32.406 1 74.75 190 CYS B O 1
ATOM 3006 N N . ARG B 1 191 ? 20.75 20.281 31.531 1 73.81 191 ARG B N 1
ATOM 3007 C CA . ARG B 1 191 ? 19.703 19.938 32.5 1 73.81 191 ARG B CA 1
ATOM 3008 C C . ARG B 1 191 ? 20.312 19.484 33.812 1 73.81 191 ARG B C 1
ATOM 3010 O O . ARG B 1 191 ? 19.578 19.234 34.781 1 73.81 191 ARG B O 1
ATOM 3017 N N . GLY B 1 192 ? 21.453 19.547 33.906 1 69.44 192 GLY B N 1
ATOM 3018 C CA . GLY B 1 192 ? 22.125 19.156 35.125 1 69.44 192 GLY B CA 1
ATOM 3019 C C . GLY B 1 192 ? 22.234 17.656 35.281 1 69.44 192 GLY B C 1
ATOM 3020 O O . GLY B 1 192 ? 22.547 17.156 36.375 1 69.44 192 GLY B O 1
ATOM 3021 N N . GLU B 1 193 ? 21.656 16.938 34.219 1 61.59 193 GLU B N 1
ATOM 3022 C CA . GLU B 1 193 ? 21.797 15.484 34.312 1 61.59 193 GLU B CA 1
ATOM 3023 C C . GLU B 1 193 ? 23.234 15.055 34.031 1 61.59 193 GLU B C 1
ATOM 3025 O O . GLU B 1 193 ? 23.719 15.242 32.906 1 61.59 193 GLU B O 1
ATOM 3030 N N . SER B 1 194 ? 24.047 15.438 34.719 1 51.78 194 SER B N 1
ATOM 3031 C CA . SER B 1 194 ? 25.453 15.039 34.688 1 51.78 194 SER B CA 1
ATOM 3032 C C . SER B 1 194 ? 25.609 13.602 34.219 1 51.78 194 SER B C 1
ATOM 3034 O O . SER B 1 194 ? 24.828 12.727 34.625 1 51.78 194 SER B O 1
ATOM 3036 N N . SER B 1 195 ? 26.047 13.453 32.875 1 45.47 195 SER B N 1
ATOM 3037 C CA . SER B 1 195 ? 26.625 12.125 32.75 1 45.47 195 SER B CA 1
ATOM 3038 C C . SER B 1 195 ? 27.266 11.672 34.062 1 45.47 195 SER B C 1
ATOM 3040 O O . SER B 1 195 ? 28.188 12.305 34.562 1 45.47 195 SER B O 1
ATOM 3042 N N . GLY B 1 196 ? 26.375 11.273 34.906 1 39.69 196 GLY B N 1
ATOM 3043 C CA . GLY B 1 196 ? 27.094 10.664 36.031 1 39.69 196 GLY B CA 1
ATOM 3044 C C . GLY B 1 196 ? 28.266 9.82 35.594 1 39.69 196 GLY B C 1
ATOM 3045 O O . GLY B 1 196 ? 28.094 8.812 34.906 1 39.69 196 GLY B O 1
ATOM 3046 N N . GLY B 1 197 ? 29.281 10.469 35.219 1 36.16 197 GLY B N 1
ATOM 3047 C CA . GLY B 1 197 ? 30.562 9.781 35.281 1 36.16 197 GLY B CA 1
ATOM 3048 C C . GLY B 1 197 ? 30.641 8.773 36.406 1 36.16 197 GLY B C 1
ATOM 3049 O O . GLY B 1 197 ? 30.062 8.992 37.469 1 36.16 197 GLY B O 1
ATOM 3050 N N . ALA B 1 198 ? 30.766 7.445 36.094 1 36.09 198 ALA B N 1
ATOM 3051 C CA . ALA B 1 198 ? 31.281 6.398 36.969 1 36.09 198 ALA B CA 1
ATOM 3052 C C . ALA B 1 198 ? 32.344 6.949 37.938 1 36.09 198 ALA B C 1
ATOM 3054 O O . ALA B 1 198 ? 33.344 7.488 37.469 1 36.09 198 ALA B O 1
ATOM 3055 N N . GLU B 1 199 ? 31.859 7.516 38.969 1 31.38 199 GLU B N 1
ATOM 3056 C CA . GLU B 1 199 ? 32.844 7.422 40.062 1 31.38 199 GLU B CA 1
ATOM 3057 C C . GLU B 1 199 ? 33.438 6.012 40.156 1 31.38 199 GLU B C 1
ATOM 3059 O O . GLU B 1 199 ? 32.688 5.039 40.25 1 31.38 199 GLU B O 1
ATOM 3064 N N . GLY B 1 200 ? 34.5 5.723 39.469 1 25.8 200 GLY B N 1
ATOM 3065 C CA . GLY B 1 200 ? 35.438 4.699 39.906 1 25.8 200 GLY B CA 1
ATOM 3066 C C . GLY B 1 200 ? 35.594 4.645 41.438 1 25.8 200 GLY B C 1
ATOM 3067 O O . GLY B 1 200 ? 36.031 5.617 42.031 1 25.8 200 GLY B O 1
ATOM 3068 N N . ALA B 1 201 ? 34.656 3.791 42.094 1 24.55 201 ALA B N 1
ATOM 3069 C CA . ALA B 1 201 ? 35.312 3.109 43.219 1 24.55 201 ALA B CA 1
ATOM 3070 C C . ALA B 1 201 ? 36.375 2.133 42.75 1 24.55 201 ALA B C 1
ATOM 3072 O O . ALA B 1 201 ? 36.219 1.538 41.656 1 24.55 201 ALA B O 1
#